Protein AF-C5D952-F1 (afdb_monomer)

Foldseek 3Di:
DDQPPLLVVLVVVLVVLLVVLVCLVVVVDDDFLLVLLLVLVVLLVSLLVSVPDPQDDPLDLLSLLLVLLCLQQCLQSPCVNVVNDDDALNVPDDRSLSSNLSSLSSLLSSLLSSLLSVLVVVVVVVCVVPVDQADFPFALVLLLVLLVVLCVQAVVLLVVVLVVLVVQCVVPNLLSVLQPPPDWDPRCVSVVSNLSNLLSLLSLCLSAEPPPRVVSVVVSVVSLVVQLVSCVVSLNLLLNVQSVSLNVQLCCLRYHNDDPVVVVVVVCCCQQPSNQLSVQVSPDPDPDSVVSSVVSVVPDRSSSVSSSLSNSLSVQLSLLVVCPPPVPDAPQCVLVVLLLQLLDHPNPIDDRPNVVPFPFLVSCCVPPVPCSVSSHTSFHAQSSNLCSHPNSPRSSVVSSNVSNVLSNLSCVCSSSSHSLSSSLNSQLSSFVSCNSRHHSSSRNNSNVPRRVVSSVVSVVSVVVVVVVVVVVVVVVVVD

Radius of gyration: 23.53 Å; Cα contacts (8 Å, |Δi|>4): 624; chains: 1; bounding box: 73×56×74 Å

Sequence (479 aa):
MRLSIKFVIHILIVIPLILLSYAIYESWFITSSSFVSLLFLALCIWLLITSKIERTSYFNPYTLFLVAAILFNGGQVLLYALGLNDFILGGKFQQETINQTIFLVMVGLSFFHLGGLLSEHHYNKTDKIVNQKEKEKFSDFELRVMGWLLLSISIIPTFILLKNSIEAVQQGGYFSLYQQEKVTSFKAASSVLSDFLIPGTLFLLGGSNLKNKKIPLIISFILIIIYTFIQFMLGSRSSAIMPLIAYLWLFDMKIKKIPRLPLLSAGAIILFIIFPFIGFIRNSTELNLLDAFREFFMVQNPAIAILNEMGGSMSTVAYTIELIPNIKNFEFGMSYIYGLSTILPNIFGGIHPAATKKLADWLVSTIDPSFASIGGGYGYSFIAEAYANFGWLGSPLALLIIGYLYRSFILKAQISGETAKLVMVSSFLAYFFFFARGESISQFRPLIWYSIIPYLGLYLIKDICMMYNKKINRLVSTK

Solvent-accessible surface area (backbone atoms only — not comparable to full-atom values): 24867 Å² total; per-residue (Å²): 136,85,75,55,69,69,57,55,54,48,50,66,52,46,55,58,50,53,54,50,44,50,36,43,72,73,64,75,51,89,78,57,65,62,61,55,19,43,51,48,46,54,48,51,52,50,53,57,59,63,54,62,44,99,87,57,62,94,86,33,72,68,46,54,39,52,52,46,31,46,35,21,52,33,19,29,41,47,33,40,46,70,70,73,40,96,53,61,75,78,60,76,62,55,71,66,52,50,43,53,36,53,43,53,46,51,47,28,54,47,26,20,48,50,16,30,51,53,30,48,55,57,50,60,60,51,44,78,74,53,91,60,70,51,75,69,89,65,56,48,61,46,32,32,53,50,7,51,53,32,33,68,62,2,52,63,34,33,51,55,50,53,49,53,50,50,55,32,33,74,75,55,37,66,60,31,69,49,56,54,77,83,62,49,33,77,66,36,46,41,62,62,34,22,58,28,36,59,28,11,33,42,24,18,42,57,29,32,42,89,89,87,35,52,65,48,36,51,50,26,50,50,52,54,49,53,52,26,51,51,27,49,76,58,67,35,62,66,76,17,45,30,46,50,52,23,49,51,49,47,36,38,75,74,74,53,76,68,65,62,66,64,54,51,51,53,51,47,47,45,55,38,44,52,48,45,49,57,55,48,60,73,74,46,90,71,86,49,70,70,58,53,53,53,49,50,68,72,78,46,60,41,64,59,51,39,31,42,62,40,11,48,36,30,49,45,34,35,50,42,55,66,37,41,63,77,78,39,73,66,47,73,49,46,58,54,51,34,6,53,53,51,60,55,76,63,80,86,56,59,76,51,69,43,80,76,58,41,65,39,62,52,49,29,47,70,78,37,48,71,49,30,74,61,41,46,72,74,51,27,27,47,61,28,48,29,32,46,23,42,38,87,79,39,18,34,56,52,30,18,50,51,23,21,51,55,40,39,56,51,48,56,20,64,66,34,63,28,56,66,46,42,37,27,47,29,32,26,40,36,52,52,58,52,39,38,48,18,49,59,52,72,45,42,30,44,42,43,65,42,9,47,47,58,50,56,49,41,56,58,49,47,52,55,52,53,54,52,52,53,52,50,54,50,61,59,73,76,106

Organism: Geobacillus sp. (strain WCH70) (NCBI:txid471223)

pLDDT: mean 88.19, std 10.71, range [47.62, 98.44]

InterPro domains:
  IPR029468 O-antigen polysaccharide polymerase Wzy [PF14296] (8-469)

Structure (mmCIF, N/CA/C/O backbone):
data_AF-C5D952-F1
#
_entry.id   AF-C5D952-F1
#
loop_
_atom_site.group_PDB
_atom_site.id
_atom_site.type_symbol
_atom_site.label_atom_id
_atom_site.label_alt_id
_atom_site.label_comp_id
_atom_site.label_asym_id
_atom_site.label_entity_id
_atom_site.label_seq_id
_atom_site.pdbx_PDB_ins_code
_atom_site.Cartn_x
_atom_site.Cartn_y
_atom_site.Cartn_z
_atom_site.occupancy
_atom_site.B_iso_or_equiv
_atom_site.auth_seq_id
_atom_site.auth_comp_id
_atom_site.auth_asym_id
_atom_site.auth_atom_id
_atom_site.pdbx_PDB_model_num
ATOM 1 N N . MET A 1 1 ? -18.932 28.988 -8.369 1.00 47.62 1 MET A N 1
ATOM 2 C CA . MET A 1 1 ? -18.419 27.684 -7.891 1.00 47.62 1 MET A CA 1
ATOM 3 C C . MET A 1 1 ? -16.893 27.728 -7.962 1.00 47.62 1 MET A C 1
ATOM 5 O O . MET A 1 1 ? -16.375 27.755 -9.066 1.00 47.62 1 MET A O 1
ATOM 9 N N . ARG A 1 2 ? -16.161 27.887 -6.847 1.00 55.84 2 ARG A N 1
ATOM 10 C CA . ARG A 1 2 ? -14.690 28.054 -6.895 1.00 55.84 2 ARG A CA 1
ATOM 11 C C . ARG A 1 2 ? -14.006 26.703 -6.664 1.00 55.84 2 ARG A C 1
ATOM 13 O O . ARG A 1 2 ? -14.058 26.180 -5.554 1.00 55.84 2 ARG A O 1
ATOM 20 N N . LEU A 1 3 ? -13.425 26.130 -7.722 1.00 66.94 3 LEU A N 1
ATOM 21 C CA . LEU A 1 3 ? -12.484 25.008 -7.625 1.00 66.94 3 LEU A CA 1
ATOM 22 C C . LEU A 1 3 ? -11.290 25.431 -6.755 1.00 66.94 3 LEU A C 1
ATOM 24 O O . LEU A 1 3 ? -10.945 26.615 -6.718 1.00 66.94 3 LEU A O 1
ATOM 28 N N . SER A 1 4 ? -10.670 24.492 -6.034 1.00 79.56 4 SER A N 1
ATOM 29 C CA . SER A 1 4 ? -9.459 24.830 -5.279 1.00 79.56 4 SER A CA 1
ATOM 30 C C . SER A 1 4 ? -8.336 25.188 -6.257 1.00 79.56 4 SER A C 1
ATOM 32 O O . SER A 1 4 ? -8.213 24.582 -7.320 1.00 79.56 4 SER A O 1
ATOM 34 N N . ILE A 1 5 ? -7.500 26.168 -5.905 1.00 85.06 5 ILE A N 1
ATOM 35 C CA . ILE A 1 5 ? -6.370 26.599 -6.748 1.00 85.06 5 ILE A CA 1
ATOM 36 C C . ILE A 1 5 ? -5.459 25.405 -7.074 1.00 85.06 5 ILE A C 1
ATOM 38 O O . ILE A 1 5 ? -5.056 25.227 -8.219 1.00 85.06 5 ILE A O 1
ATOM 42 N N . LYS A 1 6 ? -5.222 24.528 -6.088 1.00 86.94 6 LYS A N 1
ATOM 43 C CA . LYS A 1 6 ? -4.456 23.281 -6.250 1.00 86.94 6 LYS A CA 1
ATOM 44 C C . LYS A 1 6 ? -5.043 22.382 -7.341 1.00 86.94 6 LYS A C 1
ATOM 46 O O . LYS A 1 6 ? -4.296 21.865 -8.160 1.00 86.94 6 LYS A O 1
ATOM 51 N N . PHE A 1 7 ? -6.367 22.224 -7.374 1.00 87.31 7 PHE A N 1
ATOM 52 C CA . PHE A 1 7 ? -7.049 21.410 -8.379 1.00 87.31 7 PHE A CA 1
ATOM 53 C C . PHE A 1 7 ? -6.891 21.989 -9.788 1.00 87.31 7 PHE A C 1
ATOM 55 O O . PHE A 1 7 ? -6.560 21.258 -10.716 1.00 87.31 7 PHE A O 1
ATOM 62 N N . VAL A 1 8 ? -7.064 23.306 -9.937 1.00 88.88 8 VAL A N 1
ATOM 63 C CA . VAL A 1 8 ? -6.902 23.986 -11.232 1.00 88.88 8 VAL A CA 1
ATOM 64 C C . VAL A 1 8 ? -5.465 23.858 -11.738 1.00 88.88 8 VAL A C 1
ATOM 66 O O . VAL A 1 8 ? -5.260 23.438 -12.873 1.00 88.88 8 VAL A O 1
ATOM 69 N N . ILE A 1 9 ? -4.468 24.142 -10.891 1.00 91.44 9 ILE A N 1
ATOM 70 C CA . ILE A 1 9 ? -3.052 24.001 -11.265 1.00 91.44 9 ILE A CA 1
ATOM 71 C C . ILE A 1 9 ? -2.731 22.546 -11.621 1.00 91.44 9 ILE A C 1
ATOM 73 O O . ILE A 1 9 ? -2.031 22.293 -12.595 1.00 91.44 9 ILE A O 1
ATOM 77 N N . HIS A 1 10 ? -3.269 21.574 -10.880 1.00 94.12 10 HIS A N 1
ATOM 78 C CA . HIS A 1 10 ? -3.009 20.173 -11.180 1.00 94.12 10 HIS A CA 1
ATOM 79 C C . HIS A 1 10 ? -3.588 19.745 -12.535 1.00 94.12 10 HIS A C 1
ATOM 81 O O . HIS A 1 10 ? -2.907 19.046 -13.276 1.00 94.12 10 HIS A O 1
ATOM 87 N N . ILE A 1 11 ? -4.781 20.219 -12.913 1.00 92.19 11 ILE A N 1
ATOM 88 C CA . ILE A 1 11 ? -5.327 19.996 -14.263 1.00 92.19 11 ILE A CA 1
ATOM 89 C C . ILE A 1 11 ? -4.412 20.597 -15.337 1.00 92.19 11 ILE A C 1
ATOM 91 O O . ILE A 1 11 ? -4.150 19.944 -16.346 1.00 92.19 11 ILE A O 1
ATOM 95 N N . LEU A 1 12 ? -3.884 21.803 -15.106 1.00 92.06 12 LEU A N 1
ATOM 96 C CA . LEU A 1 12 ? -2.946 22.450 -16.029 1.00 92.06 12 LEU A CA 1
ATOM 97 C C . LEU A 1 12 ? -1.620 21.689 -16.171 1.00 92.06 12 LEU A C 1
ATOM 99 O O . LEU A 1 12 ? -0.976 21.818 -17.203 1.00 92.06 12 LEU A O 1
ATOM 103 N N . ILE A 1 13 ? -1.221 20.891 -15.176 1.00 91.88 13 ILE A N 1
ATOM 104 C CA . ILE A 1 13 ? -0.061 19.987 -15.258 1.00 91.88 13 ILE A CA 1
ATOM 105 C C . ILE A 1 13 ? -0.429 18.691 -15.994 1.00 91.88 13 ILE A C 1
ATOM 107 O O . ILE A 1 13 ? 0.338 18.202 -16.818 1.00 91.88 13 ILE A O 1
ATOM 111 N N . VAL A 1 14 ? -1.611 18.135 -15.718 1.00 91.06 14 VAL A N 1
ATOM 112 C CA . VAL A 1 14 ? -2.065 16.858 -16.286 1.00 91.06 14 VAL A CA 1
ATOM 113 C C . VAL A 1 14 ? -2.268 16.942 -17.802 1.00 91.06 14 VAL A C 1
ATOM 115 O O . VAL A 1 14 ? -1.873 16.018 -18.507 1.00 91.06 14 VAL A O 1
ATOM 118 N N . ILE A 1 15 ? -2.835 18.035 -18.323 1.00 89.62 15 ILE A N 1
ATOM 119 C CA . ILE A 1 15 ? -3.121 18.177 -19.763 1.00 89.62 15 ILE A CA 1
ATOM 120 C C . ILE A 1 15 ? -1.840 18.077 -20.623 1.00 89.62 15 ILE A C 1
ATOM 122 O O . ILE A 1 15 ? -1.796 17.212 -21.499 1.00 89.62 15 ILE A O 1
ATOM 126 N N . PRO A 1 16 ? -0.773 18.869 -20.378 1.00 89.62 16 PRO A N 1
ATOM 127 C CA . PRO A 1 16 ? 0.491 18.723 -21.096 1.00 89.62 16 PRO A CA 1
ATOM 128 C C . PRO A 1 16 ? 1.133 17.349 -20.921 1.00 89.62 16 PRO A C 1
ATOM 130 O O . PRO A 1 16 ? 1.702 16.832 -21.875 1.00 89.62 16 PRO A O 1
ATOM 133 N N . LEU A 1 17 ? 1.032 16.737 -19.734 1.00 88.75 17 LEU A N 1
ATOM 134 C CA . LEU A 1 17 ? 1.585 15.401 -19.496 1.00 88.75 17 LEU A CA 1
ATOM 135 C C . LEU A 1 17 ? 0.922 14.338 -20.373 1.00 88.75 17 LEU A C 1
ATOM 137 O O . LEU A 1 17 ? 1.624 13.480 -20.898 1.00 88.75 17 LEU A O 1
ATOM 141 N N . ILE A 1 18 ? -0.397 14.413 -20.574 1.00 86.50 18 ILE A N 1
ATOM 142 C CA . ILE A 1 18 ? -1.110 13.509 -21.486 1.00 86.50 18 ILE A CA 1
ATOM 143 C C . ILE A 1 18 ? -0.616 13.717 -22.917 1.00 86.50 18 ILE A C 1
ATOM 145 O O . ILE A 1 18 ? -0.242 12.750 -23.574 1.00 86.50 18 ILE A O 1
ATOM 149 N N . LEU A 1 19 ? -0.569 14.970 -23.381 1.00 86.69 19 LEU A N 1
ATOM 150 C CA . LEU A 1 19 ? -0.134 15.294 -24.742 1.00 86.69 19 LEU A CA 1
ATOM 151 C C . LEU A 1 19 ? 1.304 14.826 -25.003 1.00 86.69 19 LEU A C 1
ATOM 153 O O . LEU A 1 19 ? 1.565 14.204 -26.028 1.00 86.69 19 LEU A O 1
ATOM 157 N N . LEU A 1 20 ? 2.214 15.060 -24.054 1.00 85.00 20 LEU A N 1
ATOM 158 C CA . LEU A 1 20 ? 3.597 14.586 -24.122 1.00 85.00 20 LEU A CA 1
ATOM 159 C C . LEU A 1 20 ? 3.677 13.058 -24.099 1.00 85.00 20 LEU A C 1
ATOM 161 O O . LEU A 1 20 ? 4.416 12.484 -24.890 1.00 85.00 20 LEU A O 1
ATOM 165 N N . SER A 1 21 ? 2.903 12.392 -23.234 1.00 82.19 21 SER A N 1
ATOM 166 C CA . SER A 1 21 ? 2.886 10.926 -23.176 1.00 82.19 21 SER A CA 1
ATOM 167 C C . SER A 1 21 ? 2.395 10.303 -24.483 1.00 82.19 21 SER A C 1
ATOM 169 O O . SER A 1 21 ? 2.976 9.327 -24.943 1.00 82.19 21 SER A O 1
ATOM 171 N N . TYR A 1 22 ? 1.386 10.908 -25.119 1.00 83.50 22 TYR A N 1
ATOM 172 C CA . TYR A 1 22 ? 0.872 10.457 -26.407 1.00 83.50 22 TYR A CA 1
ATOM 173 C C . TYR A 1 22 ? 1.882 10.702 -27.535 1.00 83.50 22 TYR A C 1
ATOM 175 O O . TYR A 1 22 ? 2.165 9.795 -28.309 1.00 83.50 22 TYR A O 1
ATOM 183 N N . ALA A 1 23 ? 2.503 11.886 -27.579 1.00 85.25 23 ALA A N 1
ATOM 184 C CA . ALA A 1 23 ? 3.533 12.200 -28.570 1.00 85.25 23 ALA A CA 1
ATOM 185 C C . ALA A 1 23 ? 4.758 11.274 -28.473 1.00 85.25 23 ALA A C 1
ATOM 187 O O . ALA A 1 23 ? 5.375 10.962 -29.485 1.00 85.25 23 ALA A O 1
ATOM 188 N N . ILE A 1 24 ? 5.118 10.833 -27.267 1.00 79.81 24 ILE A N 1
ATOM 189 C CA . ILE A 1 24 ? 6.226 9.893 -27.055 1.00 79.81 24 ILE A CA 1
ATOM 190 C C . ILE A 1 24 ? 5.822 8.467 -27.406 1.00 79.81 24 ILE A C 1
ATOM 192 O O . ILE A 1 24 ? 6.637 7.729 -27.947 1.00 79.81 24 ILE A O 1
ATOM 196 N N . TYR A 1 25 ? 4.579 8.080 -27.120 1.00 79.88 25 TYR A N 1
ATOM 197 C CA . TYR A 1 25 ? 4.059 6.776 -27.515 1.00 79.88 25 TYR A CA 1
ATOM 198 C C . TYR A 1 25 ? 4.030 6.599 -29.039 1.00 79.88 25 TYR A C 1
ATOM 200 O O . TYR A 1 25 ? 4.436 5.556 -29.533 1.00 79.88 25 TYR A O 1
ATOM 208 N N . GLU A 1 26 ? 3.618 7.629 -29.779 1.00 83.25 26 GLU A N 1
ATOM 209 C CA . GLU A 1 26 ? 3.625 7.638 -31.251 1.00 83.25 26 GLU A CA 1
ATOM 210 C C . GLU A 1 26 ? 5.023 7.920 -31.848 1.00 83.25 26 GLU A C 1
ATOM 212 O O . GLU A 1 26 ? 5.167 8.144 -33.051 1.00 83.25 26 GLU A O 1
ATOM 217 N N . SER A 1 27 ? 6.060 7.979 -31.003 1.00 80.06 27 SER A N 1
ATOM 218 C CA . SER A 1 27 ? 7.446 8.301 -31.369 1.00 80.06 27 SER A CA 1
ATOM 219 C C . SER A 1 27 ? 7.598 9.628 -32.143 1.00 80.06 27 SER A C 1
ATOM 221 O O . SER A 1 27 ? 8.583 9.843 -32.847 1.00 80.06 27 SER A O 1
ATOM 223 N N . TRP A 1 28 ? 6.655 10.566 -31.987 1.00 78.62 28 TRP A N 1
ATOM 224 C CA . TRP A 1 28 ? 6.696 11.904 -32.596 1.00 78.62 28 TRP A CA 1
ATOM 225 C C . TRP A 1 28 ? 7.729 12.824 -31.939 1.00 78.62 28 TRP A C 1
ATOM 227 O O . TRP A 1 28 ? 8.097 13.853 -32.506 1.00 78.62 28 TRP A O 1
ATOM 237 N N . PHE A 1 29 ? 8.182 12.484 -30.729 1.00 75.44 29 PHE A N 1
ATOM 238 C CA . PHE A 1 29 ? 9.112 13.297 -29.956 1.00 75.44 29 PHE A CA 1
ATOM 239 C C . PHE A 1 29 ? 10.163 12.435 -29.248 1.00 75.44 29 PHE A C 1
ATOM 241 O O . PHE A 1 29 ? 9.842 11.642 -28.365 1.00 75.44 29 PHE A O 1
ATOM 248 N N . ILE A 1 30 ? 11.437 12.633 -29.598 1.00 73.75 30 ILE A N 1
ATOM 249 C CA . ILE A 1 30 ? 12.576 11.992 -28.929 1.00 73.75 30 ILE A CA 1
ATOM 250 C C . ILE A 1 30 ? 13.108 12.948 -27.865 1.00 73.75 30 ILE A C 1
ATOM 252 O O . ILE A 1 30 ? 13.396 14.112 -28.138 1.00 73.75 30 ILE A O 1
ATOM 256 N N . THR A 1 31 ? 13.263 12.456 -26.639 1.00 82.88 31 THR A N 1
ATOM 257 C CA . THR A 1 31 ? 13.753 13.253 -25.512 1.00 82.88 31 THR A CA 1
ATOM 258 C C . THR A 1 31 ? 14.819 12.510 -24.713 1.00 82.88 31 THR A C 1
ATOM 260 O O . THR A 1 31 ? 14.897 11.276 -24.726 1.00 82.88 31 THR A O 1
ATOM 263 N N . SER A 1 32 ? 15.680 13.257 -24.023 1.00 88.38 32 SER A N 1
ATOM 264 C CA . SER A 1 32 ? 16.696 12.666 -23.159 1.00 88.38 32 SER A CA 1
ATOM 265 C C . SER A 1 32 ? 16.074 12.191 -21.851 1.00 88.38 32 SER A C 1
ATOM 267 O O . SER A 1 32 ? 15.242 12.875 -21.250 1.00 88.38 32 SER A O 1
ATOM 269 N N . SER A 1 33 ? 16.523 11.038 -21.356 1.00 88.75 33 SER A N 1
ATOM 270 C CA . SER A 1 33 ? 16.051 10.514 -20.072 1.00 88.75 33 SER A CA 1
ATOM 271 C C . SER A 1 33 ? 16.369 11.463 -18.910 1.00 88.75 33 SER A C 1
ATOM 273 O O . SER A 1 33 ? 15.627 11.494 -17.931 1.00 88.75 33 SER A O 1
ATOM 275 N N . SER A 1 34 ? 17.404 12.305 -19.026 1.00 91.06 34 SER A N 1
ATOM 276 C CA . SER A 1 34 ? 17.731 13.344 -18.038 1.00 91.06 34 SER A CA 1
ATOM 277 C C . SER A 1 34 ? 16.635 14.406 -17.939 1.00 91.06 34 SER A C 1
ATOM 279 O O . SER A 1 34 ? 16.200 14.731 -16.836 1.00 91.06 34 SER A O 1
ATOM 281 N N . PHE A 1 35 ? 16.129 14.903 -19.075 1.00 91.38 35 PHE A N 1
ATOM 282 C CA . PHE A 1 35 ? 15.042 15.885 -19.087 1.00 91.38 35 PHE A CA 1
ATOM 283 C C . PHE A 1 35 ? 13.754 15.308 -18.487 1.00 91.38 35 PHE A C 1
ATOM 285 O O . PHE A 1 35 ? 13.134 15.927 -17.621 1.00 91.38 35 PHE A O 1
ATOM 292 N N . VAL A 1 36 ? 13.389 14.086 -18.885 1.00 92.69 36 VAL A N 1
ATOM 293 C CA . VAL A 1 36 ? 12.198 13.395 -18.365 1.00 92.69 36 VAL A CA 1
ATOM 294 C C . VAL A 1 36 ? 12.315 13.143 -16.860 1.00 92.69 36 VAL A C 1
ATOM 296 O O . VAL A 1 36 ? 11.350 13.328 -16.121 1.00 92.69 36 VAL A O 1
ATOM 299 N N . SER A 1 37 ? 13.509 12.796 -16.377 1.00 95.00 37 SER A N 1
ATOM 300 C CA . SER A 1 37 ? 13.758 12.565 -14.950 1.00 95.00 37 SER A CA 1
ATOM 301 C C . SER A 1 37 ? 13.659 13.851 -14.121 1.00 95.00 37 SER A C 1
ATOM 303 O O . SER A 1 37 ? 13.115 13.830 -13.016 1.00 95.00 37 SER A O 1
ATOM 305 N N . LEU A 1 38 ? 14.104 14.995 -14.655 1.00 95.31 38 LEU A N 1
ATOM 306 C CA . LEU A 1 38 ? 13.903 16.304 -14.018 1.00 95.31 38 LEU A CA 1
ATOM 307 C C . LEU A 1 38 ? 12.419 16.688 -13.956 1.00 95.31 38 LEU A C 1
ATOM 309 O O . LEU A 1 38 ? 11.949 17.187 -12.931 1.00 95.31 38 LEU A O 1
ATOM 313 N N . LEU A 1 39 ? 11.661 16.411 -15.020 1.00 94.81 39 LEU A N 1
ATOM 314 C CA . LEU A 1 39 ? 10.214 16.620 -15.032 1.00 94.81 39 LEU A CA 1
ATOM 315 C C . LEU A 1 39 ? 9.512 15.715 -14.005 1.00 94.81 39 LEU A C 1
ATOM 317 O O . LEU A 1 39 ? 8.626 16.175 -13.282 1.00 94.81 39 LEU A O 1
ATOM 321 N N . PHE A 1 40 ? 9.943 14.455 -13.884 1.00 96.50 40 PHE A N 1
ATOM 322 C CA . PHE A 1 40 ? 9.469 13.528 -12.853 1.00 96.50 40 PHE A CA 1
ATOM 323 C C . PHE A 1 40 ? 9.757 14.049 -11.439 1.00 96.50 40 PHE A C 1
ATOM 325 O O . PHE A 1 40 ? 8.866 14.031 -10.588 1.00 96.50 40 PHE A O 1
ATOM 332 N N . LEU A 1 41 ? 10.962 14.572 -11.187 1.00 96.94 41 LEU A N 1
ATOM 333 C CA . LEU A 1 41 ? 11.329 15.184 -9.908 1.00 96.94 41 LEU A CA 1
ATOM 334 C C . LEU A 1 41 ? 10.425 16.383 -9.579 1.00 96.94 41 LEU A C 1
ATOM 336 O O . LEU A 1 41 ? 9.874 16.454 -8.477 1.00 96.94 41 LEU A O 1
ATOM 340 N N . ALA A 1 42 ? 10.218 17.292 -10.537 1.00 96.19 42 ALA A N 1
ATOM 341 C CA . ALA A 1 42 ? 9.334 18.444 -10.372 1.00 96.19 42 ALA A CA 1
ATOM 342 C C . ALA A 1 42 ? 7.885 18.017 -10.073 1.00 96.19 42 ALA A C 1
ATOM 344 O O . ALA A 1 42 ? 7.249 18.556 -9.161 1.00 96.19 42 ALA A O 1
ATOM 345 N N . LEU A 1 43 ? 7.383 16.998 -10.781 1.00 96.62 43 LEU A N 1
ATOM 346 C CA . LEU A 1 43 ? 6.069 16.416 -10.522 1.00 96.62 43 LEU A CA 1
ATOM 347 C C . LEU A 1 43 ? 5.993 15.817 -9.112 1.00 96.62 43 LEU A C 1
ATOM 349 O O . LEU A 1 43 ? 5.037 16.090 -8.393 1.00 96.62 43 LEU A O 1
ATOM 353 N N . CYS A 1 44 ? 6.992 15.049 -8.676 1.00 96.25 44 CYS A N 1
ATOM 354 C CA . CYS A 1 44 ? 7.019 14.468 -7.332 1.00 96.25 44 CYS A CA 1
ATOM 355 C C . CYS A 1 44 ? 6.949 15.548 -6.246 1.00 96.25 44 CYS A C 1
ATOM 357 O O . CYS A 1 44 ? 6.162 15.425 -5.305 1.00 96.25 44 CYS A O 1
ATOM 359 N N . ILE A 1 45 ? 7.712 16.635 -6.396 1.00 94.81 45 ILE A N 1
ATOM 360 C CA . ILE A 1 45 ? 7.662 17.783 -5.481 1.00 94.81 45 ILE A CA 1
ATOM 361 C C . ILE A 1 45 ? 6.246 18.372 -5.450 1.00 94.81 45 ILE A C 1
ATOM 363 O O . ILE A 1 45 ? 5.681 18.555 -4.367 1.00 94.81 45 ILE A O 1
ATOM 367 N N . TRP A 1 46 ? 5.638 18.605 -6.618 1.00 94.75 46 TRP A N 1
ATOM 368 C CA . TRP A 1 46 ? 4.264 19.099 -6.719 1.00 94.75 46 TRP A CA 1
ATOM 369 C C . TRP A 1 46 ? 3.259 18.178 -6.015 1.00 94.75 46 TRP A C 1
ATOM 371 O O . TRP A 1 46 ? 2.471 18.642 -5.185 1.00 94.75 46 TRP A O 1
ATOM 381 N N . LEU A 1 47 ? 3.305 16.874 -6.300 1.00 94.50 47 LEU A N 1
ATOM 382 C CA . LEU A 1 47 ? 2.422 15.861 -5.719 1.00 94.50 47 LEU A CA 1
ATOM 383 C C . LEU A 1 47 ? 2.554 15.807 -4.193 1.00 94.50 47 LEU A C 1
ATOM 385 O O . LEU A 1 47 ? 1.552 15.747 -3.482 1.00 94.50 47 LEU A O 1
ATOM 389 N N . LEU A 1 48 ? 3.775 15.882 -3.661 1.00 91.62 48 LEU A N 1
ATOM 390 C CA . LEU A 1 48 ? 4.007 15.871 -2.218 1.00 91.62 48 LEU A CA 1
ATOM 391 C C . LEU A 1 48 ? 3.511 17.155 -1.547 1.00 91.62 48 LEU A C 1
ATOM 393 O O . LEU A 1 48 ? 2.862 17.071 -0.502 1.00 91.62 48 LEU A O 1
ATOM 397 N N . ILE A 1 49 ? 3.745 18.327 -2.147 1.00 89.25 49 ILE A N 1
ATOM 398 C CA . ILE A 1 49 ? 3.239 19.613 -1.640 1.00 89.25 49 ILE A CA 1
ATOM 399 C C . ILE A 1 49 ? 1.708 19.619 -1.617 1.00 89.25 49 ILE A C 1
ATOM 401 O O . ILE A 1 49 ? 1.109 20.006 -0.615 1.00 89.25 49 ILE A O 1
ATOM 405 N N . THR A 1 50 ? 1.066 19.160 -2.689 1.00 89.12 50 THR A N 1
ATOM 406 C CA . THR A 1 50 ? -0.399 19.167 -2.816 1.00 89.12 50 THR A CA 1
ATOM 407 C C . THR A 1 50 ? -1.084 18.042 -2.051 1.00 89.12 50 THR A C 1
ATOM 409 O O . THR A 1 50 ? -2.210 18.223 -1.592 1.00 89.12 50 THR A O 1
ATOM 412 N N . SER A 1 51 ? -0.392 16.926 -1.798 1.00 85.56 51 SER A N 1
ATOM 413 C CA . SER A 1 51 ? -0.888 15.861 -0.915 1.00 85.56 51 SER A CA 1
ATOM 414 C C . SER A 1 51 ? -1.013 16.295 0.545 1.00 85.56 51 SER A C 1
ATOM 416 O O . SER A 1 51 ? -1.765 15.667 1.298 1.00 85.56 51 SER A O 1
ATOM 418 N N . LYS A 1 52 ? -0.317 17.373 0.950 1.00 73.31 52 LYS A N 1
ATOM 419 C CA . LYS A 1 52 ? -0.534 18.050 2.235 1.00 73.31 52 LYS A CA 1
ATOM 420 C C . LYS A 1 52 ? -1.878 18.769 2.179 1.00 73.31 52 LYS A C 1
ATOM 422 O O . LYS A 1 52 ? -1.994 19.962 1.896 1.00 73.31 52 LYS A O 1
ATOM 427 N N . ILE A 1 53 ? -2.917 17.988 2.414 1.00 58.12 53 ILE A N 1
ATOM 428 C CA . ILE A 1 53 ? -4.293 18.450 2.406 1.00 58.12 53 ILE A CA 1
ATOM 429 C C . ILE A 1 53 ? -4.598 19.077 3.770 1.00 58.12 53 ILE A C 1
ATOM 431 O O . ILE A 1 53 ? -4.320 18.483 4.812 1.00 58.12 53 ILE A O 1
ATOM 435 N N . GLU A 1 54 ? -5.186 20.276 3.740 1.00 51.41 54 GLU A N 1
ATOM 436 C CA . GLU A 1 54 ? -5.368 21.251 4.838 1.00 51.41 54 GLU A CA 1
ATOM 437 C C . GLU A 1 54 ? -6.066 20.716 6.104 1.00 51.41 54 GLU A C 1
ATOM 439 O O . GLU A 1 54 ? -6.113 21.396 7.124 1.00 51.41 54 GLU A O 1
ATOM 444 N N . ARG A 1 55 ? -6.585 19.485 6.071 1.00 53.56 55 ARG A N 1
ATOM 445 C CA . ARG A 1 55 ? -7.378 18.871 7.144 1.00 53.56 55 ARG A CA 1
ATOM 446 C C . ARG A 1 55 ? -6.645 17.810 7.967 1.00 53.56 55 ARG A C 1
ATOM 448 O O . ARG A 1 55 ? -7.205 17.308 8.937 1.00 53.56 55 ARG A O 1
ATOM 455 N N . THR A 1 56 ? -5.416 17.432 7.613 1.00 51.06 56 THR A N 1
ATOM 456 C CA . THR A 1 56 ? -4.740 16.284 8.245 1.00 51.06 56 THR A CA 1
ATOM 457 C C . THR A 1 56 ? -3.253 16.515 8.453 1.00 51.06 56 THR A C 1
ATOM 459 O O . THR A 1 56 ? -2.567 17.030 7.577 1.00 51.06 56 THR A O 1
ATOM 462 N N . SER A 1 57 ? -2.753 16.075 9.607 1.00 56.16 57 SER A N 1
ATOM 463 C CA . SER A 1 57 ? -1.328 16.048 9.940 1.00 56.16 57 SER A CA 1
ATOM 464 C C . SER A 1 57 ? -0.477 15.337 8.871 1.00 56.16 57 SER A C 1
ATOM 466 O O . SER A 1 57 ? -0.983 14.467 8.168 1.00 56.16 57 SER A O 1
ATOM 468 N N . TYR A 1 58 ? 0.828 15.646 8.816 1.00 59.41 58 TYR A N 1
ATOM 469 C CA . TYR A 1 58 ? 1.852 14.981 7.987 1.00 59.41 58 TYR A CA 1
ATOM 470 C C . TYR A 1 58 ? 1.791 13.444 8.005 1.00 59.41 58 TYR A C 1
ATOM 472 O O . TYR A 1 58 ? 2.201 12.795 7.048 1.00 59.41 58 TYR A O 1
ATOM 480 N N . PHE A 1 59 ? 1.246 12.859 9.071 1.00 79.19 59 PHE A N 1
ATOM 481 C CA . PHE A 1 59 ? 0.970 11.433 9.166 1.00 79.19 59 PHE A CA 1
ATOM 482 C C . PHE A 1 59 ? -0.418 11.087 8.591 1.00 79.19 59 PHE A C 1
ATOM 484 O O . PHE A 1 59 ? -1.343 10.713 9.317 1.00 79.19 59 PHE A O 1
ATOM 491 N N . ASN A 1 60 ? -0.575 11.268 7.274 1.00 85.12 60 ASN A N 1
ATOM 492 C CA . ASN A 1 60 ? -1.783 10.914 6.525 1.00 85.12 60 ASN A CA 1
ATOM 493 C C . ASN A 1 60 ? -1.537 9.645 5.677 1.00 85.12 60 ASN A C 1
ATOM 495 O O . ASN A 1 60 ? -0.611 9.650 4.864 1.00 85.12 60 ASN A O 1
ATOM 499 N N . PRO A 1 61 ? -2.381 8.600 5.779 1.00 91.44 61 PRO A N 1
ATOM 500 C CA . PRO A 1 61 ? -2.258 7.375 4.987 1.00 91.44 61 PRO A CA 1
ATOM 501 C C . PRO A 1 61 ? -2.224 7.590 3.471 1.00 91.44 61 PRO A C 1
ATOM 503 O O . PRO A 1 61 ? -1.537 6.866 2.756 1.00 91.44 61 PRO A O 1
ATOM 506 N N . TYR A 1 62 ? -2.920 8.608 2.966 1.00 93.06 62 TYR A N 1
ATOM 507 C CA . TYR A 1 62 ? -2.872 8.972 1.554 1.00 93.06 62 TYR A CA 1
ATOM 508 C C . TYR A 1 62 ? -1.475 9.441 1.133 1.00 93.06 62 TYR A C 1
ATOM 510 O O . TYR A 1 62 ? -0.925 8.949 0.153 1.00 93.06 62 TYR A O 1
ATOM 518 N N . THR A 1 63 ? -0.879 10.355 1.902 1.00 91.50 63 THR A N 1
ATOM 519 C CA . THR A 1 63 ? 0.474 10.865 1.643 1.00 91.50 63 THR A CA 1
ATOM 520 C C . THR A 1 63 ? 1.519 9.767 1.807 1.00 91.50 63 THR A C 1
ATOM 522 O O . THR A 1 63 ? 2.419 9.671 0.982 1.00 91.50 63 THR A O 1
ATOM 525 N N . LEU A 1 64 ? 1.386 8.905 2.821 1.00 91.81 64 LEU A N 1
ATOM 526 C CA . LEU A 1 64 ? 2.291 7.767 3.023 1.00 91.81 64 LEU A CA 1
ATOM 527 C C . LEU A 1 64 ? 2.259 6.797 1.839 1.00 91.81 64 LEU A C 1
ATOM 529 O O . LEU A 1 64 ? 3.311 6.378 1.364 1.00 91.81 64 LEU A O 1
ATOM 533 N N . PHE A 1 65 ? 1.064 6.487 1.329 1.00 94.81 65 PHE A N 1
ATOM 534 C CA . PHE A 1 65 ? 0.923 5.666 0.131 1.00 94.81 65 PHE A CA 1
ATOM 535 C C . PHE A 1 65 ? 1.542 6.347 -1.092 1.00 94.81 65 PHE A C 1
ATOM 537 O O . PHE A 1 65 ? 2.271 5.705 -1.836 1.00 94.81 65 PHE A O 1
ATOM 544 N N . LEU A 1 66 ? 1.299 7.648 -1.282 1.00 95.00 66 LEU A N 1
ATOM 545 C CA . LEU A 1 66 ? 1.850 8.399 -2.410 1.00 95.00 66 LEU A CA 1
ATOM 546 C C . LEU A 1 66 ? 3.384 8.435 -2.383 1.00 95.00 66 LEU A C 1
ATOM 548 O O . LEU A 1 66 ?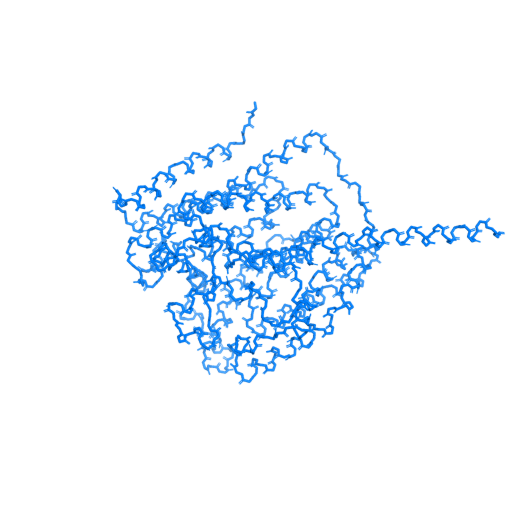 4.013 8.240 -3.418 1.00 95.00 66 LEU A O 1
ATOM 552 N N . VAL A 1 67 ? 3.987 8.617 -1.203 1.00 93.94 67 VAL A N 1
ATOM 553 C CA . VAL A 1 67 ? 5.441 8.507 -1.014 1.00 93.94 67 VAL A CA 1
ATOM 554 C C . VAL A 1 67 ? 5.916 7.107 -1.394 1.00 93.94 67 VAL A C 1
ATOM 556 O O . VAL A 1 67 ? 6.831 6.984 -2.200 1.00 93.94 67 VAL A O 1
ATOM 559 N N . ALA A 1 68 ? 5.277 6.050 -0.884 1.00 94.19 68 ALA A N 1
ATOM 560 C CA . ALA A 1 68 ? 5.642 4.679 -1.236 1.00 94.19 68 ALA A CA 1
ATOM 561 C C . ALA A 1 68 ? 5.531 4.423 -2.751 1.00 94.19 68 ALA A C 1
ATOM 563 O O . ALA A 1 68 ? 6.445 3.856 -3.344 1.00 94.19 68 ALA A O 1
ATOM 564 N N . ALA A 1 69 ? 4.456 4.890 -3.391 1.00 96.81 69 ALA A N 1
ATOM 565 C CA . ALA A 1 69 ? 4.236 4.751 -4.826 1.00 96.81 69 ALA A CA 1
ATOM 566 C C . ALA A 1 69 ? 5.329 5.454 -5.647 1.00 96.81 69 ALA A C 1
ATOM 568 O O . ALA A 1 69 ? 5.848 4.850 -6.584 1.00 96.81 69 ALA A O 1
ATOM 569 N N . ILE A 1 70 ? 5.729 6.673 -5.262 1.00 97.31 70 ILE A N 1
ATOM 570 C CA . ILE A 1 70 ? 6.844 7.405 -5.886 1.00 97.31 70 ILE A CA 1
ATOM 571 C C . ILE A 1 70 ? 8.159 6.633 -5.725 1.00 97.31 70 ILE A C 1
ATOM 573 O O . ILE A 1 70 ? 8.882 6.441 -6.700 1.00 97.31 70 ILE A O 1
ATOM 577 N N . LEU A 1 71 ? 8.467 6.161 -4.513 1.00 95.50 71 LEU A N 1
ATOM 578 C CA . LEU A 1 71 ? 9.728 5.470 -4.237 1.00 95.50 71 LEU A CA 1
ATOM 579 C C . LEU A 1 71 ? 9.846 4.152 -5.013 1.00 95.50 71 LEU A C 1
ATOM 581 O O . LEU A 1 71 ? 10.881 3.901 -5.627 1.00 95.50 71 LEU A O 1
ATOM 585 N N . PHE A 1 72 ? 8.791 3.333 -5.039 1.00 95.81 72 PHE A N 1
ATOM 586 C CA . PHE A 1 72 ? 8.816 2.044 -5.737 1.00 95.81 72 PHE A CA 1
ATOM 587 C C . PHE A 1 72 ? 8.736 2.165 -7.263 1.00 95.81 72 PHE A C 1
ATOM 589 O O . PHE A 1 72 ? 9.319 1.344 -7.964 1.00 95.81 72 PHE A O 1
ATOM 596 N N . ASN A 1 73 ? 8.048 3.181 -7.792 1.00 97.00 73 ASN A N 1
ATOM 597 C CA . ASN A 1 73 ? 7.861 3.337 -9.239 1.00 97.00 73 ASN A CA 1
ATOM 598 C C . ASN A 1 73 ? 8.786 4.387 -9.867 1.00 97.00 73 ASN A C 1
ATOM 600 O O . ASN A 1 73 ? 8.709 4.598 -11.066 1.00 97.00 73 ASN A O 1
ATOM 604 N N . GLY A 1 74 ? 9.651 5.045 -9.092 1.00 95.69 74 GLY A N 1
ATOM 605 C CA . GLY A 1 74 ? 10.536 6.083 -9.623 1.00 95.69 74 GLY A CA 1
ATOM 606 C C . GLY A 1 74 ? 11.735 6.443 -8.749 1.00 95.69 74 GLY A C 1
ATOM 607 O O . GLY A 1 74 ? 12.410 7.423 -9.044 1.00 95.69 74 GLY A O 1
ATOM 608 N N . GLY A 1 75 ? 12.058 5.675 -7.700 1.00 96.06 75 GLY A N 1
ATOM 609 C CA . GLY A 1 75 ? 13.214 5.955 -6.835 1.00 96.06 75 GLY A CA 1
ATOM 610 C C . GLY A 1 75 ? 14.538 6.085 -7.602 1.00 96.06 75 GLY A C 1
ATOM 611 O O . GLY A 1 75 ? 15.292 7.027 -7.373 1.00 96.06 75 GLY A O 1
ATOM 612 N N . GLN A 1 76 ? 14.778 5.215 -8.589 1.00 96.31 76 GLN A N 1
ATOM 613 C CA . GLN A 1 76 ? 15.959 5.292 -9.459 1.00 96.31 76 GLN A CA 1
ATOM 614 C C . GLN A 1 76 ? 15.923 6.496 -10.409 1.00 96.31 76 GLN A C 1
ATOM 616 O O . GLN A 1 76 ? 16.970 7.057 -10.712 1.00 96.31 76 GLN A O 1
ATOM 621 N N . VAL A 1 77 ? 14.731 6.927 -10.832 1.00 97.25 77 VAL A N 1
ATOM 622 C CA . VAL A 1 77 ? 14.538 8.127 -11.665 1.00 97.25 77 VAL A CA 1
ATOM 623 C C . VAL A 1 77 ? 14.892 9.383 -10.870 1.00 97.25 77 VAL A C 1
ATOM 625 O O . VAL A 1 77 ? 15.543 10.277 -11.399 1.00 97.25 77 VAL A O 1
ATOM 628 N N . LEU A 1 78 ? 14.534 9.437 -9.579 1.00 96.88 78 LEU A N 1
ATOM 629 C CA . LEU A 1 78 ? 14.947 10.527 -8.687 1.00 96.88 78 LEU A CA 1
ATOM 630 C C . LEU A 1 78 ? 16.468 10.571 -8.518 1.00 96.88 78 LEU A C 1
ATOM 632 O O . LEU A 1 78 ? 17.051 11.647 -8.594 1.00 96.88 78 LEU A O 1
ATOM 636 N N . LEU A 1 79 ? 17.113 9.416 -8.315 1.00 96.00 79 LEU A N 1
ATOM 637 C CA . LEU A 1 79 ? 18.574 9.348 -8.220 1.00 96.00 79 LEU A CA 1
ATOM 638 C C . LEU A 1 79 ? 19.244 9.823 -9.513 1.00 96.00 79 LEU A C 1
ATOM 640 O O . LEU A 1 79 ? 20.176 10.620 -9.456 1.00 96.00 79 LEU A O 1
ATOM 644 N N . TYR A 1 80 ? 18.734 9.385 -10.663 1.00 96.19 80 TYR A N 1
ATOM 645 C CA . TYR A 1 80 ? 19.240 9.789 -11.971 1.00 96.19 80 TYR A CA 1
ATOM 646 C C . TYR A 1 80 ? 19.058 11.297 -12.220 1.00 96.19 80 TYR A C 1
ATOM 648 O O . TYR A 1 80 ? 19.993 11.970 -12.643 1.00 96.19 80 TYR A O 1
ATOM 656 N N . ALA A 1 81 ? 17.896 11.867 -11.871 1.00 95.69 81 ALA A N 1
ATOM 657 C CA . ALA A 1 81 ? 17.636 13.309 -11.974 1.00 95.69 81 ALA A CA 1
ATOM 658 C C . ALA A 1 81 ? 18.607 14.163 -11.140 1.00 95.69 81 ALA A C 1
ATOM 660 O O . ALA A 1 81 ? 18.896 15.301 -11.501 1.00 95.69 81 ALA A O 1
ATOM 661 N N . LEU A 1 82 ? 19.086 13.621 -10.017 1.00 94.81 82 LEU A N 1
ATOM 662 C CA . LEU A 1 82 ? 20.021 14.280 -9.104 1.00 94.81 82 LEU A CA 1
ATOM 663 C C . LEU A 1 82 ? 21.497 14.013 -9.447 1.00 94.81 82 LEU A C 1
ATOM 665 O O . LEU A 1 82 ? 22.368 14.503 -8.733 1.00 94.81 82 LEU A O 1
ATOM 669 N N . GLY A 1 83 ? 21.789 13.233 -10.494 1.00 93.94 83 GLY A N 1
ATOM 670 C CA . GLY A 1 83 ? 23.156 12.832 -10.842 1.00 93.94 83 GLY A CA 1
ATOM 671 C C . GLY A 1 83 ? 23.797 11.878 -9.827 1.00 93.94 83 GLY A C 1
ATOM 672 O O . GLY A 1 83 ? 25.015 11.828 -9.716 1.00 93.94 83 GLY A O 1
ATOM 673 N N . LEU A 1 84 ? 22.983 11.149 -9.055 1.00 92.44 84 LEU A N 1
ATOM 674 C CA . LEU A 1 84 ? 23.428 10.193 -8.030 1.00 92.44 84 LEU A CA 1
ATOM 675 C C . LEU A 1 84 ? 23.431 8.740 -8.528 1.00 92.44 84 LEU A C 1
ATOM 677 O O . LEU A 1 84 ? 23.706 7.826 -7.752 1.00 92.44 84 LEU A O 1
ATOM 681 N N . ASN A 1 85 ? 23.061 8.518 -9.789 1.00 90.12 85 ASN A N 1
ATOM 682 C CA . ASN A 1 85 ? 23.086 7.214 -10.432 1.00 90.12 85 ASN A CA 1
ATOM 683 C C . ASN A 1 85 ? 23.307 7.380 -11.939 1.00 90.12 85 ASN A C 1
ATOM 685 O O . ASN A 1 85 ? 22.675 8.240 -12.553 1.00 90.12 85 ASN A O 1
ATOM 689 N N . ASP A 1 86 ? 24.149 6.530 -12.522 1.00 87.19 86 ASP A N 1
ATOM 690 C CA . ASP A 1 86 ? 24.549 6.628 -13.931 1.00 87.19 86 ASP A CA 1
ATOM 691 C C . ASP A 1 86 ? 23.516 6.014 -14.881 1.00 87.19 86 ASP A C 1
ATOM 693 O O . ASP A 1 86 ? 23.406 6.420 -16.037 1.00 87.19 86 ASP A O 1
ATOM 697 N N . PHE A 1 87 ? 22.727 5.045 -14.400 1.00 89.25 87 PHE A N 1
ATOM 698 C CA . PHE A 1 87 ? 21.769 4.310 -15.225 1.00 89.25 87 PHE A CA 1
ATOM 699 C C . PHE A 1 87 ? 20.442 4.073 -14.508 1.00 89.25 87 PHE A C 1
ATOM 701 O O . PHE A 1 87 ? 20.389 3.682 -13.342 1.00 89.25 87 PHE A O 1
ATOM 708 N N . ILE A 1 88 ? 19.347 4.215 -15.251 1.00 93.69 88 ILE A N 1
ATOM 709 C CA . ILE A 1 88 ? 18.014 3.803 -14.809 1.00 93.69 88 ILE A CA 1
ATOM 710 C C . ILE A 1 88 ? 17.837 2.312 -15.119 1.00 93.69 88 ILE A C 1
ATOM 712 O O . ILE A 1 88 ? 18.188 1.850 -16.204 1.00 93.69 88 ILE A O 1
ATOM 716 N N . LEU A 1 89 ? 17.315 1.545 -14.156 1.00 93.88 89 LEU A N 1
ATOM 717 C CA . LEU A 1 89 ? 17.086 0.097 -14.255 1.00 93.88 89 LEU A CA 1
ATOM 718 C C . LEU A 1 89 ? 18.334 -0.701 -14.673 1.00 93.88 89 LEU A C 1
ATOM 720 O O . LEU A 1 89 ? 18.235 -1.739 -15.325 1.00 93.88 89 LEU A O 1
ATOM 724 N N . GLY A 1 90 ? 19.518 -0.209 -14.293 1.00 89.81 90 GLY A N 1
ATOM 725 C CA . GLY A 1 90 ? 20.804 -0.832 -14.614 1.00 89.81 90 GLY A CA 1
ATOM 726 C C . GLY A 1 90 ? 21.137 -0.857 -16.108 1.00 89.81 90 GLY A C 1
ATOM 727 O O . GLY A 1 90 ? 21.903 -1.717 -16.524 1.00 89.81 90 GLY A O 1
ATOM 728 N N . GLY A 1 91 ? 20.528 0.017 -16.921 1.00 90.38 91 GLY A N 1
ATOM 729 C CA . GLY A 1 91 ? 20.783 0.079 -18.366 1.00 90.38 91 GLY A CA 1
ATOM 730 C C . GLY A 1 91 ? 20.220 -1.108 -19.155 1.00 90.38 91 GLY A C 1
ATOM 731 O O . GLY A 1 91 ? 20.608 -1.321 -20.298 1.00 90.38 91 GLY A O 1
ATOM 732 N N . LYS A 1 92 ? 19.311 -1.890 -18.556 1.00 93.06 92 LYS A N 1
ATOM 733 C CA . LYS A 1 92 ? 18.738 -3.104 -19.164 1.00 93.06 92 LYS A CA 1
ATOM 734 C C . LYS A 1 92 ? 17.799 -2.837 -20.340 1.00 93.06 92 LYS A C 1
ATOM 736 O O . LYS A 1 92 ? 17.552 -3.743 -21.126 1.00 93.06 92 LYS A O 1
ATOM 741 N N . PHE A 1 93 ? 17.252 -1.631 -20.421 1.00 94.88 93 PHE A N 1
ATOM 742 C CA . PHE A 1 93 ? 16.224 -1.261 -21.386 1.00 94.88 93 PHE A CA 1
ATOM 743 C C . PHE A 1 93 ? 16.732 -0.170 -22.318 1.00 94.88 93 PHE A C 1
ATOM 745 O O . PHE A 1 93 ? 17.549 0.667 -21.925 1.00 94.88 93 PHE A O 1
ATOM 752 N N . GLN A 1 94 ? 16.197 -0.148 -23.537 1.00 93.00 94 GLN A N 1
ATOM 753 C CA . GLN A 1 94 ? 16.453 0.940 -24.471 1.00 93.00 94 GLN A CA 1
ATOM 754 C C . GLN A 1 94 ? 15.913 2.267 -23.922 1.00 93.00 94 GLN A C 1
ATOM 756 O O . GLN A 1 94 ? 14.953 2.306 -23.147 1.00 93.00 94 GLN A O 1
ATOM 761 N N . GLN A 1 95 ? 16.519 3.375 -24.353 1.00 90.94 95 GLN A N 1
ATOM 762 C CA . GLN A 1 95 ? 16.143 4.718 -23.907 1.00 90.94 95 GLN A CA 1
ATOM 763 C C . GLN A 1 95 ? 14.659 5.029 -24.163 1.00 90.94 95 GLN A C 1
ATOM 765 O O . GLN A 1 95 ? 14.021 5.689 -23.343 1.00 90.94 95 GLN A O 1
ATOM 770 N N . GLU A 1 96 ? 14.100 4.533 -25.269 1.00 90.88 96 GLU A N 1
ATOM 771 C CA . GLU A 1 96 ? 12.681 4.681 -25.593 1.00 90.88 96 GLU A CA 1
ATOM 772 C C . GLU A 1 96 ? 11.784 4.018 -24.537 1.00 90.88 96 GLU A C 1
ATOM 774 O O . GLU A 1 96 ? 10.950 4.705 -23.944 1.00 90.88 96 GLU A O 1
ATOM 779 N N . THR A 1 97 ? 12.026 2.744 -24.201 1.00 93.88 97 THR A N 1
ATOM 780 C CA . THR A 1 97 ? 11.295 2.030 -23.141 1.00 93.88 97 THR A CA 1
ATOM 781 C C . THR A 1 97 ? 11.422 2.742 -21.795 1.00 93.88 97 THR A C 1
ATOM 783 O O . THR A 1 97 ? 10.434 2.886 -21.072 1.00 93.88 97 THR A O 1
ATOM 786 N N . ILE A 1 98 ? 12.621 3.220 -21.437 1.00 95.12 98 ILE A N 1
ATOM 787 C CA . ILE A 1 98 ? 12.833 3.967 -20.188 1.00 95.12 98 ILE A CA 1
ATOM 788 C C . ILE A 1 98 ? 11.976 5.232 -20.165 1.00 95.12 98 ILE A C 1
ATOM 790 O O . ILE A 1 98 ? 11.264 5.472 -19.190 1.00 95.12 98 ILE A O 1
ATOM 794 N N . ASN A 1 99 ? 12.003 6.025 -21.235 1.00 93.38 99 ASN A N 1
ATOM 795 C CA . ASN A 1 99 ? 11.213 7.247 -21.313 1.00 93.38 99 ASN A CA 1
ATOM 796 C C . ASN A 1 99 ? 9.714 6.942 -21.231 1.00 93.38 99 ASN A C 1
ATOM 798 O O . ASN A 1 99 ? 9.025 7.537 -20.403 1.00 93.38 99 ASN A O 1
ATOM 802 N N . GLN A 1 100 ? 9.220 5.980 -22.016 1.00 93.94 100 GLN A N 1
ATOM 803 C CA . GLN A 1 100 ? 7.826 5.532 -21.967 1.00 93.94 100 GLN A CA 1
ATOM 804 C C . GLN A 1 100 ? 7.432 5.096 -20.548 1.00 93.94 100 GLN A C 1
ATOM 806 O O . GLN A 1 100 ? 6.406 5.523 -20.019 1.00 93.94 100 GLN A O 1
ATOM 811 N N . THR A 1 101 ? 8.292 4.333 -19.877 1.00 96.31 101 THR A N 1
ATOM 812 C CA . THR A 1 101 ? 8.081 3.900 -18.492 1.00 96.31 101 THR A CA 1
ATOM 813 C C . THR A 1 101 ? 7.922 5.087 -17.546 1.00 96.31 101 THR A C 1
ATOM 815 O O . THR A 1 101 ? 6.947 5.146 -16.794 1.00 96.31 101 THR A O 1
ATOM 818 N N . ILE A 1 102 ? 8.839 6.060 -17.595 1.00 96.19 102 ILE A N 1
ATOM 819 C CA . ILE A 1 102 ? 8.778 7.236 -16.719 1.00 96.19 102 ILE A CA 1
ATOM 820 C C . ILE A 1 102 ? 7.505 8.044 -17.000 1.00 96.19 102 ILE A C 1
ATOM 822 O O . ILE A 1 102 ? 6.819 8.438 -16.057 1.00 96.19 102 ILE A O 1
ATOM 826 N N . PHE A 1 103 ? 7.132 8.240 -18.269 1.00 94.56 103 PHE A N 1
ATOM 827 C CA . PHE A 1 103 ? 5.902 8.953 -18.625 1.00 94.56 103 PHE A CA 1
ATOM 828 C C . PHE A 1 103 ? 4.641 8.235 -18.149 1.00 94.56 103 PHE A C 1
ATOM 830 O O . PHE A 1 103 ? 3.761 8.881 -17.578 1.00 94.56 103 PHE A O 1
ATOM 837 N N . LEU A 1 104 ? 4.553 6.914 -18.310 1.00 96.19 104 LEU A N 1
ATOM 838 C CA . LEU A 1 104 ? 3.416 6.144 -17.810 1.00 96.19 104 LEU A CA 1
ATOM 839 C C . LEU A 1 104 ? 3.300 6.260 -16.284 1.00 96.19 104 LEU A C 1
ATOM 841 O O . LEU A 1 104 ? 2.204 6.471 -15.761 1.00 96.19 104 LEU A O 1
ATOM 845 N N . VAL A 1 105 ? 4.425 6.198 -15.564 1.00 97.62 105 VAL A N 1
ATOM 846 C CA . VAL A 1 105 ? 4.455 6.414 -14.111 1.00 97.62 105 VAL A CA 1
ATOM 847 C C . VAL A 1 105 ? 4.012 7.835 -13.753 1.00 97.62 105 VAL A C 1
ATOM 849 O O . VAL A 1 105 ? 3.183 8.008 -12.859 1.00 97.62 105 VAL A O 1
ATOM 852 N N . MET A 1 106 ? 4.508 8.859 -14.453 1.00 97.25 106 MET A N 1
ATOM 853 C CA . MET A 1 106 ? 4.117 10.257 -14.244 1.00 97.25 106 MET A CA 1
ATOM 854 C C . MET A 1 106 ? 2.619 10.473 -14.429 1.00 97.25 106 MET A C 1
ATOM 856 O O . MET A 1 106 ? 1.963 11.059 -13.562 1.00 97.25 106 MET A O 1
ATOM 860 N N . VAL A 1 107 ? 2.072 10.000 -15.549 1.00 96.12 107 VAL A N 1
ATOM 861 C CA . VAL A 1 107 ? 0.645 10.104 -15.860 1.00 96.12 107 VAL A CA 1
ATOM 862 C C . VAL A 1 107 ? -0.162 9.325 -14.827 1.00 96.12 107 VAL A C 1
ATOM 864 O O . VAL A 1 107 ? -1.123 9.859 -14.274 1.00 96.12 107 VAL A O 1
ATOM 867 N N . GLY A 1 108 ? 0.263 8.108 -14.490 1.00 97.50 108 GLY A N 1
ATOM 868 C CA . GLY A 1 108 ? -0.421 7.267 -13.519 1.00 97.50 108 GLY A CA 1
ATOM 869 C C . GLY A 1 108 ? -0.491 7.879 -12.120 1.00 97.50 108 GLY A C 1
ATOM 870 O O . GLY A 1 108 ? -1.574 7.968 -11.536 1.00 97.50 108 GLY A O 1
ATOM 871 N N . LEU A 1 109 ? 0.635 8.376 -11.599 1.00 98.00 109 LEU A N 1
ATOM 872 C CA . LEU A 1 109 ? 0.685 9.074 -10.311 1.00 98.00 109 LEU A CA 1
ATOM 873 C C . LEU A 1 109 ? -0.122 10.377 -10.333 1.00 98.00 109 LEU A C 1
ATOM 875 O O . LEU A 1 109 ? -0.795 10.694 -9.351 1.00 98.00 109 LEU A O 1
ATOM 879 N N . SER A 1 110 ? -0.092 11.113 -11.447 1.00 97.31 110 SER A N 1
ATOM 880 C CA . SER A 1 110 ? -0.863 12.350 -11.600 1.00 97.31 110 SER A CA 1
ATOM 881 C C . SER A 1 110 ? -2.363 12.080 -11.585 1.00 97.31 110 SER A C 1
ATOM 883 O O . SER A 1 110 ? -3.092 12.725 -10.843 1.00 97.31 110 SER A O 1
ATOM 885 N N . PHE A 1 111 ? -2.844 11.087 -12.331 1.00 97.88 111 PHE A N 1
ATOM 886 C CA . PHE A 1 111 ? -4.268 10.754 -12.347 1.00 97.88 111 PHE A CA 1
ATOM 887 C C . PHE A 1 111 ? -4.748 10.151 -11.029 1.00 97.88 111 PHE A C 1
ATOM 889 O O . PHE A 1 111 ? -5.818 10.527 -10.548 1.00 97.88 111 PHE A O 1
ATOM 896 N N . PHE A 1 112 ? -3.942 9.298 -10.389 1.00 97.88 112 PHE A N 1
ATOM 897 C CA . PHE A 1 112 ? -4.207 8.856 -9.019 1.00 97.88 112 PHE A CA 1
ATOM 898 C C . PHE A 1 112 ? -4.367 10.056 -8.077 1.00 97.88 112 PHE A C 1
ATOM 900 O O . PHE A 1 112 ? -5.321 10.127 -7.296 1.00 97.88 112 PHE A O 1
ATOM 907 N N . HIS A 1 113 ? -3.476 11.044 -8.189 1.00 96.44 113 HIS A N 1
ATOM 908 C CA . HIS A 1 113 ? -3.542 12.237 -7.362 1.00 96.44 113 HIS A CA 1
ATOM 909 C C . HIS A 1 113 ? -4.754 13.124 -7.666 1.00 96.44 113 HIS A C 1
ATOM 911 O O . HIS A 1 113 ? -5.427 13.586 -6.740 1.00 96.44 113 HIS A O 1
ATOM 917 N N . LEU A 1 114 ? -5.084 13.305 -8.946 1.00 96.19 114 LEU A N 1
ATOM 918 C CA . LEU A 1 114 ? -6.282 14.002 -9.399 1.00 96.19 114 LEU A CA 1
ATOM 919 C C . LEU A 1 114 ? -7.549 13.362 -8.821 1.00 96.19 114 LEU A C 1
ATOM 921 O O . LEU A 1 114 ? -8.409 14.078 -8.307 1.00 96.19 114 LEU A O 1
ATOM 925 N N . GLY A 1 115 ? -7.636 12.028 -8.817 1.00 96.31 115 GLY A N 1
ATOM 926 C CA . GLY A 1 115 ? -8.706 11.286 -8.149 1.00 96.31 115 GLY A CA 1
ATOM 927 C C . GLY A 1 115 ? -8.813 11.628 -6.660 1.00 96.31 115 GLY A C 1
ATOM 928 O O . GLY A 1 115 ? -9.903 11.904 -6.150 1.00 96.31 115 GLY A O 1
ATOM 929 N N . GLY A 1 116 ? -7.677 11.704 -5.964 1.00 94.38 116 GLY A N 1
ATOM 930 C CA . GLY A 1 116 ? -7.626 12.142 -4.570 1.00 94.38 116 GLY A CA 1
ATOM 931 C C . GLY A 1 116 ? -8.129 13.576 -4.357 1.00 94.38 116 GLY A C 1
ATOM 932 O O . GLY A 1 116 ? -8.919 13.822 -3.442 1.00 94.38 116 GLY A O 1
ATOM 933 N N . LEU A 1 117 ? -7.741 14.521 -5.218 1.00 92.69 117 LEU A N 1
ATOM 934 C CA . LEU A 1 117 ? -8.215 15.909 -5.147 1.00 92.69 117 LEU A CA 1
ATOM 935 C C . LEU A 1 117 ? -9.718 16.027 -5.457 1.00 92.69 117 LEU A C 1
ATOM 937 O O . LEU A 1 117 ? -10.419 16.803 -4.805 1.00 92.69 117 LEU A O 1
ATOM 941 N N . LEU A 1 118 ? -10.235 15.238 -6.408 1.00 93.00 118 LEU A N 1
ATOM 942 C CA . LEU A 1 118 ? -11.671 15.148 -6.706 1.00 93.00 118 LEU A CA 1
ATOM 943 C C . LEU A 1 118 ? -12.466 14.659 -5.493 1.00 93.00 118 LEU A C 1
ATOM 945 O O . LEU A 1 118 ? -13.505 15.234 -5.157 1.00 93.00 118 LEU A O 1
ATOM 949 N N . SER A 1 119 ? -11.964 13.624 -4.815 1.00 91.94 119 SER A N 1
ATOM 950 C CA . SER A 1 119 ? -12.557 13.125 -3.573 1.00 91.94 119 SER A CA 1
ATOM 951 C C . SER A 1 119 ? -12.605 14.225 -2.517 1.00 91.94 119 SER A C 1
ATOM 953 O O . SER A 1 119 ? -13.655 14.501 -1.939 1.00 91.94 119 SER A O 1
ATOM 955 N N . GLU A 1 120 ? -11.498 14.935 -2.316 1.00 87.19 120 GLU A N 1
ATOM 956 C CA . GLU A 1 120 ? -11.451 16.025 -1.350 1.00 87.19 120 GLU A CA 1
ATOM 957 C C . GLU A 1 120 ? -12.449 17.141 -1.681 1.00 87.19 120 GLU A C 1
ATOM 959 O O . GLU A 1 120 ? -13.175 17.597 -0.800 1.00 87.19 120 GLU A O 1
ATOM 964 N N . HIS A 1 121 ? -12.542 17.551 -2.948 1.00 86.00 121 HIS A N 1
ATOM 965 C CA . HIS A 1 121 ? -13.509 18.557 -3.382 1.00 86.00 121 HIS A CA 1
ATOM 966 C C . HIS A 1 121 ? -14.955 18.133 -3.083 1.00 86.00 121 HIS A C 1
ATOM 968 O O . HIS A 1 121 ? -15.745 18.932 -2.570 1.00 86.00 121 HIS A O 1
ATOM 974 N N . HIS A 1 122 ? -15.284 16.865 -3.348 1.00 86.75 122 HIS A N 1
ATOM 975 C CA . HIS A 1 122 ? -16.598 16.288 -3.073 1.00 86.75 122 HIS A CA 1
ATOM 976 C C . HIS A 1 122 ? -16.947 16.335 -1.573 1.00 86.75 122 HIS A C 1
ATOM 978 O O . HIS A 1 122 ? -18.027 16.795 -1.189 1.00 86.75 122 HIS A O 1
ATOM 984 N N . TYR A 1 123 ? -16.020 15.929 -0.704 1.00 81.38 123 TYR A N 1
ATOM 985 C CA . TYR A 1 123 ? -16.254 15.909 0.743 1.00 81.38 123 TYR A CA 1
ATOM 986 C C . TYR A 1 123 ? -16.164 17.301 1.394 1.00 81.38 123 TYR A C 1
ATOM 988 O O . TYR A 1 123 ? -16.942 17.598 2.298 1.00 81.38 123 TYR A O 1
ATOM 996 N N . ASN A 1 124 ? -15.327 18.213 0.885 1.00 75.12 124 ASN A N 1
ATOM 997 C CA . ASN A 1 124 ? -15.268 19.611 1.335 1.00 75.12 124 ASN A CA 1
ATOM 998 C C . ASN A 1 124 ? -16.602 20.350 1.116 1.00 75.12 124 ASN A C 1
ATOM 1000 O O . ASN A 1 124 ? -16.963 21.224 1.907 1.00 75.12 124 ASN A O 1
ATOM 1004 N N . LYS A 1 125 ? -17.342 20.007 0.051 1.00 64.94 125 LYS A N 1
ATOM 1005 C CA . LYS A 1 125 ? -18.682 20.548 -0.228 1.00 64.94 125 LYS A CA 1
ATOM 1006 C C . LYS A 1 125 ? -19.735 20.003 0.742 1.00 64.94 125 LYS A C 1
ATOM 1008 O O . LYS A 1 125 ? -20.600 20.757 1.177 1.00 64.94 125 LYS A O 1
ATOM 1013 N N . THR A 1 126 ? -19.631 18.724 1.088 1.00 59.72 126 THR A N 1
ATOM 1014 C CA . THR A 1 126 ? -20.582 18.013 1.957 1.00 59.72 126 THR A CA 1
ATOM 1015 C C . THR A 1 126 ? -20.426 18.425 3.428 1.00 59.72 126 THR A C 1
ATOM 1017 O O . THR A 1 126 ? -21.418 18.654 4.113 1.00 59.72 126 THR A O 1
ATOM 1020 N N . ASP A 1 127 ? -19.195 18.656 3.892 1.00 54.16 127 ASP A N 1
ATOM 1021 C CA . ASP A 1 127 ? -18.912 19.086 5.273 1.00 54.16 127 ASP A CA 1
ATOM 1022 C C . ASP A 1 127 ? -19.370 20.501 5.609 1.00 54.16 127 ASP A C 1
ATOM 1024 O O . ASP A 1 127 ? -19.736 20.776 6.749 1.00 54.16 127 ASP A O 1
ATOM 1028 N N . LYS A 1 128 ? -19.402 21.413 4.630 1.00 52.72 128 LYS A 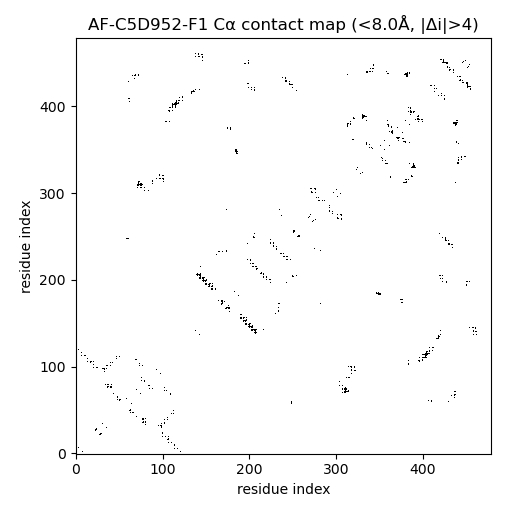N 1
ATOM 1029 C CA . LYS A 1 128 ? -19.987 22.745 4.856 1.00 52.72 128 LYS A CA 1
ATOM 1030 C C . LYS A 1 128 ? -21.481 22.677 5.197 1.00 52.72 128 LYS A C 1
ATOM 1032 O O . LYS A 1 128 ? -22.013 23.655 5.709 1.00 52.72 128 LYS A O 1
ATOM 1037 N N . ILE A 1 129 ? -22.135 21.547 4.920 1.00 51.00 129 ILE A N 1
ATOM 1038 C CA . ILE A 1 129 ? -23.561 21.317 5.165 1.00 51.00 129 ILE A CA 1
ATOM 1039 C C . ILE A 1 129 ? -23.781 20.550 6.486 1.00 51.00 129 ILE A C 1
ATOM 1041 O O . ILE A 1 129 ? -24.809 20.742 7.128 1.00 51.00 129 ILE A O 1
ATOM 1045 N N . VAL A 1 130 ? -22.817 19.738 6.946 1.00 51.28 130 VAL A N 1
ATOM 1046 C CA . VAL A 1 130 ? -22.964 18.856 8.121 1.00 51.28 130 VAL A CA 1
ATOM 1047 C C . VAL A 1 130 ? -21.824 19.091 9.117 1.00 51.28 130 VAL A C 1
ATOM 1049 O O . VAL A 1 130 ? -20.881 18.318 9.227 1.00 51.28 130 VAL A O 1
ATOM 1052 N N . ASN A 1 131 ? -21.910 20.179 9.880 1.00 50.72 131 ASN A N 1
ATOM 1053 C CA . ASN A 1 131 ? -20.904 20.556 10.881 1.00 50.72 131 ASN A CA 1
ATOM 1054 C C . ASN A 1 131 ? -21.111 19.845 12.239 1.00 50.72 131 ASN A C 1
ATOM 1056 O O . ASN A 1 131 ? -20.967 20.444 13.305 1.00 50.72 131 ASN A O 1
ATOM 1060 N N . GLN A 1 132 ? -21.483 18.564 12.220 1.00 56.88 132 GLN A N 1
ATOM 1061 C CA . GLN A 1 132 ? -21.661 17.750 13.423 1.00 56.88 132 GLN A CA 1
ATOM 1062 C C . GLN A 1 132 ? -20.877 16.447 13.267 1.00 56.88 132 GLN A C 1
ATOM 1064 O O . GLN A 1 132 ? -21.181 15.643 12.389 1.00 56.88 132 GLN A O 1
ATOM 1069 N N . LYS A 1 133 ? -19.869 16.231 14.128 1.00 63.88 133 LYS A N 1
ATOM 1070 C CA . LYS A 1 133 ? -19.232 14.911 14.269 1.00 63.88 133 LYS A CA 1
ATOM 1071 C C . LYS A 1 133 ? -20.331 13.883 14.519 1.00 63.88 133 LYS A C 1
ATOM 1073 O O . LYS A 1 133 ? -21.171 14.101 15.396 1.00 63.88 133 LYS A O 1
ATOM 1078 N N . GLU A 1 134 ? -20.327 12.789 13.760 1.00 70.56 134 GLU A N 1
ATOM 1079 C CA . GLU A 1 134 ? -21.295 11.717 13.980 1.00 70.56 134 GLU A CA 1
ATOM 1080 C C . GLU A 1 134 ? -21.154 11.229 15.430 1.00 70.56 134 GLU A C 1
ATOM 1082 O O . GLU A 1 134 ? -20.046 11.003 15.924 1.00 70.56 134 GLU A O 1
ATOM 1087 N N . LYS A 1 135 ? -22.279 11.082 16.137 1.00 79.25 135 LYS A N 1
ATOM 1088 C CA . LYS A 1 135 ? -22.277 10.435 17.451 1.00 79.25 135 LYS A CA 1
ATOM 1089 C C . LYS A 1 135 ? -21.735 9.014 17.280 1.00 79.25 135 LYS A C 1
ATOM 1091 O O . LYS A 1 135 ? -22.149 8.315 16.356 1.00 79.25 135 LYS A O 1
ATOM 1096 N N . GLU A 1 136 ? -20.847 8.591 18.181 1.00 86.12 136 GLU A N 1
ATOM 1097 C CA . GLU A 1 136 ? -20.310 7.226 18.185 1.00 86.12 136 GLU A CA 1
ATOM 1098 C C . GLU A 1 136 ? -21.461 6.213 18.151 1.00 86.12 136 GLU A C 1
ATOM 1100 O O . GLU A 1 136 ? -22.319 6.183 19.041 1.00 86.12 136 GLU A O 1
ATOM 1105 N N . LYS A 1 137 ? -21.504 5.410 17.084 1.00 90.44 137 LYS A N 1
ATOM 1106 C CA . LYS A 1 137 ? -22.560 4.409 16.875 1.00 90.44 137 LYS A CA 1
ATOM 1107 C C . LYS A 1 137 ? -22.347 3.170 17.727 1.00 90.44 137 LYS A C 1
ATOM 1109 O O . LYS A 1 137 ? -23.324 2.505 18.079 1.00 90.44 137 LYS A O 1
ATOM 1114 N N . PHE A 1 138 ? -21.093 2.883 18.047 1.00 92.75 138 PHE A N 1
ATOM 1115 C CA . PHE A 1 138 ? -20.647 1.731 18.815 1.00 92.75 138 PHE A CA 1
ATOM 1116 C C . PHE A 1 138 ? -19.887 2.223 20.037 1.00 92.75 138 PHE A C 1
ATOM 1118 O O . PHE A 1 138 ? -19.168 3.219 19.959 1.00 92.75 138 PHE A O 1
ATOM 1125 N N . SER A 1 139 ? -20.051 1.548 21.170 1.00 92.19 139 SER A N 1
ATOM 1126 C CA . SER A 1 139 ? -19.257 1.860 22.349 1.00 92.19 139 SER A CA 1
ATOM 1127 C C . SER A 1 139 ? -17.892 1.172 22.267 1.00 92.19 139 SER A C 1
ATOM 1129 O O . SER A 1 139 ? -17.650 0.262 21.468 1.00 92.19 139 SER A O 1
ATOM 1131 N N . ASP A 1 140 ? -16.988 1.568 23.161 1.00 92.94 140 ASP A N 1
ATOM 1132 C CA . ASP A 1 140 ? -15.695 0.904 23.305 1.00 92.94 140 ASP A CA 1
ATOM 1133 C C . ASP A 1 140 ? -15.846 -0.596 23.646 1.00 92.94 140 ASP A C 1
ATOM 1135 O O . ASP A 1 140 ? -14.909 -1.370 23.458 1.00 92.94 140 ASP A O 1
ATOM 1139 N N . PHE A 1 141 ? -16.995 -1.025 24.190 1.00 93.12 141 PHE A N 1
ATOM 1140 C CA . PHE A 1 141 ? -17.255 -2.431 24.497 1.00 93.12 141 PHE A CA 1
ATOM 1141 C C . PHE A 1 141 ? -17.402 -3.283 23.237 1.00 93.12 141 PHE A C 1
ATOM 1143 O O . PHE A 1 141 ? -16.689 -4.277 23.126 1.00 93.12 141 PHE A O 1
ATOM 1150 N N . GLU A 1 142 ? -18.245 -2.892 22.278 1.00 95.75 142 GLU A N 1
ATOM 1151 C CA . GLU A 1 142 ? -18.455 -3.659 21.044 1.00 95.75 142 GLU A CA 1
ATOM 1152 C C . GLU A 1 142 ? -17.155 -3.777 20.240 1.00 95.75 142 GLU A C 1
ATOM 1154 O O . GLU A 1 142 ? -16.838 -4.853 19.734 1.00 95.75 142 GLU A O 1
ATOM 1159 N N . LEU A 1 143 ? -16.349 -2.708 20.209 1.00 96.62 143 LEU A N 1
ATOM 1160 C CA . LEU A 1 143 ? -15.022 -2.722 19.587 1.00 96.62 143 LEU A CA 1
ATOM 1161 C C . LEU A 1 143 ? -14.090 -3.753 20.237 1.00 96.62 143 LEU A C 1
ATOM 1163 O O . LEU A 1 143 ? -13.428 -4.513 19.532 1.00 96.62 143 LEU A O 1
ATOM 1167 N N . ARG A 1 144 ? -14.060 -3.823 21.575 1.00 96.31 144 ARG A N 1
ATOM 1168 C CA . ARG A 1 144 ? -13.245 -4.818 22.292 1.00 96.31 144 ARG A CA 1
ATOM 1169 C C . ARG A 1 144 ? -13.744 -6.238 22.077 1.00 96.31 144 ARG A C 1
ATOM 1171 O O . ARG A 1 144 ? -12.918 -7.128 21.917 1.00 96.31 144 ARG A O 1
ATOM 1178 N N . VAL A 1 145 ? -15.059 -6.458 22.088 1.00 96.81 145 VAL A N 1
ATOM 1179 C CA . VAL A 1 145 ? -15.636 -7.784 21.824 1.00 96.81 145 VAL A CA 1
ATOM 1180 C C . VAL A 1 145 ? -15.239 -8.246 20.428 1.00 96.81 145 VAL A C 1
ATOM 1182 O O . VAL A 1 145 ? -14.725 -9.351 20.294 1.00 96.81 145 VAL A O 1
ATOM 1185 N N . MET A 1 146 ? -15.370 -7.384 19.415 1.00 97.94 146 MET A N 1
ATOM 1186 C CA . MET A 1 146 ? -14.912 -7.705 18.064 1.00 97.94 146 MET A CA 1
ATOM 1187 C C . MET A 1 146 ? -13.410 -8.009 18.036 1.00 97.94 146 MET A C 1
ATOM 1189 O O . MET A 1 146 ? -13.006 -9.032 17.496 1.00 97.94 146 MET A O 1
ATOM 1193 N N . GLY A 1 147 ? -12.583 -7.185 18.687 1.00 97.75 147 GLY A N 1
ATOM 1194 C CA . GLY A 1 147 ? -11.142 -7.428 18.786 1.00 97.75 147 GLY A CA 1
ATOM 1195 C C . GLY A 1 147 ? -10.808 -8.795 19.388 1.00 97.75 147 GLY A C 1
ATOM 1196 O O . GLY A 1 147 ? -10.032 -9.548 18.807 1.00 97.75 147 GLY A O 1
ATOM 1197 N N . TRP A 1 148 ? -11.443 -9.164 20.502 1.00 97.81 148 TRP A N 1
ATOM 1198 C CA . TRP A 1 148 ? -11.242 -10.470 21.133 1.00 97.81 148 TRP A CA 1
ATOM 1199 C C . TRP A 1 148 ? -11.735 -11.639 20.284 1.00 97.81 148 TRP A C 1
ATOM 1201 O O . TRP A 1 148 ? -11.046 -12.655 20.216 1.00 97.81 148 TRP A O 1
ATOM 1211 N N . LEU A 1 149 ? -12.878 -11.498 19.609 1.00 97.75 149 LEU A N 1
ATOM 1212 C CA . LEU A 1 149 ? -13.382 -12.516 18.685 1.00 97.75 149 LEU A CA 1
ATOM 1213 C C . LEU A 1 149 ? -12.375 -12.765 17.558 1.00 97.75 149 LEU A C 1
ATOM 1215 O O . LEU A 1 149 ? -11.971 -13.905 17.339 1.00 97.75 149 LEU A O 1
ATOM 1219 N N . LEU A 1 150 ? -11.893 -11.703 16.910 1.00 98.00 150 LEU A N 1
ATOM 1220 C CA . LEU A 1 150 ? -10.908 -11.799 15.831 1.00 98.00 150 LEU A CA 1
ATOM 1221 C C . LEU A 1 150 ? -9.561 -12.366 16.301 1.00 98.00 150 LEU A C 1
ATOM 1223 O O . LEU A 1 150 ? -8.923 -13.132 15.582 1.00 98.00 150 LEU A O 1
ATOM 1227 N N . LEU A 1 151 ? -9.123 -12.040 17.517 1.00 98.00 151 LEU A N 1
ATOM 1228 C CA . LEU A 1 151 ? -7.911 -12.630 18.090 1.00 98.00 151 LEU A CA 1
ATOM 1229 C C . LEU A 1 151 ? -8.096 -14.112 18.424 1.00 98.00 151 LEU A C 1
ATOM 1231 O O . LEU A 1 151 ? -7.200 -14.909 18.158 1.00 98.00 151 LEU A O 1
ATOM 1235 N N . SER A 1 152 ? -9.260 -14.502 18.946 1.00 97.06 152 SER A N 1
ATOM 1236 C CA . SER A 1 152 ? -9.537 -15.901 19.291 1.00 97.06 152 SER A CA 1
ATOM 1237 C C . SER A 1 152 ? -9.482 -16.830 18.074 1.00 97.06 152 SER A C 1
ATOM 1239 O O . SER A 1 152 ? -8.982 -17.946 18.186 1.00 97.06 152 SER A O 1
ATOM 1241 N N . ILE A 1 153 ? -9.906 -16.347 16.899 1.00 95.69 153 ILE A N 1
ATOM 1242 C CA . ILE A 1 153 ? -9.848 -17.115 15.647 1.00 95.69 153 ILE A CA 1
ATOM 1243 C C . ILE A 1 153 ? -8.459 -17.111 14.994 1.00 95.69 153 ILE A C 1
ATOM 1245 O O . ILE A 1 153 ? -8.154 -18.018 14.225 1.00 95.69 153 ILE A O 1
ATOM 1249 N N . SER A 1 154 ? -7.618 -16.110 15.273 1.00 96.88 154 SER A N 1
ATOM 1250 C CA . SER A 1 154 ? -6.370 -15.877 14.530 1.00 96.88 154 SER A CA 1
ATOM 1251 C C . SER A 1 154 ? -5.103 -16.257 15.280 1.00 96.88 154 SER A C 1
ATOM 1253 O O . SER A 1 154 ? -4.102 -16.568 14.637 1.00 96.88 154 SER A O 1
ATOM 1255 N N . ILE A 1 155 ? -5.109 -16.269 16.616 1.00 95.75 155 ILE A N 1
ATOM 1256 C CA . ILE A 1 155 ? -3.871 -16.412 17.391 1.00 95.75 155 ILE A CA 1
ATOM 1257 C C . ILE A 1 155 ? -3.196 -17.772 17.179 1.00 95.75 155 ILE A C 1
ATOM 1259 O O . ILE A 1 155 ? -1.986 -17.825 16.966 1.00 95.75 155 ILE A O 1
ATOM 1263 N N . ILE A 1 156 ? -3.977 -18.859 17.147 1.00 95.25 156 ILE A N 1
ATOM 1264 C CA . ILE A 1 156 ? -3.461 -20.215 16.914 1.00 95.25 156 ILE A CA 1
ATOM 1265 C C . ILE A 1 156 ? -2.965 -20.365 15.464 1.00 95.25 156 ILE A C 1
ATOM 1267 O O . ILE A 1 156 ? -1.803 -20.737 15.289 1.00 95.25 156 ILE A O 1
ATOM 1271 N N . PRO A 1 157 ? -3.757 -20.034 14.418 1.00 94.12 157 PRO A N 1
ATOM 1272 C CA . PRO A 1 157 ? -3.262 -20.066 13.041 1.00 94.12 157 PRO A CA 1
ATOM 1273 C C . PRO A 1 157 ? -2.012 -19.212 12.819 1.00 94.12 157 PRO A C 1
ATOM 1275 O O . PRO A 1 157 ? -1.086 -19.653 12.144 1.00 94.12 157 PRO A O 1
ATOM 1278 N N . THR A 1 158 ? -1.949 -18.023 13.426 1.00 94.56 158 THR A N 1
ATOM 1279 C CA . THR A 1 158 ? -0.783 -17.142 13.291 1.00 94.56 158 THR A CA 1
ATOM 1280 C C . THR A 1 158 ? 0.447 -17.735 13.956 1.00 94.56 158 THR A C 1
ATOM 1282 O O . THR A 1 158 ? 1.524 -17.694 13.373 1.00 94.56 158 THR A O 1
ATOM 1285 N N . PHE A 1 159 ? 0.305 -18.325 15.144 1.00 93.94 159 PHE A N 1
ATOM 1286 C CA . PHE A 1 159 ? 1.416 -19.001 15.808 1.00 93.94 159 PHE A CA 1
ATOM 1287 C C . PHE A 1 159 ? 1.980 -20.141 14.950 1.00 93.94 159 PHE A C 1
ATOM 1289 O O . PHE A 1 159 ? 3.192 -20.221 14.767 1.00 93.94 159 PHE A O 1
ATOM 1296 N N . ILE A 1 160 ? 1.109 -20.978 14.373 1.00 92.50 160 ILE A N 1
ATOM 1297 C CA . ILE A 1 160 ? 1.519 -22.072 13.479 1.00 92.50 160 ILE A CA 1
ATOM 1298 C C . ILE A 1 160 ? 2.235 -21.517 12.241 1.00 92.50 160 ILE A C 1
ATOM 1300 O O . ILE A 1 160 ? 3.306 -22.004 11.889 1.00 92.50 160 ILE A O 1
ATOM 1304 N N . LEU A 1 161 ? 1.679 -20.483 11.602 1.00 90.38 161 LEU A N 1
ATOM 1305 C CA . LEU A 1 161 ? 2.274 -19.877 10.410 1.00 90.38 161 LEU A CA 1
ATOM 1306 C C . LEU A 1 161 ? 3.655 -19.292 10.715 1.00 90.38 161 LEU A C 1
ATOM 1308 O O . LEU A 1 161 ? 4.612 -19.609 10.016 1.00 90.38 161 LEU A O 1
ATOM 1312 N N . LEU A 1 162 ? 3.779 -18.492 11.778 1.00 91.56 162 LEU A N 1
ATOM 1313 C CA . LEU A 1 162 ? 5.053 -17.887 12.165 1.00 91.56 162 LEU A CA 1
ATOM 1314 C C . LEU A 1 162 ? 6.091 -18.945 12.543 1.00 91.56 162 LEU A C 1
ATOM 1316 O O . LEU A 1 162 ? 7.244 -18.817 12.143 1.00 91.56 162 LEU A O 1
ATOM 1320 N N . LYS A 1 163 ? 5.691 -20.008 13.253 1.00 91.88 163 LYS A N 1
ATOM 1321 C CA . LYS A 1 163 ? 6.576 -21.136 13.562 1.00 91.88 163 LYS A CA 1
ATOM 1322 C C . LYS A 1 163 ? 7.117 -21.776 12.278 1.00 91.88 163 LYS A C 1
ATOM 1324 O O . LYS A 1 163 ? 8.329 -21.886 12.129 1.00 91.88 163 LYS A O 1
ATOM 1329 N N . ASN A 1 164 ? 6.238 -22.113 11.334 1.00 89.81 164 ASN A N 1
ATOM 1330 C CA . ASN A 1 164 ? 6.635 -22.718 10.061 1.00 89.81 164 ASN A CA 1
ATOM 1331 C C . ASN A 1 164 ? 7.534 -21.781 9.234 1.00 89.81 164 ASN A C 1
ATOM 1333 O O . ASN A 1 164 ? 8.465 -22.235 8.575 1.00 89.81 164 ASN A O 1
ATOM 1337 N N . SER A 1 165 ? 7.280 -20.467 9.264 1.00 89.38 165 SER A N 1
ATOM 1338 C CA . SER A 1 165 ? 8.138 -19.479 8.601 1.00 89.38 165 SER A CA 1
ATOM 1339 C C . SER A 1 165 ? 9.530 -19.401 9.231 1.00 89.38 165 SER A C 1
ATOM 1341 O O . SER A 1 165 ? 10.515 -19.311 8.503 1.00 89.38 165 SER A O 1
ATOM 1343 N N . ILE A 1 166 ? 9.630 -19.461 10.564 1.00 89.94 166 ILE A N 1
ATOM 1344 C CA . ILE A 1 166 ? 10.918 -19.480 11.273 1.00 89.94 166 ILE A CA 1
ATOM 1345 C C . ILE A 1 166 ? 11.701 -20.744 10.913 1.00 89.94 166 ILE A C 1
ATOM 1347 O O . ILE A 1 166 ? 12.866 -20.643 10.540 1.00 89.94 166 ILE A O 1
ATOM 1351 N N . GLU A 1 167 ? 11.061 -21.914 10.974 1.00 89.50 167 GLU A N 1
ATOM 1352 C CA . GLU A 1 167 ? 11.692 -23.194 10.626 1.00 89.50 167 GLU A CA 1
ATOM 1353 C C . GLU A 1 167 ? 12.197 -23.193 9.178 1.00 89.50 167 GLU A C 1
ATOM 1355 O O . GLU A 1 167 ? 13.334 -23.580 8.916 1.00 89.50 167 GLU A O 1
ATOM 1360 N N . ALA A 1 168 ? 11.400 -22.677 8.240 1.00 86.25 168 ALA A N 1
ATOM 1361 C CA . ALA A 1 168 ? 11.812 -22.568 6.847 1.00 86.25 168 ALA A CA 1
ATOM 1362 C C . ALA A 1 168 ? 13.017 -21.634 6.666 1.00 86.25 168 ALA A C 1
ATOM 1364 O O . ALA A 1 168 ? 13.963 -21.985 5.956 1.00 86.25 168 ALA A O 1
ATOM 1365 N N . VAL A 1 169 ? 13.025 -20.464 7.313 1.00 86.12 169 VAL A N 1
ATOM 1366 C CA . VAL A 1 169 ? 14.148 -19.515 7.216 1.00 86.12 169 VAL A CA 1
ATOM 1367 C C . VAL A 1 169 ? 15.415 -20.083 7.852 1.00 86.12 169 VAL A C 1
ATOM 1369 O O . VAL A 1 169 ? 16.503 -19.870 7.326 1.00 86.12 169 VAL A O 1
ATOM 1372 N N . GLN A 1 170 ? 15.293 -20.854 8.933 1.00 85.19 170 GLN A N 1
ATOM 1373 C CA . GLN A 1 170 ? 16.429 -21.547 9.546 1.00 85.19 170 GLN A CA 1
ATOM 1374 C C . GLN A 1 170 ? 17.014 -22.639 8.641 1.00 85.19 170 GLN A C 1
ATOM 1376 O O . GLN A 1 170 ? 18.224 -22.841 8.649 1.00 85.19 170 GLN A O 1
ATOM 1381 N N . GLN A 1 171 ? 16.180 -23.333 7.861 1.00 84.38 171 GLN A N 1
ATOM 1382 C CA . GLN A 1 171 ? 16.616 -24.433 6.992 1.00 84.38 171 GLN A CA 1
ATOM 1383 C C . GLN A 1 171 ? 17.166 -23.967 5.638 1.00 84.38 171 GLN A C 1
ATOM 1385 O O . GLN A 1 171 ? 18.111 -24.561 5.127 1.00 84.38 171 GLN A O 1
ATOM 1390 N N . GLY A 1 172 ? 16.569 -22.933 5.040 1.00 79.88 172 GLY A N 1
ATOM 1391 C CA . GLY A 1 172 ? 16.857 -22.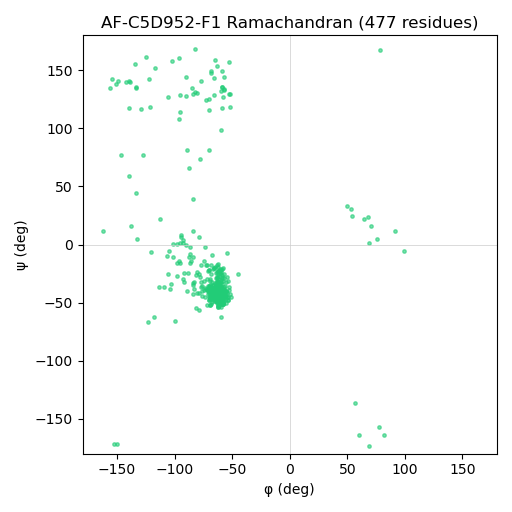527 3.658 1.00 79.88 172 GLY A CA 1
ATOM 1392 C C . GLY A 1 172 ? 16.966 -21.018 3.442 1.00 79.88 172 GLY A C 1
ATOM 1393 O O . GLY A 1 172 ? 16.879 -20.554 2.306 1.00 79.88 172 GLY A O 1
ATOM 1394 N N . GLY A 1 173 ? 17.122 -20.237 4.514 1.00 83.56 173 GLY A N 1
ATOM 1395 C CA . GLY A 1 173 ? 17.200 -18.777 4.456 1.00 83.56 173 GLY A CA 1
ATOM 1396 C C . GLY A 1 173 ? 15.880 -18.113 4.054 1.00 83.56 173 GLY A C 1
ATOM 1397 O O . GLY A 1 173 ? 14.848 -18.755 3.910 1.00 83.56 173 GLY A O 1
ATOM 1398 N N . TYR A 1 174 ? 15.899 -16.795 3.841 1.00 79.75 174 TYR A N 1
ATOM 1399 C CA . TYR A 1 174 ? 14.699 -16.015 3.490 1.00 79.75 174 TYR A CA 1
ATOM 1400 C C . TYR A 1 174 ? 13.928 -16.569 2.284 1.00 79.75 174 TYR A C 1
ATOM 1402 O O . TYR A 1 174 ? 12.701 -16.517 2.231 1.00 79.75 174 TYR A O 1
ATOM 1410 N N . PHE A 1 175 ? 14.658 -17.086 1.299 1.00 80.69 175 PHE A N 1
ATOM 1411 C CA . PHE A 1 175 ? 14.089 -17.495 0.027 1.00 80.69 175 PHE A CA 1
ATOM 1412 C C . PHE A 1 175 ? 13.231 -18.765 0.134 1.00 80.69 175 PHE A C 1
ATOM 1414 O O . PHE A 1 175 ? 12.292 -18.939 -0.642 1.00 80.69 175 PHE A O 1
ATOM 1421 N N . SER A 1 176 ? 13.461 -19.592 1.157 1.00 82.25 176 SER A N 1
ATOM 1422 C CA . SER A 1 176 ? 12.650 -20.782 1.418 1.00 82.25 176 SER A CA 1
ATOM 1423 C C . SER A 1 176 ? 11.185 -20.451 1.721 1.00 82.25 176 SER A C 1
ATOM 1425 O O . SER A 1 176 ? 10.314 -21.267 1.434 1.00 82.25 176 SER A O 1
ATOM 1427 N N . LEU A 1 177 ? 10.881 -19.240 2.219 1.00 80.56 177 LEU A N 1
ATOM 1428 C CA . LEU A 1 177 ? 9.506 -18.771 2.440 1.00 80.56 177 LEU A CA 1
ATOM 1429 C C . LEU A 1 177 ? 8.676 -18.757 1.151 1.00 80.56 177 LEU A C 1
ATOM 1431 O O . LEU A 1 177 ? 7.457 -18.900 1.206 1.00 80.56 177 LEU A O 1
ATOM 1435 N N . TYR A 1 178 ? 9.332 -18.592 0.002 1.00 76.69 178 TYR A N 1
ATOM 1436 C CA . TYR A 1 178 ? 8.691 -18.552 -1.311 1.00 76.69 178 TYR A CA 1
ATOM 1437 C C . TYR A 1 178 ? 8.689 -19.907 -2.025 1.00 76.69 178 TYR A C 1
ATOM 1439 O O . TYR A 1 178 ? 7.924 -20.095 -2.968 1.00 76.69 178 TYR A O 1
ATOM 1447 N N . GLN A 1 179 ? 9.516 -20.847 -1.563 1.00 74.19 179 GLN A N 1
ATOM 1448 C CA . GLN A 1 179 ? 9.623 -22.209 -2.097 1.00 74.19 179 GLN A CA 1
ATOM 1449 C C . GLN A 1 179 ? 8.641 -23.186 -1.452 1.00 74.19 179 GLN A C 1
ATOM 1451 O O . GLN A 1 179 ? 8.488 -24.309 -1.928 1.00 74.19 179 GLN A O 1
ATOM 1456 N N . GLN A 1 180 ? 7.973 -22.778 -0.370 1.00 66.00 180 GLN A N 1
ATOM 1457 C CA . GLN A 1 180 ? 6.947 -23.600 0.258 1.00 66.00 180 GLN A CA 1
ATOM 1458 C C . GLN A 1 180 ? 5.834 -23.906 -0.745 1.00 66.00 180 GLN A C 1
ATOM 1460 O O . GLN A 1 180 ? 5.357 -23.017 -1.457 1.00 66.00 180 GLN A O 1
ATOM 1465 N N . GLU A 1 181 ? 5.396 -25.166 -0.779 1.00 57.78 181 GLU A N 1
ATOM 1466 C CA . GLU A 1 181 ? 4.276 -25.568 -1.622 1.00 57.78 181 GLU A CA 1
ATOM 1467 C C . GLU A 1 181 ? 3.075 -24.654 -1.362 1.00 57.78 181 GLU A C 1
ATOM 1469 O O . GLU A 1 181 ? 2.672 -24.445 -0.213 1.00 57.78 181 GLU A O 1
ATOM 1474 N N . LYS A 1 182 ? 2.489 -24.109 -2.440 1.00 59.75 182 LYS A N 1
ATOM 1475 C CA . LYS A 1 182 ? 1.267 -23.300 -2.361 1.00 59.75 182 LYS A CA 1
ATOM 1476 C C . LYS A 1 182 ? 0.171 -24.167 -1.745 1.00 59.75 182 LYS A C 1
ATOM 1478 O O . LYS A 1 182 ? -0.455 -24.984 -2.415 1.00 59.75 182 LYS A O 1
ATOM 1483 N N . VAL A 1 183 ? -0.040 -23.979 -0.449 1.00 57.12 183 VAL A N 1
ATOM 1484 C CA . VAL A 1 183 ? -0.976 -24.751 0.355 1.00 57.12 183 VAL A CA 1
ATOM 1485 C C . VAL A 1 183 ? -2.382 -24.615 -0.242 1.00 57.12 183 VAL A C 1
ATOM 1487 O O . VAL A 1 183 ? -2.925 -23.514 -0.320 1.00 57.12 183 VAL A O 1
ATOM 1490 N N . THR A 1 184 ? -2.975 -25.722 -0.697 1.00 55.53 184 THR A N 1
ATOM 1491 C CA . THR A 1 184 ? -4.280 -25.715 -1.377 1.00 55.53 184 THR A CA 1
ATOM 1492 C C . THR A 1 184 ? -5.442 -26.029 -0.430 1.00 55.53 184 THR A C 1
ATOM 1494 O O . THR A 1 184 ? -5.278 -26.623 0.642 1.00 55.53 184 THR A O 1
ATOM 1497 N N . SER A 1 185 ? -6.653 -25.649 -0.851 1.00 56.97 185 SER A N 1
ATOM 1498 C CA . SER A 1 185 ? -7.921 -26.026 -0.202 1.00 56.97 185 SER A CA 1
ATOM 1499 C C . SER A 1 185 ? -7.994 -25.631 1.291 1.00 56.97 185 SER A C 1
ATOM 1501 O O . SER A 1 185 ? -7.599 -24.527 1.660 1.00 56.97 185 SER A O 1
ATOM 1503 N N . PHE A 1 186 ? -8.494 -26.508 2.172 1.00 54.19 186 PHE A N 1
ATOM 1504 C CA . PHE A 1 186 ? -8.668 -26.235 3.607 1.00 54.19 186 PHE A CA 1
ATOM 1505 C C . PHE A 1 186 ? -7.378 -25.877 4.349 1.00 54.19 186 PHE A C 1
ATOM 1507 O O . PHE A 1 186 ? -7.429 -25.145 5.334 1.00 54.19 186 PHE A O 1
ATOM 1514 N N . LYS A 1 187 ? -6.212 -26.328 3.876 1.00 60.94 187 LYS A N 1
ATOM 1515 C CA . LYS A 1 187 ? -4.944 -25.955 4.505 1.00 60.94 187 LYS A CA 1
ATOM 1516 C C . LYS A 1 187 ? -4.602 -24.471 4.269 1.00 60.94 187 LYS A C 1
ATOM 1518 O O . LYS A 1 187 ? -3.894 -23.892 5.082 1.00 60.94 187 LYS A O 1
ATOM 1523 N N . ALA A 1 188 ? -5.154 -23.828 3.231 1.00 67.12 188 ALA A N 1
ATOM 1524 C CA . ALA A 1 188 ? -5.024 -22.383 3.012 1.00 67.12 188 ALA A CA 1
ATOM 1525 C C . ALA A 1 188 ? -5.852 -21.555 4.013 1.00 67.12 188 ALA A C 1
ATOM 1527 O O . ALA A 1 188 ? -5.607 -20.359 4.182 1.00 67.12 188 ALA A O 1
ATOM 1528 N N . ALA A 1 189 ? -6.828 -22.177 4.688 1.00 74.00 189 ALA A N 1
ATOM 1529 C CA . ALA A 1 189 ? -7.664 -21.496 5.670 1.00 74.00 189 ALA A CA 1
ATOM 1530 C C . ALA A 1 189 ? -6.842 -20.982 6.858 1.00 74.00 189 ALA A C 1
ATOM 1532 O O . ALA A 1 189 ? -7.162 -19.924 7.383 1.00 74.00 189 ALA A O 1
ATOM 1533 N N . SER A 1 190 ? -5.756 -21.662 7.245 1.00 78.94 190 SER A N 1
ATOM 1534 C CA . SER A 1 190 ? -4.877 -21.193 8.325 1.00 78.94 190 SER A CA 1
ATOM 1535 C C . SER A 1 190 ? -4.255 -19.829 8.010 1.00 78.94 190 SER A C 1
ATOM 1537 O O . SER A 1 190 ? -4.258 -18.959 8.874 1.00 78.94 190 SER A O 1
ATOM 1539 N N . SER A 1 191 ? -3.816 -19.609 6.766 1.00 81.94 191 SER A N 1
ATOM 1540 C CA . SER A 1 191 ? -3.274 -18.323 6.309 1.00 81.94 191 SER A CA 1
ATOM 1541 C C . SER A 1 191 ? -4.341 -17.223 6.280 1.00 81.94 191 SER A C 1
ATOM 1543 O O . SER A 1 191 ? -4.083 -16.102 6.704 1.00 81.94 191 SER A O 1
ATOM 1545 N N . VAL A 1 192 ? -5.564 -17.540 5.844 1.00 87.06 192 VAL A N 1
ATOM 1546 C CA . VAL A 1 192 ? -6.675 -16.568 5.866 1.00 87.06 192 VAL A CA 1
ATOM 1547 C C . VAL A 1 192 ? -7.074 -16.218 7.300 1.00 87.06 192 VAL A C 1
ATOM 1549 O O . VAL A 1 192 ? -7.343 -15.063 7.615 1.00 87.06 192 VAL A O 1
ATOM 1552 N N . LEU A 1 193 ? -7.106 -17.208 8.192 1.00 92.12 193 LEU A N 1
ATOM 1553 C CA . LEU A 1 193 ? -7.457 -16.999 9.592 1.00 92.12 193 LEU A CA 1
ATOM 1554 C C . LEU A 1 193 ? -6.368 -16.232 10.349 1.00 92.12 193 LEU A C 1
ATOM 1556 O O . LEU A 1 193 ? -6.700 -15.400 11.190 1.00 92.12 193 LEU A O 1
ATOM 1560 N N . SER A 1 194 ? -5.086 -16.458 10.045 1.00 92.31 194 SER A N 1
ATOM 1561 C CA . SER A 1 194 ? -3.987 -15.726 10.683 1.00 92.31 194 SER A CA 1
ATOM 1562 C C . SER A 1 194 ? -4.019 -14.231 10.378 1.00 92.31 194 SER A C 1
ATOM 1564 O O . SER A 1 194 ? -3.700 -13.417 11.243 1.00 92.31 194 SER A O 1
ATOM 1566 N N . ASP A 1 195 ? -4.471 -13.844 9.184 1.00 92.81 195 ASP A N 1
ATOM 1567 C CA . ASP A 1 195 ? -4.547 -12.434 8.800 1.00 92.81 195 ASP A CA 1
ATOM 1568 C C . ASP A 1 195 ? -5.496 -11.623 9.700 1.00 92.81 195 ASP A C 1
ATOM 1570 O O . ASP A 1 195 ? -5.303 -10.420 9.861 1.00 92.81 195 ASP A O 1
ATOM 1574 N N . PHE A 1 196 ? -6.467 -12.257 10.371 1.00 96.69 196 PHE A N 1
ATOM 1575 C CA . PHE A 1 196 ? -7.335 -11.577 11.339 1.00 96.69 196 PHE A CA 1
ATOM 1576 C C . PHE A 1 196 ? -6.609 -11.104 12.612 1.00 96.69 196 PHE A C 1
ATOM 1578 O O . PHE A 1 196 ? -7.194 -10.327 13.374 1.00 96.69 196 PHE A O 1
ATOM 1585 N N . LEU A 1 197 ? -5.342 -11.486 12.833 1.00 97.44 197 LEU A N 1
ATOM 1586 C CA . LEU A 1 197 ? -4.548 -11.009 13.970 1.00 97.44 197 LEU A CA 1
ATOM 1587 C C . LEU A 1 197 ? -4.425 -9.480 13.960 1.00 97.44 197 LEU A C 1
ATOM 1589 O O . LEU A 1 197 ? -4.595 -8.830 14.997 1.00 97.44 197 LEU A O 1
ATOM 1593 N N . ILE A 1 198 ? -4.148 -8.894 12.790 1.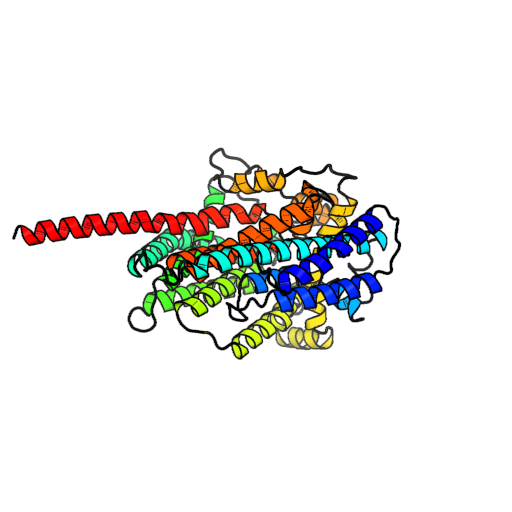00 96.88 198 ILE A N 1
ATOM 1594 C CA . ILE A 1 198 ? -3.924 -7.451 12.660 1.00 96.88 198 ILE A CA 1
ATOM 1595 C C . ILE A 1 198 ? -5.223 -6.662 12.887 1.00 96.88 198 ILE A C 1
ATOM 1597 O O . ILE A 1 198 ? -5.227 -5.801 13.773 1.00 96.88 198 ILE A O 1
ATOM 1601 N N . PRO A 1 199 ? -6.349 -6.963 12.209 1.00 97.69 199 PRO A N 1
ATOM 1602 C CA . PRO A 1 199 ? -7.644 -6.382 12.549 1.00 97.69 199 PRO A CA 1
ATOM 1603 C C . PRO A 1 199 ? -8.009 -6.572 14.022 1.00 97.69 199 PRO A C 1
ATOM 1605 O O . PRO A 1 199 ? -8.346 -5.596 14.682 1.00 97.69 199 PRO A O 1
ATOM 1608 N N . GLY A 1 200 ? -7.881 -7.779 14.584 1.00 97.94 200 GLY A N 1
ATOM 1609 C CA . GLY A 1 200 ? -8.206 -8.032 15.993 1.00 97.94 200 GLY A CA 1
ATOM 1610 C C . GLY A 1 200 ? -7.432 -7.123 16.952 1.00 97.94 200 GLY A C 1
ATOM 1611 O O . GLY A 1 200 ? -8.011 -6.515 17.856 1.00 97.94 200 GLY A O 1
ATOM 1612 N N . THR A 1 201 ? -6.142 -6.933 16.677 1.00 98.12 201 THR A N 1
ATOM 1613 C CA . THR A 1 201 ? -5.264 -6.008 17.404 1.00 98.12 201 THR A CA 1
ATOM 1614 C C . THR A 1 201 ? -5.726 -4.549 17.277 1.00 98.12 201 THR A C 1
ATOM 1616 O O . THR A 1 201 ? -5.769 -3.821 18.271 1.00 98.12 201 THR A O 1
ATOM 1619 N N . LEU A 1 202 ? -6.117 -4.110 16.077 1.00 98.19 202 LEU A N 1
ATOM 1620 C CA . LEU A 1 202 ? -6.592 -2.745 15.821 1.00 98.19 202 LEU A CA 1
ATOM 1621 C C . LEU A 1 202 ? -7.976 -2.473 16.430 1.00 98.19 202 LEU A C 1
ATOM 1623 O O . LEU A 1 202 ? -8.212 -1.381 16.945 1.00 98.19 202 LEU A O 1
ATOM 1627 N N . PHE A 1 203 ? -8.877 -3.456 16.437 1.00 98.00 203 PHE A N 1
ATOM 1628 C CA . PHE A 1 203 ? -10.173 -3.363 17.114 1.00 98.00 203 PHE A CA 1
ATOM 1629 C C . PHE A 1 203 ? -10.012 -3.275 18.637 1.00 98.00 203 PHE A C 1
ATOM 1631 O O . PHE A 1 203 ? -10.655 -2.430 19.270 1.00 98.00 203 PHE A O 1
ATOM 1638 N N . LEU A 1 204 ? -9.094 -4.054 19.228 1.00 96.94 204 LEU A N 1
ATOM 1639 C CA . LEU A 1 204 ? -8.730 -3.894 20.640 1.00 96.94 204 LEU A CA 1
ATOM 1640 C C . LEU A 1 204 ? -8.179 -2.496 20.939 1.00 96.94 204 LEU A C 1
ATOM 1642 O O . LEU A 1 204 ? -8.593 -1.882 21.927 1.00 96.94 204 LEU A O 1
ATOM 1646 N N . LEU A 1 205 ? -7.294 -1.969 20.086 1.00 97.19 205 LEU A N 1
ATOM 1647 C CA . LEU A 1 205 ? -6.777 -0.605 20.216 1.00 97.19 205 LEU A CA 1
ATOM 1648 C C . LEU A 1 205 ? -7.909 0.433 20.133 1.00 97.19 205 LEU A C 1
ATOM 1650 O O . LEU A 1 205 ? -7.975 1.338 20.963 1.00 97.19 205 LEU A O 1
ATOM 1654 N N . GLY A 1 206 ? -8.825 0.289 19.171 1.00 95.31 206 GLY A N 1
ATOM 1655 C CA . GLY A 1 206 ? -9.964 1.190 18.989 1.00 95.31 206 GLY A CA 1
ATOM 1656 C C . GLY A 1 206 ? -10.880 1.263 20.211 1.00 95.31 206 GLY A C 1
ATOM 1657 O O . GLY A 1 206 ? -11.311 2.348 20.591 1.00 95.31 206 GLY A O 1
ATOM 1658 N N . GLY A 1 207 ? -11.121 0.127 20.872 1.00 94.12 207 GLY A N 1
ATOM 1659 C CA . GLY A 1 207 ? -11.903 0.045 22.110 1.00 94.12 207 GLY A CA 1
ATOM 1660 C C . GLY A 1 207 ? -11.115 0.333 23.398 1.00 94.12 207 GLY A C 1
ATOM 1661 O O . GLY A 1 207 ? -11.601 0.034 24.496 1.00 94.12 207 GLY A O 1
ATOM 1662 N N . SER A 1 208 ? -9.891 0.860 23.301 1.00 92.88 208 SER A N 1
ATOM 1663 C CA . SER A 1 208 ? -9.011 1.133 24.444 1.00 92.88 208 SER A CA 1
ATOM 1664 C C . SER A 1 208 ? -8.959 2.609 24.842 1.00 92.88 208 SER A C 1
ATOM 1666 O O . SER A 1 208 ? -9.220 3.509 24.048 1.00 92.88 208 SER A O 1
ATOM 1668 N N . ASN A 1 209 ? -8.576 2.874 26.098 1.00 84.50 209 ASN A N 1
ATOM 1669 C CA . ASN A 1 209 ? -8.393 4.232 26.619 1.00 84.50 209 ASN A CA 1
ATOM 1670 C C . ASN A 1 209 ? -7.305 4.269 27.709 1.00 84.50 209 ASN A C 1
ATOM 1672 O O . ASN A 1 209 ? -7.255 3.388 28.572 1.00 84.50 209 ASN A O 1
ATOM 1676 N N . LEU A 1 210 ? -6.482 5.326 27.710 1.00 80.44 210 LEU A N 1
ATOM 1677 C CA . LEU A 1 210 ? -5.397 5.560 28.672 1.00 80.44 210 LEU A CA 1
ATOM 1678 C C . LEU A 1 210 ? -5.856 5.635 30.137 1.00 80.44 210 LEU A C 1
ATOM 1680 O O . LEU A 1 210 ? -5.070 5.304 31.025 1.00 80.44 210 LEU A O 1
ATOM 1684 N N . LYS A 1 211 ? -7.096 6.071 30.405 1.00 72.31 211 LYS A N 1
ATOM 1685 C CA . LYS A 1 211 ? -7.585 6.290 31.778 1.00 72.31 211 LYS A CA 1
ATOM 1686 C C . LYS A 1 211 ? -8.052 5.001 32.462 1.00 72.31 211 LYS A C 1
ATOM 1688 O O . LYS A 1 211 ? -7.526 4.656 33.510 1.00 72.31 211 LYS A O 1
ATOM 1693 N N . ASN A 1 212 ? -8.980 4.258 31.849 1.00 64.94 212 ASN A N 1
ATOM 1694 C CA . ASN A 1 212 ? -9.702 3.171 32.537 1.00 64.94 212 ASN A CA 1
ATOM 1695 C C . ASN A 1 212 ? -9.532 1.776 31.909 1.00 64.94 212 ASN A C 1
ATOM 1697 O O . ASN A 1 212 ? -10.034 0.800 32.465 1.00 64.94 212 ASN A O 1
ATOM 1701 N N . LYS A 1 213 ? -8.876 1.646 30.745 1.00 77.06 213 LYS A N 1
ATOM 1702 C CA . LYS A 1 213 ? -8.804 0.382 29.982 1.00 77.06 213 LYS A CA 1
ATOM 1703 C C . LYS A 1 213 ? -7.408 0.167 29.389 1.00 77.06 213 LYS A C 1
ATOM 1705 O O . LYS A 1 213 ? -7.248 0.033 28.180 1.00 77.06 213 LYS A O 1
ATOM 1710 N N . LYS A 1 214 ? -6.400 0.127 30.269 1.00 85.94 214 LYS A N 1
ATOM 1711 C CA . LYS A 1 214 ? -4.988 -0.059 29.892 1.00 85.94 214 LYS A CA 1
ATOM 1712 C C . LYS A 1 214 ? -4.662 -1.480 29.426 1.00 85.94 214 LYS A C 1
ATOM 1714 O O . LYS A 1 214 ? -3.788 -1.631 28.589 1.00 85.94 214 LYS A O 1
ATOM 1719 N N . ILE A 1 215 ? -5.357 -2.507 29.923 1.00 91.38 215 ILE A N 1
ATOM 1720 C CA . ILE A 1 215 ? -5.034 -3.904 29.582 1.00 91.38 215 ILE A CA 1
ATOM 1721 C C . ILE A 1 215 ? -5.199 -4.179 28.076 1.00 91.38 215 ILE A C 1
ATOM 1723 O O . ILE A 1 215 ? -4.218 -4.598 27.469 1.00 91.38 215 ILE A O 1
ATOM 1727 N N . PRO A 1 216 ? -6.350 -3.891 27.425 1.00 92.75 216 PRO A N 1
ATOM 1728 C CA . PRO A 1 216 ? -6.479 -4.131 25.986 1.00 92.75 216 PRO A CA 1
ATOM 1729 C C . PRO A 1 216 ? -5.489 -3.307 25.150 1.00 92.75 216 PRO A C 1
ATOM 1731 O O . PRO A 1 216 ? -4.983 -3.815 24.156 1.00 92.75 216 PRO A O 1
ATOM 1734 N N . LEU A 1 217 ? -5.138 -2.095 25.603 1.00 94.44 217 LEU A N 1
ATOM 1735 C CA . LEU A 1 217 ? -4.111 -1.252 24.981 1.00 94.44 217 LEU A CA 1
ATOM 1736 C C . LEU A 1 217 ? -2.712 -1.881 25.053 1.00 94.44 217 LEU A C 1
ATOM 1738 O O . LEU A 1 217 ? -1.966 -1.861 24.080 1.00 94.44 217 LEU A O 1
ATOM 1742 N N . ILE A 1 218 ? -2.339 -2.402 26.224 1.00 95.50 218 ILE A N 1
ATOM 1743 C CA . ILE A 1 218 ? -1.043 -3.055 26.440 1.00 95.50 218 ILE A CA 1
ATOM 1744 C C . ILE A 1 218 ? -0.972 -4.331 25.606 1.00 95.50 218 ILE A C 1
ATOM 1746 O O . ILE A 1 218 ? 0.027 -4.559 24.935 1.00 95.50 218 ILE A O 1
ATOM 1750 N N . ILE A 1 219 ? -2.040 -5.129 25.592 1.00 96.25 219 ILE A N 1
ATOM 1751 C CA . ILE A 1 219 ? -2.096 -6.363 24.806 1.00 96.25 219 ILE A CA 1
ATOM 1752 C C . ILE A 1 219 ? -2.000 -6.051 23.313 1.00 96.25 219 ILE A C 1
ATOM 1754 O O . ILE A 1 219 ? -1.180 -6.659 22.630 1.00 96.25 219 ILE A O 1
ATOM 1758 N N . SER A 1 220 ? -2.758 -5.072 22.807 1.00 97.06 220 SER A N 1
ATOM 1759 C CA . SER A 1 220 ? -2.670 -4.689 21.395 1.00 97.06 220 SER A CA 1
ATOM 1760 C C . SER A 1 220 ? -1.267 -4.203 21.023 1.00 97.06 220 SER A C 1
ATOM 1762 O O . SER A 1 220 ? -0.759 -4.530 19.953 1.00 97.06 220 SER A O 1
ATOM 1764 N N . PHE A 1 221 ? -0.616 -3.460 21.922 1.00 96.94 221 PHE A N 1
ATOM 1765 C CA . PHE A 1 221 ? 0.753 -2.989 21.730 1.00 96.94 221 PHE A CA 1
ATOM 1766 C C . PHE A 1 221 ? 1.772 -4.137 21.726 1.00 96.94 221 PHE A C 1
ATOM 1768 O O . PHE A 1 221 ? 2.628 -4.202 20.850 1.00 96.94 221 PHE A O 1
ATOM 1775 N N . ILE A 1 222 ? 1.673 -5.072 22.669 1.00 97.50 222 ILE A N 1
ATOM 1776 C CA . ILE A 1 222 ? 2.570 -6.230 22.737 1.00 97.50 222 ILE A CA 1
ATOM 1777 C C . ILE A 1 222 ? 2.422 -7.090 21.478 1.00 97.50 222 ILE A C 1
ATOM 1779 O O . ILE A 1 222 ? 3.427 -7.445 20.869 1.00 97.50 222 ILE A O 1
ATOM 1783 N N . LEU A 1 223 ? 1.188 -7.370 21.046 1.00 97.25 223 LEU A N 1
ATOM 1784 C CA . LEU A 1 223 ? 0.930 -8.177 19.853 1.00 97.25 223 LEU A CA 1
ATOM 1785 C C . LEU A 1 223 ? 1.532 -7.549 18.592 1.00 97.25 223 LEU A C 1
ATOM 1787 O O . LEU A 1 223 ? 2.218 -8.246 17.845 1.00 97.25 223 LEU A O 1
ATOM 1791 N N . ILE A 1 224 ? 1.335 -6.241 18.369 1.00 97.25 224 ILE A N 1
ATOM 1792 C CA . ILE A 1 224 ? 1.877 -5.587 17.170 1.00 97.25 224 ILE A CA 1
ATOM 1793 C C . ILE A 1 224 ? 3.409 -5.544 17.186 1.00 97.25 224 ILE A C 1
ATOM 1795 O O . ILE A 1 224 ? 4.029 -5.753 16.145 1.00 97.25 224 ILE A O 1
ATOM 1799 N N . ILE A 1 225 ? 4.030 -5.323 18.350 1.00 96.88 225 ILE A N 1
ATOM 1800 C CA . ILE A 1 225 ? 5.492 -5.286 18.479 1.00 96.88 225 ILE A CA 1
ATOM 1801 C C . ILE A 1 225 ? 6.097 -6.676 18.288 1.00 96.88 225 ILE A C 1
ATOM 1803 O O . ILE A 1 225 ? 7.049 -6.803 17.523 1.00 96.88 225 ILE A O 1
ATOM 1807 N N . ILE A 1 226 ? 5.528 -7.716 18.908 1.00 96.38 226 ILE A N 1
ATOM 1808 C CA . ILE A 1 226 ? 5.981 -9.102 18.720 1.00 96.38 226 ILE A CA 1
ATOM 1809 C C . ILE A 1 226 ? 5.862 -9.498 17.248 1.00 96.38 226 ILE A C 1
ATOM 1811 O O . ILE A 1 226 ? 6.827 -9.991 16.670 1.00 96.38 226 ILE A O 1
ATOM 1815 N N . TYR A 1 227 ? 4.711 -9.238 16.622 1.00 95.56 227 TYR A N 1
ATOM 1816 C CA . TYR A 1 227 ? 4.505 -9.546 15.209 1.00 95.56 227 TYR A CA 1
ATOM 1817 C C . TYR A 1 227 ? 5.524 -8.820 14.318 1.00 95.56 227 TYR A C 1
ATOM 1819 O O . TYR A 1 227 ? 6.184 -9.446 13.492 1.00 95.56 227 TYR A O 1
ATOM 1827 N N . THR A 1 228 ? 5.707 -7.512 14.526 1.00 94.31 228 THR A N 1
ATOM 1828 C CA . THR A 1 228 ? 6.674 -6.693 13.776 1.00 94.31 228 THR A CA 1
ATOM 1829 C C . THR A 1 228 ? 8.100 -7.220 13.944 1.00 94.31 228 THR A C 1
ATOM 1831 O O . THR A 1 228 ? 8.830 -7.353 12.963 1.00 94.31 228 THR A O 1
ATOM 1834 N N . PHE A 1 229 ? 8.495 -7.545 15.176 1.00 93.00 229 PHE A N 1
ATOM 1835 C CA . PHE A 1 229 ? 9.822 -8.064 15.488 1.00 93.00 229 PHE A CA 1
ATOM 1836 C C . PHE A 1 229 ? 10.084 -9.402 14.791 1.00 93.00 229 PHE A C 1
ATOM 1838 O O . PHE A 1 229 ? 11.102 -9.546 14.118 1.00 93.00 229 PHE A O 1
ATOM 1845 N N . ILE A 1 230 ? 9.143 -10.349 14.875 1.00 92.19 230 ILE A N 1
ATOM 1846 C CA . ILE A 1 230 ? 9.264 -11.646 14.196 1.00 92.19 230 ILE A CA 1
ATOM 1847 C C . ILE A 1 230 ? 9.381 -11.446 12.682 1.00 92.19 230 ILE A C 1
ATOM 1849 O O . ILE A 1 230 ? 10.262 -12.029 12.062 1.00 92.19 230 ILE A O 1
ATOM 1853 N N . GLN A 1 231 ? 8.561 -10.582 12.078 1.00 91.31 231 GLN A N 1
ATOM 1854 C CA . GLN A 1 231 ? 8.628 -10.322 10.636 1.00 91.31 231 GLN A CA 1
ATOM 1855 C C . GLN A 1 231 ? 9.970 -9.710 10.201 1.00 91.31 231 GLN A C 1
ATOM 1857 O O . GLN A 1 231 ? 10.486 -10.068 9.143 1.00 91.31 231 GLN A O 1
ATOM 1862 N N . PHE A 1 232 ? 10.576 -8.843 11.019 1.00 87.94 232 PHE A N 1
ATOM 1863 C CA . PHE A 1 232 ? 11.934 -8.356 10.762 1.00 87.94 232 PHE A CA 1
ATOM 1864 C C . PHE A 1 232 ? 12.990 -9.453 10.861 1.00 87.94 232 PHE A C 1
ATOM 1866 O O . PHE A 1 232 ? 13.869 -9.504 10.004 1.00 87.94 232 PHE A O 1
ATOM 1873 N N . MET A 1 233 ? 12.890 -10.339 11.854 1.00 85.44 233 MET A N 1
ATOM 1874 C CA . MET A 1 233 ? 13.780 -11.501 11.982 1.00 85.44 233 MET A CA 1
ATOM 1875 C C . MET A 1 233 ? 13.643 -12.460 10.799 1.00 85.44 233 MET A C 1
ATOM 1877 O O . MET A 1 233 ? 14.634 -13.001 10.324 1.00 85.44 233 MET A O 1
ATOM 1881 N N . LEU A 1 234 ? 12.430 -12.603 10.265 1.00 85.31 234 LEU A N 1
ATOM 1882 C CA . LEU A 1 234 ? 12.164 -13.342 9.033 1.00 85.31 234 LEU A CA 1
ATOM 1883 C C . LEU A 1 234 ? 12.630 -12.598 7.772 1.00 85.31 234 LEU A C 1
ATOM 1885 O O . LEU A 1 234 ? 12.450 -13.118 6.681 1.00 85.31 234 LEU A O 1
ATOM 1889 N N . GLY A 1 235 ? 13.172 -11.379 7.867 1.00 82.25 235 GLY A N 1
ATOM 1890 C CA . GLY A 1 235 ? 13.600 -10.577 6.714 1.00 82.25 235 GLY A CA 1
ATOM 1891 C C . GLY A 1 235 ? 12.458 -9.927 5.917 1.00 82.25 235 GLY A C 1
ATOM 1892 O O . GLY A 1 235 ? 12.707 -9.272 4.902 1.00 82.25 235 GLY A O 1
ATOM 1893 N N . SER A 1 236 ? 11.203 -10.048 6.365 1.00 84.00 236 SER A N 1
ATOM 1894 C CA . SER A 1 236 ? 10.023 -9.503 5.683 1.00 84.00 236 SER A CA 1
ATOM 1895 C C . SER A 1 236 ? 9.708 -8.064 6.117 1.00 84.00 236 SER A C 1
ATOM 1897 O O . SER A 1 236 ? 8.831 -7.789 6.941 1.00 84.00 236 SER A O 1
ATOM 1899 N N . ARG A 1 237 ? 10.429 -7.106 5.523 1.00 85.94 237 ARG A N 1
ATOM 1900 C CA . ARG A 1 237 ? 10.336 -5.665 5.840 1.00 85.94 237 ARG A CA 1
ATOM 1901 C C . ARG A 1 237 ? 8.919 -5.092 5.691 1.00 85.94 237 ARG A C 1
ATOM 1903 O O . ARG A 1 237 ? 8.448 -4.348 6.552 1.00 85.94 237 ARG A O 1
ATOM 1910 N N . SER A 1 238 ? 8.237 -5.423 4.594 1.00 84.25 238 SER A N 1
ATOM 1911 C CA . SER A 1 238 ? 6.892 -4.917 4.290 1.00 84.25 238 SER A CA 1
ATOM 1912 C C . SER A 1 238 ? 5.846 -5.466 5.256 1.00 84.25 238 SER A C 1
ATOM 1914 O O . SER A 1 238 ? 5.049 -4.693 5.789 1.00 84.25 238 SER A O 1
ATOM 1916 N N . SER A 1 239 ? 5.889 -6.773 5.537 1.00 87.81 239 SER A N 1
ATOM 1917 C CA . SER A 1 239 ? 4.957 -7.417 6.467 1.00 87.81 239 SER A CA 1
ATOM 1918 C C . SER A 1 239 ? 5.119 -6.900 7.894 1.00 87.81 239 SER A C 1
ATOM 1920 O O . SER A 1 239 ? 4.138 -6.867 8.627 1.00 87.81 239 SER A O 1
ATOM 1922 N N . ALA A 1 240 ? 6.320 -6.458 8.283 1.00 90.81 240 ALA A N 1
ATOM 1923 C CA . ALA A 1 240 ? 6.568 -5.842 9.583 1.00 90.81 240 ALA A CA 1
ATOM 1924 C C . ALA A 1 240 ? 5.955 -4.430 9.690 1.00 90.81 240 ALA A C 1
ATOM 1926 O O . ALA A 1 240 ? 5.220 -4.122 10.626 1.00 90.81 240 ALA A O 1
ATOM 1927 N N . ILE A 1 241 ? 6.244 -3.551 8.726 1.00 91.12 241 ILE A N 1
ATOM 1928 C CA . ILE A 1 241 ? 5.960 -2.114 8.878 1.00 91.12 241 ILE A CA 1
ATOM 1929 C C . ILE A 1 241 ? 4.543 -1.711 8.528 1.00 91.12 241 ILE A C 1
ATOM 1931 O O . ILE A 1 241 ? 4.030 -0.771 9.134 1.00 91.12 241 ILE A O 1
ATOM 1935 N N . MET A 1 242 ? 3.893 -2.367 7.570 1.00 91.88 242 MET A N 1
ATOM 1936 C CA . MET A 1 242 ? 2.567 -1.918 7.135 1.00 91.88 242 MET A CA 1
ATOM 1937 C C . MET A 1 242 ? 1.533 -2.001 8.273 1.00 91.88 242 MET A C 1
ATOM 1939 O O . MET A 1 242 ? 0.875 -0.988 8.540 1.00 91.88 242 MET A O 1
ATOM 1943 N N . PRO A 1 243 ? 1.451 -3.109 9.040 1.00 94.75 243 PRO A N 1
ATOM 1944 C CA . PRO A 1 243 ? 0.613 -3.167 10.235 1.00 94.75 243 PRO A CA 1
ATOM 1945 C C . PRO A 1 243 ? 1.035 -2.170 11.320 1.00 94.75 243 PRO A C 1
ATOM 1947 O O . PRO A 1 243 ? 0.174 -1.569 11.965 1.00 94.75 243 PRO A O 1
ATOM 1950 N N . LEU A 1 244 ? 2.341 -1.939 11.501 1.00 95.38 244 LEU A N 1
ATOM 1951 C CA . LEU A 1 244 ? 2.848 -0.972 12.475 1.00 95.38 244 LEU A CA 1
ATOM 1952 C C . LEU A 1 244 ? 2.419 0.463 12.132 1.00 95.38 244 LEU A C 1
ATOM 1954 O O . LEU A 1 244 ? 1.948 1.186 13.006 1.00 95.38 244 LEU A O 1
ATOM 1958 N N . ILE A 1 245 ? 2.521 0.882 10.867 1.00 93.81 245 ILE A N 1
ATOM 1959 C CA . ILE A 1 245 ? 2.067 2.207 10.416 1.00 93.81 245 ILE A CA 1
ATOM 1960 C C . ILE A 1 245 ? 0.558 2.350 10.623 1.00 93.81 245 ILE A C 1
ATOM 1962 O O . ILE A 1 245 ? 0.110 3.383 11.125 1.00 93.81 245 ILE A O 1
ATOM 1966 N N . ALA A 1 246 ? -0.226 1.323 10.283 1.00 95.94 246 ALA A N 1
ATOM 1967 C CA . ALA A 1 246 ? -1.669 1.322 10.510 1.00 95.94 246 ALA A CA 1
ATOM 1968 C C . ALA A 1 246 ? -2.020 1.465 12.002 1.00 95.94 246 ALA A C 1
ATOM 1970 O O . ALA A 1 246 ? -2.881 2.274 12.361 1.00 95.94 246 ALA A O 1
ATOM 1971 N N . TYR A 1 247 ? -1.308 0.742 12.873 1.00 96.69 247 TYR A N 1
ATOM 1972 C CA . TYR A 1 247 ? -1.443 0.829 14.327 1.00 96.69 247 TYR A CA 1
ATOM 1973 C C . TYR A 1 247 ? -1.095 2.225 14.850 1.00 96.69 247 TYR A C 1
ATOM 1975 O O . TYR A 1 247 ? -1.880 2.828 15.583 1.00 96.69 247 TYR A O 1
ATOM 1983 N N . LEU A 1 248 ? 0.055 2.773 14.446 1.00 94.94 248 LEU A N 1
ATOM 1984 C CA . LEU A 1 248 ? 0.492 4.112 14.841 1.00 94.94 248 LEU A CA 1
ATOM 1985 C C . LEU A 1 248 ? -0.492 5.183 14.363 1.00 94.94 248 LEU A C 1
ATOM 1987 O O . LEU A 1 248 ? -0.739 6.151 15.082 1.00 94.94 248 LEU A O 1
ATOM 1991 N N . TRP A 1 249 ? -1.072 5.026 13.168 1.00 94.19 249 TRP A N 1
ATOM 1992 C CA . TRP A 1 249 ? -2.059 5.969 12.640 1.00 94.19 249 TRP A CA 1
ATOM 1993 C C . TRP A 1 249 ? -3.343 5.958 13.465 1.00 94.19 249 TRP A C 1
ATOM 1995 O O . TRP A 1 249 ? -3.820 7.022 13.869 1.00 94.19 249 TRP A O 1
ATOM 2005 N N . LEU A 1 250 ? -3.859 4.771 13.797 1.00 94.81 250 LEU A N 1
ATOM 2006 C CA . LEU A 1 250 ? -5.013 4.642 14.684 1.00 94.81 250 LEU A CA 1
ATOM 2007 C C . LEU A 1 250 ? -4.715 5.217 16.073 1.00 94.81 250 LEU A C 1
ATOM 2009 O O . LEU A 1 250 ? -5.529 5.957 16.626 1.00 94.81 250 LEU A O 1
ATOM 2013 N N . PHE A 1 251 ? -3.529 4.931 16.614 1.00 94.50 251 PHE A N 1
ATOM 2014 C CA . PHE A 1 251 ? -3.081 5.454 17.900 1.00 94.50 251 PHE A CA 1
ATOM 2015 C C . PHE A 1 251 ? -3.032 6.991 17.903 1.00 94.50 251 PHE A C 1
ATOM 2017 O O . PHE A 1 251 ? -3.550 7.611 18.835 1.00 94.50 251 PHE A O 1
ATOM 2024 N N . ASP A 1 252 ? -2.486 7.610 16.848 1.00 91.69 252 ASP A N 1
ATOM 2025 C CA . ASP A 1 252 ? -2.440 9.069 16.695 1.00 91.69 252 ASP A CA 1
ATOM 2026 C C . ASP A 1 252 ? -3.836 9.695 16.622 1.00 91.69 252 ASP A C 1
ATOM 2028 O O . ASP A 1 252 ? -4.052 10.804 17.119 1.00 91.69 252 ASP A O 1
ATOM 2032 N N . MET A 1 253 ? -4.789 9.016 15.978 1.00 88.75 253 MET A N 1
ATOM 2033 C CA . MET A 1 253 ? -6.153 9.520 15.818 1.00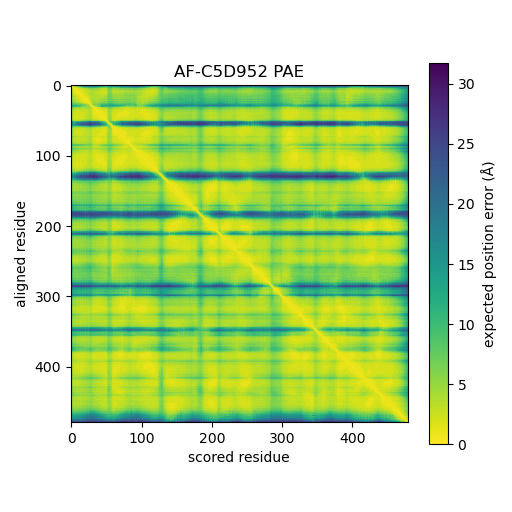 88.75 253 MET A CA 1
ATOM 2034 C C . MET A 1 253 ? -7.006 9.339 17.076 1.00 88.75 253 MET A C 1
ATOM 2036 O O . MET A 1 253 ? -7.733 10.264 17.435 1.00 88.75 253 MET A O 1
ATOM 2040 N N . LYS A 1 254 ? -6.912 8.185 17.747 1.00 90.19 254 LYS A N 1
ATOM 2041 C CA . LYS A 1 254 ? -7.835 7.785 18.820 1.00 90.19 254 LYS A CA 1
ATOM 2042 C C . LYS A 1 254 ? -7.267 7.926 20.232 1.00 90.19 254 LYS A C 1
ATOM 2044 O O . LYS A 1 254 ? -8.012 8.282 21.141 1.00 90.19 254 LYS A O 1
ATOM 2049 N N . ILE A 1 255 ? -5.987 7.621 20.441 1.00 91.69 255 ILE A N 1
ATOM 2050 C CA . ILE A 1 255 ? -5.418 7.469 21.789 1.00 91.69 255 ILE A CA 1
ATOM 2051 C C . ILE A 1 255 ? -4.665 8.721 22.223 1.00 91.69 255 ILE A C 1
ATOM 2053 O O . ILE A 1 255 ? -5.053 9.384 23.186 1.00 91.69 255 ILE A O 1
ATOM 2057 N N . LYS A 1 256 ? -3.563 9.035 21.540 1.00 90.69 256 LYS A N 1
ATOM 2058 C CA . LYS A 1 256 ? -2.717 10.188 21.851 1.00 90.69 256 LYS A CA 1
ATOM 2059 C C . LYS A 1 256 ? -1.942 10.595 20.611 1.00 90.69 256 LYS A C 1
ATOM 2061 O O . LYS A 1 256 ? -1.325 9.760 19.956 1.00 90.69 256 LYS A O 1
ATOM 2066 N N . LYS A 1 257 ? -1.914 11.902 20.343 1.00 89.00 257 LYS A N 1
ATOM 2067 C CA . LYS A 1 257 ? -1.101 12.470 19.267 1.00 89.00 257 LYS A CA 1
ATOM 2068 C C . LYS A 1 257 ? 0.372 12.128 19.472 1.00 89.00 257 LYS A C 1
ATOM 2070 O O . LYS A 1 257 ? 0.933 12.381 20.539 1.00 89.00 257 LYS A O 1
ATOM 2075 N N . ILE A 1 258 ? 0.976 11.557 18.438 1.00 88.50 258 ILE A N 1
ATOM 2076 C CA . ILE A 1 258 ? 2.385 11.184 18.420 1.00 88.50 258 ILE A CA 1
ATOM 2077 C C . ILE A 1 258 ? 3.189 12.430 18.026 1.00 88.50 258 ILE A C 1
ATOM 2079 O O . ILE A 1 258 ? 2.852 13.081 17.027 1.00 88.50 258 ILE A O 1
ATOM 2083 N N . PRO A 1 259 ? 4.242 12.794 18.780 1.00 87.62 259 PRO A N 1
ATOM 2084 C CA . PRO A 1 259 ? 5.104 13.904 18.401 1.00 87.62 259 PRO A CA 1
ATOM 2085 C C . PRO A 1 259 ? 5.741 13.621 17.035 1.00 87.62 259 PRO A C 1
ATOM 2087 O O . PRO A 1 259 ? 6.249 12.530 16.774 1.00 87.62 259 PRO A O 1
ATOM 2090 N N . ARG A 1 260 ? 5.683 14.610 16.138 1.00 85.25 260 ARG A N 1
ATOM 2091 C CA . ARG A 1 260 ? 6.020 14.409 14.720 1.00 85.25 260 ARG A CA 1
ATOM 2092 C C . ARG A 1 260 ? 7.507 14.196 14.491 1.00 85.25 260 ARG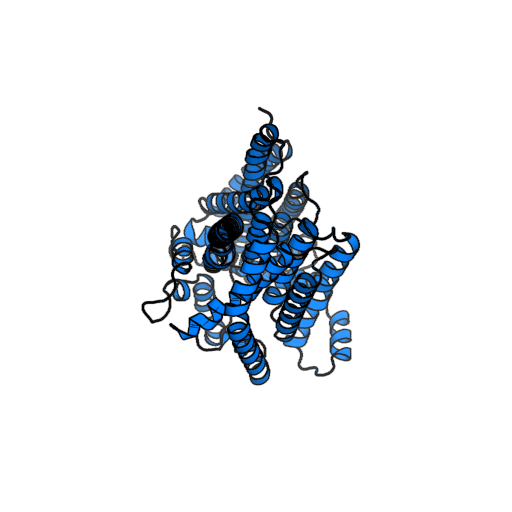 A C 1
ATOM 2094 O O . ARG A 1 260 ? 7.857 13.342 13.691 1.00 85.25 260 ARG A O 1
ATOM 2101 N N . LEU A 1 261 ? 8.357 14.925 15.212 1.00 85.25 261 LEU A N 1
ATOM 2102 C CA . LEU A 1 261 ? 9.804 14.821 15.050 1.00 85.25 261 LEU A CA 1
ATOM 2103 C C . LEU A 1 261 ? 10.320 13.410 15.405 1.00 85.25 261 LEU A C 1
ATOM 2105 O O . LEU A 1 261 ? 10.893 12.789 14.518 1.00 85.25 261 LEU A O 1
ATOM 2109 N N . PRO A 1 262 ? 10.020 12.820 16.584 1.00 86.81 262 PRO A N 1
ATOM 2110 C CA . PRO A 1 262 ? 10.409 11.437 16.878 1.00 86.81 262 PRO A CA 1
ATOM 2111 C C . PRO A 1 262 ? 9.833 10.408 15.902 1.00 86.81 262 PRO A C 1
ATOM 2113 O O . PRO A 1 262 ? 10.525 9.461 15.546 1.00 86.81 262 PRO A O 1
ATOM 2116 N N . LEU A 1 263 ? 8.588 10.590 15.445 1.00 86.75 263 LEU A N 1
ATOM 2117 C CA . LEU A 1 263 ? 7.969 9.696 14.462 1.00 86.75 263 LEU A CA 1
ATOM 2118 C C . LEU A 1 263 ? 8.723 9.717 13.123 1.00 86.75 263 LEU A C 1
ATOM 2120 O O . LEU A 1 263 ? 8.997 8.661 12.559 1.00 86.75 263 LEU A O 1
ATOM 2124 N N . LEU A 1 264 ? 9.070 10.909 12.630 1.00 85.44 264 LEU A N 1
ATOM 2125 C CA . LEU A 1 264 ? 9.839 11.079 11.397 1.00 85.44 264 LEU A CA 1
ATOM 2126 C C . LEU A 1 264 ? 11.271 10.559 11.554 1.00 85.44 264 LEU A C 1
ATOM 2128 O O . LEU A 1 264 ? 11.747 9.858 10.667 1.00 85.44 264 LEU A O 1
ATOM 2132 N N . SER A 1 265 ? 11.931 10.832 12.683 1.00 85.81 265 SER A N 1
ATOM 2133 C CA . SER A 1 265 ? 13.272 10.315 12.979 1.00 85.81 265 SER A CA 1
ATOM 2134 C C . SER A 1 265 ? 13.293 8.787 13.043 1.00 85.81 265 SER A C 1
ATOM 2136 O O . SER A 1 265 ? 14.140 8.165 12.411 1.00 85.81 265 SER A O 1
ATOM 2138 N N . ALA A 1 266 ? 12.340 8.167 13.745 1.00 87.88 266 ALA A N 1
ATOM 2139 C CA . ALA A 1 266 ? 12.232 6.711 13.816 1.00 87.88 266 ALA A CA 1
ATOM 2140 C C . ALA A 1 266 ? 11.946 6.099 12.436 1.00 87.88 266 ALA A C 1
ATOM 2142 O O . ALA A 1 266 ? 12.591 5.127 12.050 1.00 87.88 266 ALA A O 1
ATOM 2143 N N . GLY A 1 267 ? 11.032 6.700 11.665 1.00 86.44 267 GLY A N 1
ATOM 2144 C CA . GLY A 1 267 ? 10.755 6.282 10.291 1.00 86.44 267 GLY A CA 1
ATOM 2145 C C . GLY A 1 267 ? 11.982 6.384 9.381 1.00 86.44 267 GLY A C 1
ATOM 2146 O O . GLY A 1 267 ? 12.246 5.461 8.618 1.00 86.44 267 GLY A O 1
ATOM 2147 N N . ALA A 1 268 ? 12.765 7.459 9.502 1.00 86.62 268 ALA A N 1
ATOM 2148 C CA . ALA A 1 268 ? 14.002 7.649 8.749 1.00 86.62 268 ALA A CA 1
ATOM 2149 C C . ALA A 1 268 ? 15.075 6.617 9.129 1.00 86.62 268 ALA A C 1
ATOM 2151 O O . ALA A 1 268 ? 15.685 6.035 8.241 1.00 86.62 268 ALA A O 1
ATOM 2152 N N . ILE A 1 269 ? 15.269 6.328 10.421 1.00 87.88 269 ILE A N 1
ATOM 2153 C CA . ILE A 1 269 ? 16.202 5.281 10.877 1.00 87.88 269 ILE A CA 1
ATOM 2154 C C . ILE A 1 269 ? 15.791 3.917 10.317 1.00 87.88 269 ILE A C 1
ATOM 2156 O O . ILE A 1 269 ? 16.623 3.177 9.796 1.00 87.88 269 ILE A O 1
ATOM 2160 N N . ILE A 1 270 ? 14.501 3.586 10.379 1.00 87.12 270 ILE A N 1
ATOM 2161 C CA . ILE A 1 270 ? 13.989 2.329 9.834 1.00 87.12 270 ILE A CA 1
ATOM 2162 C C . ILE A 1 270 ? 14.253 2.243 8.323 1.00 87.12 270 ILE A C 1
ATOM 2164 O O . ILE A 1 270 ? 14.795 1.246 7.852 1.00 87.12 270 ILE A O 1
ATOM 2168 N N . LEU A 1 271 ? 13.899 3.292 7.577 1.00 86.06 271 LEU A N 1
ATOM 2169 C CA . LEU A 1 271 ? 13.975 3.309 6.117 1.00 86.06 271 LEU A CA 1
ATOM 2170 C C . LEU A 1 271 ? 15.412 3.362 5.590 1.00 86.06 271 LEU A C 1
ATOM 2172 O O . LEU A 1 271 ? 15.730 2.673 4.629 1.00 86.06 271 LEU A O 1
ATOM 2176 N N . PHE A 1 272 ? 16.268 4.185 6.190 1.00 85.31 272 PHE A N 1
ATOM 2177 C CA . PHE A 1 272 ? 17.608 4.455 5.675 1.00 85.31 272 PHE A CA 1
ATOM 2178 C C . PHE A 1 272 ? 18.698 3.630 6.349 1.00 85.31 272 PHE A C 1
ATOM 2180 O O . PHE A 1 272 ? 19.782 3.554 5.800 1.00 85.31 272 PHE A O 1
ATOM 2187 N N . ILE A 1 273 ? 18.454 3.012 7.507 1.00 84.62 273 ILE A N 1
ATOM 2188 C CA . ILE A 1 273 ? 19.477 2.218 8.206 1.00 84.62 273 ILE A CA 1
ATOM 2189 C C . ILE A 1 273 ? 19.031 0.763 8.304 1.00 84.62 273 ILE A C 1
ATOM 2191 O O . ILE A 1 273 ? 19.665 -0.114 7.725 1.00 84.62 273 ILE A O 1
ATOM 2195 N N . ILE A 1 274 ? 17.917 0.499 8.993 1.00 84.31 274 ILE A N 1
ATOM 2196 C CA . ILE A 1 274 ? 17.492 -0.877 9.301 1.00 84.31 274 ILE A CA 1
ATOM 2197 C C . ILE A 1 274 ? 17.177 -1.656 8.020 1.00 84.31 274 ILE A C 1
ATOM 2199 O O . ILE A 1 274 ? 17.599 -2.799 7.872 1.00 84.31 274 ILE A O 1
ATOM 2203 N N . PHE A 1 275 ? 16.458 -1.045 7.079 1.00 84.12 275 PHE A N 1
ATOM 2204 C CA . PHE A 1 275 ? 16.101 -1.672 5.808 1.00 84.12 275 PHE A CA 1
ATOM 2205 C C . PHE A 1 275 ? 17.322 -2.088 4.984 1.00 84.12 275 PHE A C 1
ATOM 2207 O O . PHE A 1 275 ? 17.476 -3.294 4.767 1.00 84.12 275 PHE A O 1
ATOM 2214 N N . PRO A 1 276 ? 18.199 -1.160 4.552 1.00 81.75 276 PRO A N 1
ATOM 2215 C CA . PRO A 1 276 ? 19.425 -1.521 3.852 1.00 81.75 276 PRO A CA 1
ATOM 2216 C C . PRO A 1 276 ? 20.264 -2.556 4.596 1.00 81.75 276 PRO A C 1
ATOM 2218 O O . PRO A 1 276 ? 20.695 -3.527 3.982 1.00 81.75 276 PRO A O 1
ATOM 2221 N N . PHE A 1 277 ? 20.410 -2.420 5.917 1.00 81.75 277 PHE A N 1
ATOM 2222 C CA . PHE A 1 277 ? 21.206 -3.341 6.725 1.00 81.75 277 PHE A CA 1
ATOM 2223 C C . PHE A 1 277 ? 20.646 -4.771 6.727 1.00 81.75 277 PHE A C 1
ATOM 2225 O O . PHE A 1 277 ? 21.395 -5.722 6.523 1.00 81.75 277 PHE A O 1
ATOM 2232 N N . ILE A 1 278 ? 19.321 -4.943 6.845 1.00 80.25 278 ILE A N 1
ATOM 2233 C CA . ILE A 1 278 ? 18.670 -6.260 6.691 1.00 80.25 278 ILE A CA 1
ATOM 2234 C C . ILE A 1 278 ? 18.939 -6.844 5.295 1.00 80.25 278 ILE A C 1
ATOM 2236 O O . ILE A 1 278 ? 19.075 -8.053 5.139 1.00 80.25 278 ILE A O 1
ATOM 2240 N N . GLY A 1 279 ? 18.998 -6.001 4.259 1.00 77.50 279 GLY A N 1
ATOM 2241 C CA . GLY A 1 279 ? 19.314 -6.445 2.893 1.00 77.50 279 GLY A CA 1
ATOM 2242 C C . GLY A 1 279 ? 20.755 -6.869 2.723 1.00 77.50 279 GLY A C 1
ATOM 2243 O O . GLY A 1 279 ? 21.015 -7.878 2.077 1.00 77.50 279 GLY A O 1
ATOM 2244 N N . PHE A 1 280 ? 21.658 -6.103 3.326 1.00 78.56 280 PHE A N 1
ATOM 2245 C CA . PHE A 1 280 ? 23.082 -6.368 3.340 1.00 78.56 280 PHE A CA 1
ATOM 2246 C C . PHE A 1 280 ? 23.382 -7.703 4.025 1.00 78.56 280 PHE A C 1
ATOM 2248 O O . PHE A 1 280 ? 23.940 -8.582 3.378 1.00 78.56 280 PHE A O 1
ATOM 2255 N N . ILE A 1 281 ? 22.888 -7.910 5.256 1.00 78.19 281 ILE A N 1
ATOM 2256 C CA . ILE A 1 281 ? 23.073 -9.171 6.000 1.00 78.19 281 ILE A CA 1
ATOM 2257 C C . ILE A 1 281 ? 22.542 -10.375 5.218 1.00 78.19 281 ILE A C 1
ATOM 2259 O O . ILE A 1 281 ? 23.126 -11.450 5.251 1.00 78.19 281 ILE A O 1
ATOM 2263 N N . ARG A 1 282 ? 21.430 -10.216 4.491 1.00 71.25 282 ARG A N 1
ATOM 2264 C CA . ARG A 1 282 ? 20.861 -11.313 3.696 1.00 71.25 282 ARG A CA 1
ATOM 2265 C C . ARG A 1 282 ? 21.802 -11.791 2.586 1.00 71.25 282 ARG A C 1
ATOM 2267 O O . ARG A 1 282 ? 21.695 -12.937 2.161 1.00 71.25 282 ARG A O 1
ATOM 2274 N N . ASN A 1 283 ? 22.663 -10.907 2.097 1.00 67.06 283 ASN A N 1
ATOM 2275 C CA . ASN A 1 283 ? 23.557 -11.173 0.978 1.00 67.06 283 ASN A CA 1
ATOM 2276 C C . ASN A 1 283 ? 25.019 -11.360 1.423 1.00 67.06 283 ASN A C 1
ATOM 2278 O O . ASN A 1 283 ? 25.841 -11.745 0.594 1.00 67.06 283 ASN A O 1
ATOM 2282 N N . SER A 1 284 ? 25.354 -11.079 2.687 1.00 66.25 284 SER A N 1
ATOM 2283 C CA . SER A 1 284 ? 26.703 -11.240 3.226 1.00 66.25 284 SER A CA 1
ATOM 2284 C C . SER A 1 284 ? 26.897 -12.636 3.817 1.00 66.25 284 SER A C 1
ATOM 2286 O O . SER A 1 284 ? 26.003 -13.221 4.425 1.00 66.25 284 SER A O 1
ATOM 2288 N N . THR A 1 285 ? 28.102 -13.176 3.661 1.00 61.97 285 THR A N 1
ATOM 2289 C CA . THR A 1 285 ? 28.539 -14.414 4.328 1.00 61.97 285 THR A CA 1
ATOM 2290 C C . THR A 1 285 ? 29.122 -14.148 5.719 1.00 61.97 285 THR A C 1
ATOM 2292 O O . THR A 1 285 ? 29.526 -15.082 6.409 1.00 61.97 285 THR A O 1
ATOM 2295 N N . GLU A 1 286 ? 29.203 -12.877 6.126 1.00 59.00 286 GLU A N 1
ATOM 2296 C CA . GLU A 1 286 ? 29.770 -12.457 7.405 1.00 59.00 286 GLU A CA 1
ATOM 2297 C C . GLU A 1 286 ? 28.853 -12.811 8.581 1.00 59.00 286 GLU A C 1
ATOM 2299 O O . GLU A 1 286 ? 27.696 -12.394 8.642 1.00 59.00 286 GLU A O 1
ATOM 2304 N N . LEU A 1 287 ? 29.393 -13.555 9.550 1.00 60.62 287 LEU A N 1
ATOM 2305 C CA . LEU A 1 287 ? 28.664 -13.992 10.745 1.00 60.62 287 LEU A CA 1
ATOM 2306 C C . LEU A 1 287 ? 28.694 -12.955 11.885 1.00 60.62 287 LEU A C 1
ATOM 2308 O O . LEU A 1 287 ? 27.889 -13.051 12.812 1.00 60.62 287 LEU A O 1
ATOM 2312 N N . ASN A 1 288 ? 29.598 -11.965 11.844 1.00 79.25 288 ASN A N 1
ATOM 2313 C CA . ASN A 1 288 ? 29.709 -10.942 12.887 1.00 79.25 288 ASN A CA 1
ATOM 2314 C C . ASN A 1 288 ? 28.924 -9.672 12.526 1.00 79.25 288 ASN A C 1
ATOM 2316 O O . ASN A 1 288 ? 29.286 -8.929 11.617 1.00 79.25 288 ASN A O 1
ATOM 2320 N N . LEU A 1 289 ? 27.875 -9.379 13.302 1.00 75.62 289 LEU A N 1
ATOM 2321 C CA . LEU A 1 289 ? 27.011 -8.209 13.108 1.00 75.62 289 LEU A CA 1
ATOM 2322 C C . LEU A 1 289 ? 27.756 -6.870 13.196 1.00 75.62 289 LEU A C 1
ATOM 2324 O O . LEU A 1 289 ? 27.351 -5.916 12.535 1.00 75.62 289 LEU A O 1
ATOM 2328 N N . LEU A 1 290 ? 28.803 -6.770 14.022 1.00 79.94 290 LEU A N 1
ATOM 2329 C CA . LEU A 1 290 ? 29.558 -5.523 14.182 1.00 79.94 290 LEU A CA 1
ATOM 2330 C C . LEU A 1 290 ? 30.431 -5.224 12.963 1.00 79.94 290 LEU A C 1
ATOM 2332 O O . LEU A 1 290 ? 30.531 -4.064 12.562 1.00 79.94 290 LEU A O 1
ATOM 2336 N N . ASP A 1 291 ? 31.025 -6.259 12.376 1.00 80.50 291 ASP A N 1
ATOM 2337 C CA . ASP A 1 291 ? 31.871 -6.129 11.191 1.00 80.50 291 ASP A CA 1
ATOM 2338 C C . ASP A 1 291 ? 31.000 -5.851 9.959 1.00 80.50 291 ASP A C 1
ATOM 2340 O O . ASP A 1 291 ? 31.210 -4.839 9.288 1.00 80.50 291 ASP A O 1
ATOM 2344 N N . ALA A 1 292 ? 29.892 -6.586 9.805 1.00 78.50 292 ALA A N 1
ATOM 2345 C CA . ALA A 1 292 ? 28.879 -6.320 8.785 1.00 78.50 292 ALA A CA 1
ATOM 2346 C C . ALA A 1 292 ? 28.302 -4.892 8.872 1.00 78.50 292 ALA A C 1
ATOM 2348 O O . ALA A 1 292 ? 28.052 -4.244 7.856 1.00 78.50 292 ALA A O 1
ATOM 2349 N N . PHE A 1 293 ? 28.088 -4.366 10.085 1.00 80.44 293 PHE A N 1
ATOM 2350 C CA . PHE A 1 293 ? 27.614 -2.992 10.266 1.00 80.44 293 PHE A CA 1
ATOM 2351 C C . PHE A 1 293 ? 28.666 -1.962 9.842 1.00 80.44 293 PHE A C 1
ATOM 2353 O O . PHE A 1 293 ? 28.320 -0.960 9.220 1.00 80.44 293 PHE A O 1
ATOM 2360 N N . ARG A 1 294 ? 29.948 -2.195 10.144 1.00 81.06 294 ARG A N 1
ATOM 2361 C CA . ARG A 1 294 ? 31.041 -1.308 9.714 1.00 81.06 294 ARG A CA 1
ATOM 2362 C C . ARG A 1 294 ? 31.203 -1.320 8.199 1.00 81.06 294 ARG A C 1
ATOM 2364 O O . ARG A 1 294 ? 31.270 -0.248 7.603 1.00 81.06 294 ARG A O 1
ATOM 2371 N N . GLU A 1 295 ? 31.209 -2.501 7.589 1.00 81.25 295 GLU A N 1
ATOM 2372 C CA . GLU A 1 295 ? 31.314 -2.663 6.139 1.00 81.25 295 GLU A CA 1
ATOM 2373 C C . GLU A 1 295 ? 30.154 -1.965 5.417 1.00 81.25 295 GLU A C 1
ATOM 2375 O O . GLU A 1 295 ? 30.371 -1.192 4.482 1.00 81.25 295 GLU A O 1
ATOM 2380 N N . PHE A 1 296 ? 28.926 -2.137 5.917 1.00 80.19 296 PHE A N 1
ATOM 2381 C CA . PHE A 1 296 ? 27.734 -1.517 5.343 1.00 80.19 296 PHE A CA 1
ATOM 2382 C C . PHE A 1 296 ? 27.866 0.011 5.184 1.00 80.19 296 PHE A C 1
ATOM 2384 O O . PHE A 1 296 ? 27.550 0.548 4.121 1.00 80.19 296 PHE A O 1
ATOM 2391 N N . PHE A 1 297 ? 28.375 0.716 6.202 1.00 79.25 297 PHE A N 1
ATOM 2392 C CA . PHE A 1 297 ? 28.568 2.172 6.140 1.00 79.25 297 PHE A CA 1
ATOM 2393 C C . PHE A 1 297 ? 29.795 2.611 5.329 1.00 79.25 297 PHE A C 1
ATOM 2395 O O . PHE A 1 297 ? 29.867 3.777 4.941 1.00 79.25 297 PHE A O 1
ATOM 2402 N N . MET A 1 298 ? 30.753 1.716 5.074 1.00 78.69 298 MET A N 1
ATOM 2403 C CA . MET A 1 298 ? 31.943 2.017 4.272 1.00 78.69 298 MET A CA 1
ATOM 2404 C C . MET A 1 298 ? 31.692 1.878 2.768 1.00 78.69 298 MET A C 1
ATOM 2406 O O . MET A 1 298 ? 32.260 2.639 1.988 1.00 78.69 298 MET A O 1
ATOM 2410 N N . VAL A 1 299 ? 30.854 0.922 2.355 1.00 70.75 299 VAL A N 1
ATOM 2411 C CA . VAL A 1 299 ? 30.700 0.550 0.938 1.00 70.75 299 VAL A CA 1
ATOM 2412 C C . VAL A 1 299 ? 29.588 1.333 0.236 1.00 70.75 299 VAL A C 1
ATOM 2414 O O . VAL A 1 299 ? 29.688 1.593 -0.962 1.00 70.75 299 VAL A O 1
ATOM 2417 N N . GLN A 1 300 ? 28.515 1.717 0.936 1.00 70.00 300 GLN A N 1
ATOM 2418 C CA . GLN A 1 300 ? 27.348 2.330 0.292 1.00 70.00 300 GLN A CA 1
ATOM 2419 C C . GLN A 1 300 ? 26.764 3.480 1.104 1.00 70.00 300 GLN A C 1
ATOM 2421 O O . GLN A 1 300 ? 26.612 3.394 2.319 1.00 70.00 300 GLN A O 1
ATOM 2426 N N . ASN A 1 301 ? 26.336 4.543 0.415 1.00 84.81 301 ASN A N 1
ATOM 2427 C CA . ASN A 1 301 ? 25.458 5.534 1.026 1.00 84.81 301 ASN A CA 1
ATOM 2428 C C . ASN A 1 301 ? 24.069 4.897 1.235 1.00 84.81 301 ASN A C 1
ATOM 2430 O O . ASN A 1 301 ? 23.391 4.602 0.241 1.00 84.81 301 ASN A O 1
ATOM 2434 N N . PRO A 1 302 ? 23.595 4.730 2.484 1.00 83.44 302 PRO A N 1
ATOM 2435 C CA . PRO A 1 302 ? 22.351 4.011 2.753 1.00 83.44 302 PRO A CA 1
ATOM 2436 C C . PRO A 1 302 ? 21.110 4.647 2.108 1.00 83.44 302 PRO A C 1
ATOM 2438 O O . PRO A 1 302 ? 20.172 3.944 1.726 1.00 83.44 302 PRO A O 1
ATOM 2441 N N . ALA A 1 303 ? 21.114 5.975 1.933 1.00 86.12 303 ALA A N 1
ATOM 2442 C CA . ALA A 1 303 ? 20.029 6.699 1.279 1.00 86.12 303 ALA A CA 1
ATOM 2443 C C . ALA A 1 303 ? 19.973 6.424 -0.228 1.00 86.12 303 ALA A C 1
ATOM 2445 O O . ALA A 1 303 ? 18.889 6.237 -0.777 1.00 86.12 303 ALA A O 1
ATOM 2446 N N . ILE A 1 304 ? 21.129 6.342 -0.891 1.00 88.69 304 ILE A N 1
ATOM 2447 C CA . ILE A 1 304 ? 21.200 5.982 -2.312 1.00 88.69 304 ILE A CA 1
ATOM 2448 C C . ILE A 1 304 ? 20.804 4.513 -2.485 1.00 88.69 304 ILE A C 1
ATOM 2450 O O . ILE A 1 304 ? 19.979 4.200 -3.341 1.00 88.69 304 ILE A O 1
ATOM 2454 N N . ALA A 1 305 ? 21.316 3.626 -1.627 1.00 85.38 305 ALA A N 1
ATOM 2455 C CA . ALA A 1 305 ? 21.041 2.194 -1.688 1.00 85.38 305 ALA A CA 1
ATOM 2456 C C . ALA A 1 305 ? 19.540 1.878 -1.597 1.00 85.38 305 ALA A C 1
ATOM 2458 O O . ALA A 1 305 ? 19.019 1.152 -2.444 1.00 85.38 305 ALA A O 1
ATOM 2459 N N . ILE A 1 306 ? 18.815 2.464 -0.632 1.00 87.25 306 ILE A N 1
ATOM 2460 C CA . ILE A 1 306 ? 17.379 2.182 -0.486 1.00 87.25 306 ILE A CA 1
ATOM 2461 C C . ILE A 1 306 ? 16.547 2.743 -1.643 1.00 87.25 306 ILE A C 1
ATOM 2463 O O . ILE A 1 306 ? 15.630 2.074 -2.119 1.00 87.25 306 ILE A O 1
ATOM 2467 N N . LEU A 1 307 ? 16.869 3.948 -2.126 1.00 91.06 307 LEU A N 1
ATOM 2468 C CA . LEU A 1 307 ? 16.177 4.554 -3.266 1.00 91.06 307 LEU A CA 1
ATOM 2469 C C . LEU A 1 307 ? 16.412 3.744 -4.544 1.00 91.06 307 LEU A C 1
ATOM 2471 O O . LEU A 1 307 ? 15.485 3.560 -5.338 1.00 91.06 307 LEU A O 1
ATOM 2475 N N . ASN A 1 308 ? 17.625 3.215 -4.705 1.00 91.31 308 ASN A N 1
ATOM 2476 C CA . ASN A 1 308 ? 17.981 2.344 -5.811 1.00 91.31 308 ASN A CA 1
ATOM 2477 C C . ASN A 1 308 ? 17.261 0.986 -5.722 1.00 91.31 308 ASN A C 1
ATOM 2479 O O . ASN A 1 308 ? 16.696 0.537 -6.719 1.00 91.31 308 ASN A O 1
ATOM 2483 N N . GLU A 1 309 ? 17.220 0.361 -4.537 1.00 88.56 309 GLU A N 1
ATOM 2484 C CA . GLU A 1 309 ? 16.531 -0.917 -4.294 1.00 88.56 309 GLU A CA 1
ATOM 2485 C C . GLU A 1 309 ? 15.019 -0.791 -4.541 1.00 88.56 309 GLU A C 1
ATOM 2487 O O . GLU A 1 309 ? 14.441 -1.563 -5.307 1.00 88.56 309 GLU A O 1
ATOM 2492 N N . MET A 1 310 ? 14.367 0.205 -3.928 1.00 90.81 310 MET A N 1
ATOM 2493 C CA . MET A 1 310 ? 12.923 0.409 -4.070 1.00 90.81 310 MET A CA 1
ATOM 2494 C C . MET A 1 310 ? 12.556 0.756 -5.514 1.00 90.81 310 MET A C 1
ATOM 2496 O O . MET A 1 310 ? 11.656 0.131 -6.083 1.00 90.81 310 MET A O 1
ATOM 2500 N N . GLY A 1 311 ? 13.287 1.696 -6.123 1.00 93.25 311 GLY A N 1
ATOM 2501 C CA . GLY A 1 311 ? 13.038 2.166 -7.483 1.00 93.25 311 GLY A CA 1
ATOM 2502 C C . GLY A 1 311 ? 13.253 1.109 -8.566 1.00 93.25 311 GLY A C 1
ATOM 2503 O O . GLY A 1 311 ? 12.684 1.235 -9.648 1.00 93.25 311 GLY A O 1
ATOM 2504 N N . GLY A 1 312 ? 13.992 0.033 -8.275 1.00 92.19 312 GLY A N 1
ATOM 2505 C CA . GLY A 1 312 ? 14.141 -1.104 -9.186 1.00 92.19 312 GLY A CA 1
ATOM 2506 C C . GLY A 1 312 ? 12.816 -1.796 -9.526 1.00 92.19 312 GLY A C 1
ATOM 2507 O O . GLY A 1 312 ? 12.704 -2.424 -10.580 1.00 92.19 312 GLY A O 1
ATOM 2508 N N . SER A 1 313 ? 11.778 -1.632 -8.697 1.00 93.69 313 SER A N 1
ATOM 2509 C CA . SER A 1 313 ? 10.443 -2.198 -8.955 1.00 93.69 313 SER A CA 1
ATOM 2510 C C . SER A 1 313 ? 9.764 -1.588 -10.189 1.00 93.69 313 SER A C 1
ATOM 2512 O O . SER A 1 313 ? 8.895 -2.229 -10.783 1.00 93.69 313 SER A O 1
ATOM 2514 N N . MET A 1 314 ? 10.205 -0.404 -10.634 1.00 96.56 314 MET A N 1
ATOM 2515 C CA . MET A 1 314 ? 9.768 0.223 -11.886 1.00 96.56 314 MET A CA 1
ATOM 2516 C C . MET A 1 314 ? 10.064 -0.650 -13.121 1.00 96.56 314 MET A C 1
ATOM 2518 O O . MET A 1 314 ? 9.365 -0.533 -14.123 1.00 96.56 314 MET A O 1
ATOM 2522 N N . SER A 1 315 ? 11.020 -1.587 -13.043 1.00 96.69 315 SER A N 1
ATOM 2523 C CA . SER A 1 315 ? 11.269 -2.577 -14.109 1.00 96.69 315 SER A CA 1
ATOM 2524 C C . SER A 1 315 ? 10.021 -3.363 -14.504 1.00 96.69 315 SER A C 1
ATOM 2526 O O . SER A 1 315 ? 9.860 -3.706 -15.669 1.00 96.69 315 SER A O 1
ATOM 2528 N N . THR A 1 316 ? 9.102 -3.599 -13.565 1.00 96.94 316 THR A N 1
ATOM 2529 C CA . THR A 1 316 ? 7.839 -4.289 -13.856 1.00 96.94 316 THR A CA 1
ATOM 2530 C C . THR A 1 316 ? 6.948 -3.490 -14.806 1.00 96.94 316 THR A C 1
ATOM 2532 O O . THR A 1 316 ? 6.273 -4.080 -15.645 1.00 96.94 316 THR A O 1
ATOM 2535 N N . VAL A 1 317 ? 6.989 -2.155 -14.735 1.00 98.06 317 VAL A N 1
ATOM 2536 C CA . VAL A 1 317 ? 6.295 -1.265 -15.673 1.00 98.06 317 VAL A CA 1
ATOM 2537 C C . VAL A 1 317 ? 6.963 -1.336 -17.047 1.00 98.06 317 VAL A C 1
ATOM 2539 O O . VAL A 1 317 ? 6.265 -1.564 -18.029 1.00 98.06 317 VAL A O 1
ATOM 2542 N N . ALA A 1 318 ? 8.297 -1.241 -17.103 1.00 97.69 318 ALA A N 1
ATOM 2543 C CA . ALA A 1 318 ? 9.063 -1.319 -18.351 1.00 97.69 318 ALA A CA 1
ATOM 2544 C C . ALA A 1 318 ? 8.825 -2.635 -19.104 1.00 97.69 318 ALA A C 1
ATOM 2546 O O . ALA A 1 318 ? 8.415 -2.620 -20.262 1.00 97.69 318 ALA A O 1
ATOM 2547 N N . TYR A 1 319 ? 8.968 -3.776 -18.422 1.00 97.69 319 TYR A N 1
ATOM 2548 C CA . TYR A 1 319 ? 8.672 -5.073 -19.026 1.00 97.69 319 TYR A CA 1
ATOM 2549 C C . TYR A 1 319 ? 7.209 -5.191 -19.453 1.00 97.69 319 TYR A C 1
ATOM 2551 O O . TYR A 1 319 ? 6.927 -5.758 -20.500 1.00 97.69 319 TYR A O 1
ATOM 2559 N N . THR A 1 320 ? 6.257 -4.657 -18.682 1.00 97.81 320 THR A N 1
ATOM 2560 C CA . THR A 1 320 ? 4.844 -4.724 -19.087 1.00 97.81 320 THR A CA 1
ATOM 2561 C C . THR A 1 320 ? 4.594 -3.914 -20.364 1.00 97.81 320 THR A C 1
ATOM 2563 O O . THR A 1 320 ? 3.837 -4.378 -21.210 1.00 97.81 320 THR A O 1
ATOM 2566 N N . ILE A 1 321 ? 5.250 -2.761 -20.547 1.00 96.31 321 ILE A N 1
ATOM 2567 C CA . ILE A 1 321 ? 5.182 -1.982 -21.796 1.00 96.31 321 ILE A CA 1
ATOM 2568 C C . ILE A 1 321 ? 5.757 -2.777 -22.976 1.00 96.31 321 ILE A C 1
ATOM 2570 O O . ILE A 1 321 ? 5.128 -2.836 -24.028 1.00 96.31 321 ILE A O 1
ATOM 2574 N N . GLU A 1 322 ? 6.914 -3.426 -22.810 1.00 96.06 322 GLU A N 1
ATOM 2575 C CA . GLU A 1 322 ? 7.540 -4.204 -23.892 1.00 96.06 322 GLU A CA 1
ATOM 2576 C C . GLU A 1 322 ? 6.752 -5.474 -24.243 1.00 96.06 322 GLU A C 1
ATOM 2578 O O . GLU A 1 322 ? 6.671 -5.858 -25.411 1.00 96.06 322 GLU A O 1
ATOM 2583 N N . LEU A 1 323 ? 6.156 -6.127 -23.243 1.00 97.31 323 LEU A N 1
ATOM 2584 C CA . LEU A 1 323 ? 5.467 -7.409 -23.401 1.00 97.31 323 LEU A CA 1
ATOM 2585 C C . LEU A 1 323 ? 3.984 -7.262 -23.769 1.00 97.31 323 LEU A C 1
ATOM 2587 O O . LEU A 1 323 ? 3.422 -8.190 -24.350 1.00 97.31 323 LEU A O 1
ATOM 2591 N N . ILE A 1 324 ? 3.336 -6.138 -23.446 1.00 96.56 324 ILE A N 1
ATOM 2592 C CA . ILE A 1 324 ? 1.917 -5.886 -23.737 1.00 96.56 324 ILE A CA 1
ATOM 2593 C C . ILE A 1 324 ? 1.794 -4.625 -24.609 1.00 96.56 324 ILE A C 1
ATOM 2595 O O . ILE A 1 324 ? 2.139 -3.533 -24.148 1.00 96.56 324 ILE A O 1
ATOM 2599 N N . PRO A 1 325 ? 1.255 -4.727 -25.842 1.00 94.38 325 PRO A N 1
ATOM 2600 C CA . PRO A 1 325 ? 0.491 -5.859 -26.387 1.00 94.38 325 PRO A CA 1
ATOM 2601 C C . PRO A 1 325 ? 1.305 -6.913 -27.169 1.00 94.38 325 PRO A C 1
ATOM 2603 O O . PRO A 1 325 ? 0.712 -7.828 -27.731 1.00 94.38 325 PRO A O 1
ATOM 2606 N N . ASN A 1 326 ? 2.635 -6.795 -27.247 1.00 93.69 326 ASN A N 1
ATOM 2607 C CA . ASN A 1 326 ? 3.447 -7.544 -28.222 1.00 93.69 326 ASN A CA 1
ATOM 2608 C C . ASN A 1 326 ? 3.451 -9.073 -28.031 1.00 93.69 326 ASN A C 1
ATOM 2610 O O . ASN A 1 326 ? 3.365 -9.818 -29.003 1.00 93.69 326 ASN A O 1
ATOM 2614 N N . ILE A 1 327 ? 3.578 -9.544 -26.789 1.00 94.44 327 ILE A N 1
ATOM 2615 C CA . ILE A 1 327 ? 3.608 -10.975 -26.430 1.00 94.44 327 ILE A CA 1
ATOM 2616 C C . ILE A 1 327 ? 2.264 -11.416 -25.850 1.00 94.44 327 ILE A C 1
ATOM 2618 O O . ILE A 1 327 ? 1.828 -12.552 -26.04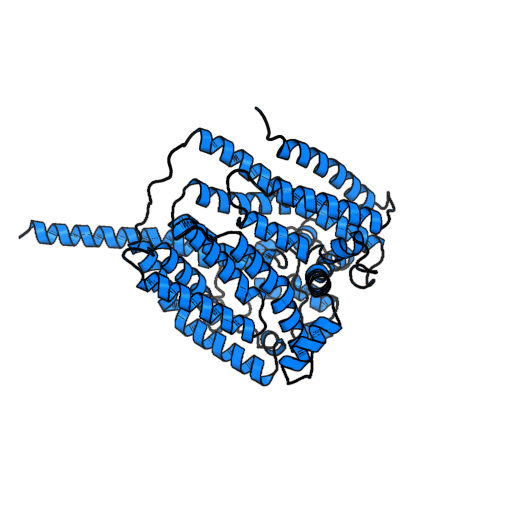5 1.00 94.44 327 ILE A O 1
ATOM 2622 N N . LYS A 1 328 ? 1.598 -10.522 -25.119 1.00 93.62 328 LYS A N 1
ATOM 2623 C CA . LYS A 1 328 ? 0.322 -10.788 -24.466 1.00 93.62 328 LYS A CA 1
ATOM 2624 C C . LYS A 1 328 ? -0.647 -9.642 -24.725 1.00 93.62 328 LYS A C 1
ATOM 2626 O O . LYS A 1 328 ? -0.291 -8.482 -24.562 1.00 93.62 328 LYS A O 1
ATOM 2631 N N . ASN A 1 329 ? -1.885 -9.982 -25.073 1.00 96.44 329 ASN A N 1
ATOM 2632 C CA . ASN A 1 329 ? -2.958 -9.005 -25.256 1.00 96.44 329 ASN A CA 1
ATOM 2633 C C . ASN A 1 329 ? -3.319 -8.298 -23.941 1.00 96.44 329 ASN A C 1
ATOM 2635 O O . ASN A 1 329 ? -3.103 -8.832 -22.851 1.00 96.44 329 ASN A O 1
ATOM 2639 N N . PHE A 1 330 ? -3.946 -7.127 -24.056 1.00 97.31 330 PHE A N 1
ATOM 2640 C CA . PHE A 1 330 ? -4.544 -6.451 -22.908 1.00 97.31 330 PHE A CA 1
ATOM 2641 C C . PHE A 1 330 ? -5.585 -7.342 -22.205 1.00 97.31 330 PHE A C 1
ATOM 2643 O O . PHE A 1 330 ? -6.327 -8.088 -22.841 1.00 97.31 330 PHE A O 1
ATOM 2650 N N . GLU A 1 331 ? -5.649 -7.243 -20.877 1.00 96.00 331 GLU A N 1
ATOM 2651 C CA . GLU A 1 331 ? -6.541 -8.039 -20.019 1.00 96.00 331 GLU A CA 1
ATOM 2652 C C . GLU A 1 331 ? -7.956 -7.442 -19.900 1.00 96.00 331 GLU A C 1
ATOM 2654 O O . GLU A 1 331 ? -8.847 -8.088 -19.360 1.00 96.00 331 GLU A O 1
ATOM 2659 N N . PHE A 1 332 ? -8.190 -6.212 -20.372 1.00 95.94 332 PHE A N 1
ATOM 2660 C CA . PHE A 1 332 ? -9.508 -5.551 -20.391 1.00 95.94 332 PHE A CA 1
ATOM 2661 C C . PHE A 1 332 ? -10.272 -5.574 -19.052 1.00 95.94 332 PHE A C 1
ATOM 2663 O O . PHE A 1 332 ? -11.500 -5.621 -19.015 1.00 95.94 332 PHE A O 1
ATOM 2670 N N . GLY A 1 333 ? -9.556 -5.526 -17.929 1.00 95.88 333 GLY A N 1
ATOM 2671 C CA . GLY A 1 333 ? -10.125 -5.537 -16.582 1.00 95.88 333 GLY A CA 1
ATOM 2672 C C . GLY A 1 333 ? -10.097 -6.905 -15.891 1.00 95.88 333 GLY A C 1
ATOM 2673 O O . GLY A 1 333 ? -10.444 -6.994 -14.710 1.00 95.88 333 GLY A O 1
ATOM 2674 N N . MET A 1 334 ? -9.675 -7.971 -16.579 1.00 95.25 334 MET A N 1
ATOM 2675 C CA . MET A 1 334 ? -9.694 -9.330 -16.040 1.00 95.25 334 MET A CA 1
ATOM 2676 C C . MET A 1 334 ? -8.826 -9.496 -14.792 1.00 95.25 334 MET A C 1
ATOM 2678 O O . MET A 1 334 ? -9.235 -10.229 -13.891 1.00 95.25 334 MET A O 1
ATOM 2682 N N . SER A 1 335 ? -7.694 -8.788 -14.658 1.00 95.12 335 SER A N 1
ATOM 2683 C CA . SER A 1 335 ? -6.889 -8.879 -13.426 1.00 95.12 335 SER A CA 1
ATOM 2684 C C . SER A 1 335 ? -7.668 -8.388 -12.199 1.00 95.12 335 SER A C 1
ATOM 2686 O O . SER A 1 335 ? -7.634 -9.027 -11.146 1.00 95.12 335 SER A O 1
ATOM 2688 N N . TYR A 1 336 ? -8.464 -7.323 -12.352 1.00 96.12 336 TYR A N 1
ATOM 2689 C CA . TYR A 1 336 ? -9.336 -6.801 -11.299 1.00 96.12 336 TYR A CA 1
ATOM 2690 C C . TYR A 1 336 ? -10.496 -7.754 -10.994 1.00 96.12 336 TYR A C 1
ATOM 2692 O O . TYR A 1 336 ? -10.846 -7.933 -9.828 1.00 96.12 336 TYR A O 1
ATOM 2700 N N . ILE A 1 337 ? -11.067 -8.410 -12.012 1.00 95.56 337 ILE A N 1
ATOM 2701 C CA . ILE A 1 337 ? -12.117 -9.429 -11.835 1.00 95.56 337 ILE A CA 1
ATOM 2702 C C . ILE A 1 337 ? -11.565 -10.639 -11.071 1.00 95.56 337 ILE A C 1
ATOM 2704 O O . ILE A 1 337 ? -12.181 -11.100 -10.106 1.00 95.56 337 ILE A O 1
ATOM 2708 N N . TYR A 1 338 ? -10.373 -11.123 -11.432 1.00 93.12 338 TYR A N 1
ATOM 2709 C CA . TYR A 1 338 ? -9.693 -12.167 -10.668 1.00 93.12 338 TYR A CA 1
ATOM 2710 C C . TYR A 1 338 ? -9.392 -11.700 -9.242 1.00 93.12 338 TYR A C 1
ATOM 2712 O O . TYR A 1 338 ? -9.594 -12.464 -8.298 1.00 93.12 338 TYR A O 1
ATOM 2720 N N . GLY A 1 339 ? -9.011 -10.438 -9.050 1.00 93.00 339 GLY A N 1
ATOM 2721 C CA . GLY A 1 339 ? -8.887 -9.839 -7.727 1.00 93.00 339 GLY A CA 1
ATOM 2722 C C . GLY A 1 339 ? -10.181 -9.879 -6.923 1.00 93.00 339 GLY A C 1
ATOM 2723 O O . GLY A 1 339 ? -10.169 -10.346 -5.785 1.00 93.00 339 GLY A O 1
ATOM 2724 N N . LEU A 1 340 ? -11.310 -9.486 -7.507 1.00 94.31 340 LEU A N 1
ATOM 2725 C CA . LEU A 1 340 ? -12.622 -9.567 -6.862 1.00 94.31 340 LEU A CA 1
ATOM 2726 C C . LEU A 1 340 ? -12.989 -11.005 -6.493 1.00 94.31 340 LEU A C 1
ATOM 2728 O O . LEU A 1 340 ? -13.507 -11.244 -5.403 1.00 94.31 340 LEU A O 1
ATOM 2732 N N . SER A 1 341 ? -12.651 -11.978 -7.343 1.00 92.38 341 SER A N 1
ATOM 2733 C CA . SER A 1 341 ? -12.918 -13.388 -7.046 1.00 92.38 341 SER A CA 1
ATOM 2734 C C . SER A 1 341 ? -12.223 -13.870 -5.764 1.00 92.38 341 SER A C 1
ATOM 2736 O O . SER A 1 341 ? -12.740 -14.766 -5.109 1.00 92.38 341 SER A O 1
ATOM 2738 N N . THR A 1 342 ? -11.125 -13.229 -5.325 1.00 90.69 342 THR A N 1
ATOM 2739 C CA . THR A 1 342 ? -10.442 -13.574 -4.059 1.00 90.69 342 THR A CA 1
ATOM 2740 C C . THR A 1 342 ? -11.293 -13.360 -2.810 1.00 90.69 342 THR A C 1
ATOM 2742 O O . THR A 1 342 ? -10.960 -13.912 -1.757 1.00 90.69 342 THR A O 1
ATOM 2745 N N . ILE A 1 343 ? -12.372 -12.574 -2.898 1.00 92.19 343 ILE A N 1
ATOM 2746 C CA . ILE A 1 343 ? -13.339 -12.397 -1.808 1.00 92.19 343 ILE A CA 1
ATOM 2747 C C . ILE A 1 343 ? -14.014 -13.733 -1.486 1.00 92.19 343 ILE A C 1
ATOM 2749 O O . ILE A 1 343 ? -14.345 -13.987 -0.329 1.00 92.19 343 ILE A O 1
ATOM 2753 N N . LEU A 1 344 ? -14.200 -14.594 -2.487 1.00 88.81 344 LEU A N 1
ATOM 2754 C CA . LEU A 1 344 ? -14.793 -15.902 -2.291 1.00 88.81 344 LEU A CA 1
ATOM 2755 C C . LEU A 1 344 ? -13.729 -16.873 -1.751 1.00 88.81 344 LEU A C 1
ATOM 2757 O O . LEU A 1 344 ? -12.614 -16.947 -2.278 1.00 88.81 344 LEU A O 1
ATOM 2761 N N . PRO A 1 345 ? -14.029 -17.613 -0.671 1.00 79.81 345 PRO A N 1
ATOM 2762 C CA . PRO A 1 345 ? -13.129 -18.638 -0.180 1.00 79.81 345 PRO A CA 1
ATOM 2763 C C . PRO A 1 345 ? -13.073 -19.797 -1.179 1.00 79.81 345 PRO A C 1
ATOM 2765 O O . PRO A 1 345 ? -14.049 -20.109 -1.861 1.00 79.81 345 PRO A O 1
ATOM 2768 N N . ASN A 1 346 ? -11.925 -20.467 -1.245 1.00 78.94 346 ASN A N 1
ATOM 2769 C CA . ASN A 1 346 ? -11.717 -21.596 -2.145 1.00 78.94 346 ASN A CA 1
ATOM 2770 C C . ASN A 1 346 ? -12.372 -22.880 -1.595 1.00 78.94 346 ASN A C 1
ATOM 2772 O O . ASN A 1 346 ? -11.689 -23.757 -1.069 1.00 78.94 346 ASN A O 1
ATOM 2776 N N . ILE A 1 347 ? -13.704 -22.949 -1.661 1.00 72.81 347 ILE A N 1
ATOM 2777 C CA . ILE A 1 347 ? -14.519 -24.037 -1.087 1.00 72.81 347 ILE A CA 1
ATOM 2778 C C . ILE A 1 347 ? -14.685 -25.246 -2.016 1.00 72.81 347 ILE A C 1
ATOM 2780 O O . ILE A 1 347 ? -15.080 -26.311 -1.556 1.00 72.81 347 ILE A O 1
ATOM 2784 N N . PHE A 1 348 ? -14.362 -25.101 -3.304 1.00 70.25 348 PHE A N 1
ATOM 2785 C CA . PHE A 1 348 ? -14.558 -26.142 -4.323 1.00 70.25 348 PHE A CA 1
ATOM 2786 C C . PHE A 1 348 ? -13.314 -27.017 -4.569 1.00 70.25 348 PHE A C 1
ATOM 2788 O O . PHE A 1 348 ? -13.322 -27.861 -5.460 1.00 70.25 348 PHE A O 1
ATOM 2795 N N . GLY A 1 349 ? -12.259 -26.850 -3.764 1.00 68.56 349 GLY A N 1
ATOM 2796 C CA . GLY A 1 349 ? -10.994 -27.578 -3.908 1.00 68.56 349 GLY A CA 1
ATOM 2797 C C . GLY A 1 349 ? -10.087 -27.032 -5.022 1.00 68.56 349 GLY A C 1
ATOM 2798 O O . GLY A 1 349 ? -10.484 -26.202 -5.834 1.00 68.56 349 GLY A O 1
ATOM 2799 N N . GLY A 1 350 ? -8.826 -27.476 -5.038 1.00 77.62 350 GLY A N 1
ATOM 2800 C CA . GLY A 1 350 ? -7.827 -27.063 -6.036 1.00 77.62 350 GLY A CA 1
ATOM 2801 C C . GLY A 1 350 ? -7.151 -25.717 -5.739 1.00 77.62 350 GLY A C 1
ATOM 2802 O O . GLY A 1 350 ? -7.176 -25.227 -4.608 1.00 77.62 350 GLY A O 1
ATOM 2803 N N . ILE A 1 351 ? -6.496 -25.125 -6.744 1.00 77.25 351 ILE A N 1
ATOM 2804 C CA . ILE A 1 351 ? -5.877 -23.793 -6.647 1.00 77.25 351 ILE A CA 1
ATOM 2805 C C . ILE A 1 351 ? -6.913 -22.750 -7.070 1.00 77.25 351 ILE A C 1
ATOM 2807 O O . ILE A 1 351 ? -7.491 -22.843 -8.149 1.00 77.25 351 ILE A O 1
ATOM 2811 N N . HIS A 1 352 ? -7.128 -21.735 -6.233 1.00 82.31 352 HIS A N 1
ATOM 2812 C CA . HIS A 1 352 ? -8.064 -20.656 -6.539 1.00 82.31 352 HIS A CA 1
ATOM 2813 C C . HIS A 1 352 ? -7.683 -19.963 -7.866 1.00 82.31 352 HIS A C 1
ATOM 2815 O O . HIS A 1 352 ? -6.514 -19.593 -8.009 1.00 82.31 352 HIS A O 1
ATOM 2821 N N . PRO A 1 353 ? -8.623 -19.692 -8.798 1.00 82.94 353 PRO A N 1
ATOM 2822 C CA . PRO A 1 353 ? -8.310 -19.125 -10.116 1.00 82.94 353 PRO A CA 1
ATOM 2823 C C . PRO A 1 353 ? -7.437 -17.869 -10.051 1.00 82.94 353 PRO A C 1
ATOM 2825 O O . PRO A 1 353 ? -6.408 -17.791 -10.720 1.00 82.94 353 PRO A O 1
ATOM 2828 N N . ALA A 1 354 ? -7.766 -16.942 -9.148 1.00 84.06 354 ALA A N 1
ATOM 2829 C CA . ALA A 1 354 ? -6.962 -15.745 -8.899 1.00 84.06 354 ALA A CA 1
ATOM 2830 C C . ALA A 1 354 ? -5.479 -16.052 -8.602 1.00 84.06 354 ALA A C 1
ATOM 2832 O O . ALA A 1 354 ? -4.592 -15.377 -9.105 1.00 84.06 354 ALA A O 1
ATOM 2833 N N . ALA A 1 355 ? -5.171 -17.114 -7.853 1.00 81.88 355 ALA A N 1
ATOM 2834 C CA . ALA A 1 355 ? -3.789 -17.460 -7.523 1.00 81.88 355 ALA A CA 1
ATOM 2835 C C . ALA A 1 355 ? -2.966 -17.940 -8.735 1.00 81.88 355 ALA A C 1
ATOM 2837 O O . ALA A 1 355 ? -1.741 -17.933 -8.656 1.00 81.88 355 ALA A O 1
ATOM 2838 N N . THR A 1 356 ? -3.624 -18.336 -9.831 1.00 83.25 356 THR A N 1
ATOM 2839 C CA . THR A 1 356 ? -2.985 -18.761 -11.093 1.00 83.25 356 THR A CA 1
ATOM 2840 C C . THR A 1 356 ? -2.885 -17.643 -12.132 1.00 83.25 356 THR A C 1
ATOM 2842 O O . THR A 1 356 ? -2.165 -17.782 -13.115 1.00 83.25 356 THR A O 1
ATOM 2845 N N . LYS A 1 357 ? -3.616 -16.539 -11.936 1.00 87.94 357 LYS A N 1
ATOM 2846 C CA . LYS A 1 357 ? -3.746 -15.434 -12.901 1.00 87.94 357 LYS A CA 1
ATOM 2847 C C . LYS A 1 357 ? -3.097 -14.136 -12.411 1.00 87.94 357 LYS A C 1
ATOM 2849 O O . LYS A 1 357 ? -3.455 -13.059 -12.872 1.00 87.94 357 LYS A O 1
ATOM 2854 N N . LYS A 1 358 ? -2.148 -14.243 -11.479 1.00 91.12 358 LYS A N 1
ATOM 2855 C CA . LYS A 1 358 ? -1.343 -13.114 -10.998 1.00 91.12 358 LYS A CA 1
ATOM 2856 C C . LYS A 1 358 ? -0.452 -12.585 -12.117 1.00 91.12 358 LYS A C 1
ATOM 2858 O O . LYS A 1 358 ? 0.297 -13.359 -12.717 1.00 91.12 358 LYS A O 1
ATOM 2863 N N . LEU A 1 359 ? -0.496 -11.279 -12.368 1.00 94.00 359 LEU A N 1
ATOM 2864 C CA . LEU A 1 359 ? 0.375 -10.641 -13.354 1.00 94.00 359 LEU A CA 1
ATOM 2865 C C . LEU A 1 359 ? 1.833 -10.671 -12.898 1.00 94.00 359 LEU A C 1
ATOM 2867 O O . LEU A 1 359 ? 2.713 -10.831 -13.736 1.00 94.00 359 LEU A O 1
ATOM 2871 N N . ALA A 1 360 ? 2.086 -10.604 -11.587 1.00 92.88 360 ALA A N 1
ATOM 2872 C CA . ALA A 1 360 ? 3.431 -10.733 -11.031 1.00 92.88 360 ALA A CA 1
ATOM 2873 C C . ALA A 1 360 ? 4.077 -12.088 -11.384 1.00 92.88 360 ALA A C 1
ATOM 2875 O O . ALA A 1 360 ? 5.201 -12.122 -11.886 1.00 92.88 360 ALA A O 1
ATOM 2876 N N . ASP A 1 361 ? 3.345 -13.190 -11.160 1.00 92.12 361 ASP A N 1
ATOM 2877 C CA . ASP A 1 361 ? 3.806 -14.561 -11.433 1.00 92.12 361 ASP A CA 1
ATOM 2878 C C . ASP A 1 361 ? 3.990 -14.775 -12.951 1.00 92.12 361 ASP A C 1
ATOM 2880 O O . ASP A 1 361 ? 4.976 -15.371 -13.387 1.00 92.12 361 ASP A O 1
ATOM 2884 N N . TRP A 1 362 ? 3.075 -14.246 -13.775 1.00 94.19 362 TRP A N 1
ATOM 2885 C CA . TRP A 1 362 ? 3.207 -14.274 -15.238 1.00 94.19 362 TRP A CA 1
ATOM 2886 C C . TRP A 1 362 ? 4.445 -13.506 -15.721 1.00 94.19 362 TRP A C 1
ATOM 2888 O O . TRP A 1 362 ? 5.191 -14.008 -16.559 1.00 94.19 362 TRP A O 1
ATOM 2898 N N . LEU A 1 363 ? 4.685 -12.309 -15.183 1.00 95.44 363 LEU A N 1
ATOM 2899 C CA . LEU A 1 363 ? 5.798 -11.471 -15.606 1.00 95.44 363 LEU A CA 1
ATOM 2900 C C . LEU A 1 363 ? 7.130 -12.170 -15.332 1.00 95.44 363 LEU A C 1
ATOM 2902 O O . LEU A 1 363 ? 7.915 -12.354 -16.257 1.00 95.44 363 LEU A O 1
ATOM 2906 N N . VAL A 1 364 ? 7.362 -12.605 -14.086 1.00 94.06 364 VAL A N 1
ATOM 2907 C CA . VAL A 1 364 ? 8.625 -13.260 -13.706 1.00 94.06 364 VAL A CA 1
ATOM 2908 C C . VAL A 1 364 ? 8.843 -14.557 -14.483 1.00 94.06 364 VAL A C 1
ATOM 2910 O O . VAL A 1 364 ? 9.939 -14.773 -14.983 1.00 94.06 364 VAL A O 1
ATOM 2913 N N . SER A 1 365 ? 7.801 -15.373 -14.675 1.00 93.94 365 SER A N 1
ATOM 2914 C CA . SER A 1 365 ? 7.912 -16.613 -15.459 1.00 93.94 365 SER A CA 1
ATOM 2915 C C . SER A 1 365 ? 8.175 -16.380 -16.946 1.00 93.94 365 SER A C 1
ATOM 2917 O O . SER A 1 365 ? 8.697 -17.273 -17.604 1.00 93.94 365 SER A O 1
ATOM 2919 N N . THR A 1 366 ? 7.853 -15.194 -17.468 1.00 94.88 366 THR A N 1
ATOM 2920 C CA . THR A 1 366 ? 8.131 -14.821 -18.861 1.00 94.88 366 THR A CA 1
ATOM 2921 C C . THR A 1 366 ? 9.557 -14.295 -19.032 1.00 94.88 366 THR A C 1
ATOM 2923 O O . THR A 1 366 ? 10.221 -14.656 -19.999 1.00 94.88 366 THR A O 1
ATOM 2926 N N . ILE A 1 367 ? 10.039 -13.453 -18.111 1.00 94.50 367 ILE A N 1
ATOM 2927 C CA . ILE A 1 367 ? 11.332 -12.757 -18.264 1.00 94.50 367 ILE A CA 1
ATOM 2928 C C . ILE A 1 367 ? 12.517 -13.496 -17.633 1.00 94.50 367 ILE A C 1
ATOM 2930 O O . ILE A 1 367 ? 13.640 -13.348 -18.102 1.00 94.50 367 ILE A O 1
ATOM 2934 N N . ASP A 1 368 ? 12.282 -14.272 -16.573 1.00 94.00 368 ASP A N 1
ATOM 2935 C CA . ASP A 1 368 ? 13.309 -15.053 -15.877 1.00 94.00 368 ASP A CA 1
ATOM 2936 C C . ASP A 1 368 ? 12.701 -16.365 -15.335 1.00 94.00 368 ASP A C 1
ATOM 2938 O O . ASP A 1 368 ? 12.405 -16.490 -14.138 1.00 94.00 368 ASP A O 1
ATOM 2942 N N . PRO A 1 369 ? 12.486 -17.367 -16.214 1.00 92.94 369 PRO A N 1
ATOM 2943 C CA . PRO A 1 369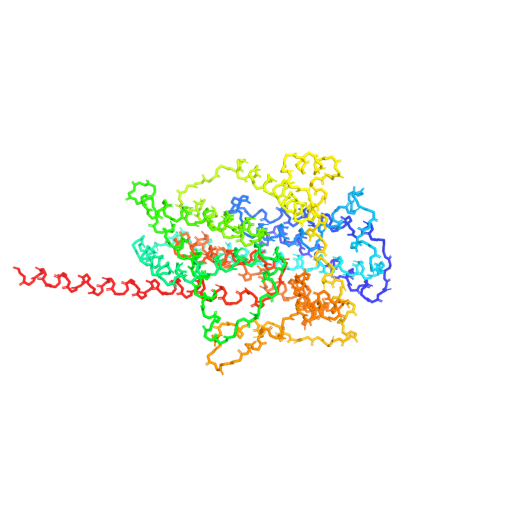 ? 11.900 -18.648 -15.823 1.00 92.94 369 PRO A CA 1
ATOM 2944 C C . PRO A 1 369 ? 12.717 -19.374 -14.747 1.00 92.94 369 PRO A C 1
ATOM 2946 O O . PRO A 1 369 ? 12.145 -20.029 -13.875 1.00 92.94 369 PRO A O 1
ATOM 2949 N N . SER A 1 370 ? 14.049 -19.236 -14.778 1.00 92.00 370 SER A N 1
ATOM 2950 C CA . SER A 1 370 ? 14.949 -19.789 -13.763 1.00 92.00 370 SER A CA 1
ATOM 2951 C C . SER A 1 370 ? 14.662 -19.209 -12.385 1.00 92.00 370 SER A C 1
ATOM 2953 O O . SER A 1 370 ? 14.444 -19.970 -11.443 1.00 92.00 370 SER A O 1
ATOM 2955 N N . PHE A 1 371 ? 14.583 -17.884 -12.263 1.00 89.19 371 PHE A N 1
ATOM 2956 C CA . PHE A 1 371 ? 14.266 -17.222 -11.003 1.00 89.19 371 PHE A CA 1
ATOM 2957 C C . PHE A 1 371 ? 12.840 -17.536 -10.541 1.00 89.19 371 PHE A C 1
ATOM 2959 O O . PHE A 1 371 ? 12.633 -17.825 -9.363 1.00 89.19 371 PHE A O 1
ATOM 2966 N N . ALA A 1 372 ? 11.870 -17.578 -11.460 1.00 89.19 372 ALA A N 1
ATOM 2967 C CA . ALA A 1 372 ? 10.495 -17.972 -11.154 1.00 89.19 372 ALA A CA 1
ATOM 2968 C C . ALA A 1 372 ? 10.412 -19.399 -10.577 1.00 89.19 372 ALA A C 1
ATOM 2970 O O . ALA A 1 372 ? 9.701 -19.628 -9.598 1.00 89.19 372 ALA A O 1
ATOM 2971 N N . SER A 1 373 ? 11.164 -20.348 -11.151 1.00 86.50 373 SER A N 1
ATOM 2972 C CA . SER A 1 373 ? 11.132 -21.769 -10.764 1.00 86.50 373 SER A CA 1
ATOM 2973 C C . SER A 1 373 ? 11.573 -22.022 -9.322 1.00 86.50 373 SER A C 1
ATOM 2975 O O . SER A 1 373 ? 11.094 -22.956 -8.683 1.00 86.50 373 SER A O 1
ATOM 2977 N N . ILE A 1 374 ? 12.437 -21.157 -8.788 1.00 84.00 374 ILE A N 1
ATOM 2978 C CA . ILE A 1 374 ? 12.931 -21.247 -7.415 1.00 84.00 374 ILE A CA 1
ATOM 2979 C C . ILE A 1 374 ? 12.114 -20.378 -6.442 1.00 84.00 374 ILE A C 1
ATOM 2981 O O . ILE A 1 374 ? 12.492 -20.263 -5.283 1.00 84.00 374 ILE A O 1
ATOM 2985 N N . GLY A 1 375 ? 10.993 -19.785 -6.873 1.00 79.81 375 GLY A N 1
ATOM 2986 C CA . GLY A 1 375 ? 10.120 -18.944 -6.037 1.00 79.81 375 GLY A CA 1
ATOM 2987 C C . GLY A 1 375 ? 10.451 -17.448 -6.074 1.00 79.81 375 GLY A C 1
ATOM 2988 O O . GLY A 1 375 ? 9.940 -16.670 -5.269 1.00 79.81 375 GLY A O 1
ATOM 2989 N N . GLY A 1 376 ? 11.306 -17.023 -7.003 1.00 82.44 376 GLY A N 1
ATOM 2990 C CA . GLY A 1 376 ? 11.662 -15.627 -7.202 1.00 82.44 376 GLY A CA 1
ATOM 2991 C C . GLY A 1 376 ? 10.501 -14.793 -7.734 1.00 82.44 376 GLY A C 1
ATOM 2992 O O . GLY A 1 376 ? 9.657 -15.264 -8.493 1.00 82.44 376 GLY A O 1
ATOM 2993 N N . GLY A 1 377 ? 10.469 -13.519 -7.347 1.00 84.88 377 GLY A N 1
ATOM 2994 C CA . GLY A 1 377 ? 9.469 -12.573 -7.823 1.00 84.88 377 GLY A CA 1
ATOM 2995 C C . GLY A 1 377 ? 9.976 -11.139 -7.768 1.00 84.88 377 GLY A C 1
ATOM 2996 O O . GLY A 1 377 ? 10.657 -10.736 -6.825 1.00 84.88 377 GLY A O 1
ATOM 2997 N N . TYR A 1 378 ? 9.611 -10.342 -8.770 1.00 85.44 378 TYR A N 1
ATOM 2998 C CA . TYR A 1 378 ? 9.953 -8.915 -8.818 1.00 85.44 378 TYR A CA 1
ATOM 2999 C C . TYR A 1 378 ? 8.938 -8.030 -8.074 1.00 85.44 378 TYR A C 1
ATOM 3001 O O . TYR A 1 378 ? 9.185 -6.842 -7.839 1.00 85.44 378 TYR A O 1
ATOM 3009 N N . GLY A 1 379 ? 7.822 -8.618 -7.634 1.00 87.56 379 GLY A N 1
ATOM 3010 C CA . GLY A 1 379 ? 6.612 -7.884 -7.277 1.00 87.56 379 GLY A CA 1
ATOM 3011 C C . GLY A 1 379 ? 5.865 -7.460 -8.541 1.00 87.56 379 GLY A C 1
ATOM 3012 O O . GLY A 1 379 ? 6.028 -8.064 -9.600 1.00 87.56 379 GLY A O 1
ATOM 3013 N N . TYR A 1 380 ? 5.049 -6.417 -8.431 1.00 94.62 380 TYR A N 1
ATOM 3014 C CA . TYR A 1 380 ? 4.406 -5.793 -9.584 1.00 94.62 380 TYR A CA 1
ATOM 3015 C C . TYR A 1 380 ? 4.182 -4.304 -9.314 1.00 94.62 380 TYR A C 1
ATOM 3017 O O . TYR A 1 380 ? 4.658 -3.769 -8.309 1.00 94.62 380 TYR A O 1
ATOM 3025 N N . SER A 1 381 ? 3.448 -3.635 -10.192 1.00 96.81 381 SER A N 1
ATOM 3026 C CA . SER A 1 381 ? 3.071 -2.238 -10.025 1.00 96.81 381 SER A CA 1
ATOM 3027 C C . SER A 1 381 ? 1.591 -2.059 -10.327 1.00 96.81 381 SER A C 1
ATOM 3029 O O . SER A 1 381 ? 1.101 -2.529 -11.350 1.00 96.81 381 SER A O 1
ATOM 3031 N N . PHE A 1 382 ? 0.888 -1.310 -9.478 1.00 97.81 382 PHE A N 1
ATOM 3032 C CA . PHE A 1 382 ? -0.507 -0.946 -9.725 1.00 97.81 382 PHE A CA 1
ATOM 3033 C C . PHE A 1 382 ? -0.670 -0.091 -10.994 1.00 97.81 382 PHE A C 1
ATOM 3035 O O . PHE A 1 382 ? -1.743 -0.071 -11.593 1.00 97.81 382 PHE A O 1
ATOM 3042 N N . ILE A 1 383 ? 0.402 0.592 -11.420 1.00 98.44 383 ILE A N 1
ATOM 3043 C CA . ILE A 1 383 ? 0.466 1.332 -12.685 1.00 98.44 383 ILE A CA 1
ATOM 3044 C C . ILE A 1 383 ? 0.647 0.354 -13.851 1.00 98.44 383 ILE A C 1
ATOM 3046 O O . ILE A 1 383 ? -0.067 0.462 -14.846 1.00 98.44 383 ILE A O 1
ATOM 3050 N N . ALA A 1 384 ? 1.538 -0.636 -13.708 1.00 98.12 384 ALA A N 1
ATOM 3051 C CA . ALA A 1 384 ? 1.700 -1.700 -14.701 1.00 98.12 384 ALA A CA 1
ATOM 3052 C C . ALA A 1 384 ? 0.407 -2.508 -14.884 1.00 98.12 384 ALA A C 1
ATOM 3054 O O . ALA A 1 384 ? 0.036 -2.807 -16.010 1.00 98.12 384 ALA A O 1
ATOM 3055 N N . GLU A 1 385 ? -0.326 -2.800 -13.805 1.00 98.31 385 GLU A N 1
ATOM 3056 C CA . GLU A 1 385 ? -1.622 -3.482 -13.879 1.00 98.31 385 GLU A CA 1
ATOM 3057 C C . GLU A 1 385 ? -2.656 -2.658 -14.646 1.00 98.31 385 GLU A C 1
ATOM 3059 O O . GLU A 1 385 ? -3.339 -3.191 -15.522 1.00 98.31 385 GLU A O 1
ATOM 3064 N N . ALA A 1 386 ? -2.757 -1.356 -14.363 1.00 98.38 386 ALA A N 1
ATOM 3065 C CA . ALA A 1 386 ? -3.660 -0.475 -15.096 1.00 98.38 386 ALA A CA 1
ATOM 3066 C C . ALA A 1 386 ? -3.346 -0.487 -16.605 1.00 98.38 386 ALA A C 1
ATOM 3068 O O . ALA A 1 386 ? -4.265 -0.582 -17.423 1.00 98.38 386 ALA A O 1
ATOM 3069 N N . TYR A 1 387 ? -2.058 -0.502 -16.960 1.00 98.06 387 TYR A N 1
ATOM 3070 C CA . TYR A 1 387 ? -1.594 -0.602 -18.344 1.00 98.06 387 TYR A CA 1
ATOM 3071 C C . TYR A 1 387 ? -1.862 -1.961 -18.976 1.00 98.06 387 TYR A C 1
ATOM 3073 O O . TYR A 1 387 ? -2.435 -2.016 -20.061 1.00 98.06 387 TYR A O 1
ATOM 3081 N N . ALA A 1 388 ? -1.560 -3.052 -18.277 1.00 98.19 388 ALA A N 1
ATOM 3082 C CA . ALA A 1 388 ? -1.841 -4.407 -18.736 1.00 98.19 388 ALA A CA 1
ATOM 3083 C C . ALA A 1 388 ? -3.330 -4.624 -19.042 1.00 98.19 388 ALA A C 1
ATOM 3085 O O . ALA A 1 388 ? -3.672 -5.428 -19.904 1.00 98.19 388 ALA A O 1
ATOM 3086 N N . ASN A 1 389 ? -4.228 -3.906 -18.362 1.00 98.31 389 ASN A N 1
ATOM 3087 C CA . ASN A 1 389 ? -5.664 -4.011 -18.602 1.00 98.31 389 ASN A CA 1
ATOM 3088 C C . ASN A 1 389 ? -6.176 -3.044 -19.669 1.00 98.31 389 ASN A C 1
ATOM 3090 O O . ASN A 1 389 ? -7.048 -3.429 -20.444 1.00 98.31 389 ASN A O 1
ATOM 3094 N N . PHE A 1 390 ? -5.693 -1.801 -19.693 1.00 97.56 390 PHE A N 1
ATOM 3095 C CA . PHE A 1 390 ? -6.369 -0.729 -20.428 1.00 97.56 390 PHE A CA 1
ATOM 3096 C C . PHE A 1 390 ? -5.454 0.130 -21.316 1.00 97.56 390 PHE A C 1
ATOM 3098 O O . PHE A 1 390 ? -5.917 1.117 -21.894 1.00 97.56 390 PHE A O 1
ATOM 3105 N N . GLY A 1 391 ? -4.168 -0.210 -21.419 1.00 95.19 391 GLY A N 1
ATOM 3106 C CA . GLY A 1 391 ? -3.187 0.506 -22.235 1.00 95.19 391 GLY A CA 1
ATOM 3107 C C . GLY A 1 391 ? -3.000 1.974 -21.840 1.00 95.19 391 GLY A C 1
ATOM 3108 O O . GLY A 1 391 ? -3.398 2.412 -20.757 1.00 95.19 391 GLY A O 1
ATOM 3109 N N . TRP A 1 392 ? -2.396 2.760 -22.731 1.00 92.38 392 TRP A N 1
ATOM 3110 C CA . TRP A 1 392 ? -2.027 4.159 -22.475 1.00 92.38 392 TRP A CA 1
ATOM 3111 C C . TRP A 1 392 ? -3.204 5.072 -22.128 1.00 92.38 392 TRP A C 1
ATOM 3113 O O . TRP A 1 392 ? -3.091 5.900 -21.228 1.00 92.38 392 TRP A O 1
ATOM 3123 N N . LEU A 1 393 ? -4.341 4.914 -22.811 1.00 89.44 393 LEU A N 1
ATOM 3124 C CA . LEU A 1 393 ? -5.499 5.795 -22.631 1.00 89.44 393 LEU A CA 1
ATOM 3125 C C . LEU A 1 393 ? -6.381 5.398 -21.445 1.00 89.44 393 LEU A C 1
ATOM 3127 O O . LEU A 1 393 ? -6.968 6.268 -20.803 1.00 89.44 393 LEU A O 1
ATOM 3131 N N . GLY A 1 394 ? -6.488 4.105 -21.130 1.00 93.94 394 GLY A N 1
ATOM 3132 C CA . GLY A 1 394 ? -7.361 3.643 -20.054 1.00 93.94 394 GLY A CA 1
ATOM 3133 C C . GLY A 1 394 ? -6.682 3.537 -18.685 1.00 93.94 394 GLY A C 1
ATOM 3134 O O . GLY A 1 394 ? -7.359 3.692 -17.666 1.00 93.94 394 GLY A O 1
ATOM 3135 N N . SER A 1 395 ? -5.352 3.370 -18.629 1.00 96.06 395 SER A N 1
ATOM 3136 C CA . SER A 1 395 ? -4.604 3.381 -17.355 1.00 96.06 395 SER A CA 1
ATOM 3137 C C . SER A 1 395 ? -4.856 4.626 -16.504 1.00 96.06 395 SER A C 1
ATOM 3139 O O . SER A 1 395 ? -5.132 4.482 -15.310 1.00 96.06 395 SER A O 1
ATOM 3141 N N . PRO A 1 396 ? -4.805 5.851 -17.067 1.00 96.12 396 PRO A N 1
ATOM 3142 C CA . PRO A 1 396 ? -5.019 7.070 -16.299 1.00 96.12 396 PRO A CA 1
ATOM 3143 C C . PRO A 1 396 ? -6.417 7.097 -15.670 1.00 96.12 396 PRO A C 1
ATOM 3145 O O . PRO A 1 396 ? -6.566 7.452 -14.502 1.00 96.12 396 PRO A O 1
ATOM 3148 N N . LEU A 1 397 ? -7.444 6.644 -16.396 1.00 96.25 397 LEU A N 1
ATOM 3149 C CA . LEU A 1 397 ? -8.810 6.580 -15.877 1.00 96.25 397 LEU A CA 1
ATOM 3150 C C . LEU A 1 397 ? -8.939 5.575 -14.722 1.00 96.25 397 LEU A C 1
ATOM 3152 O O . LEU A 1 397 ? -9.514 5.909 -13.684 1.00 96.25 397 LEU A O 1
ATOM 3156 N N . ALA A 1 398 ? -8.368 4.376 -14.864 1.00 97.38 398 ALA A N 1
ATOM 3157 C CA . ALA A 1 398 ? -8.367 3.374 -13.799 1.00 97.38 398 ALA A CA 1
ATOM 3158 C C . ALA A 1 398 ? -7.675 3.903 -12.529 1.00 97.38 398 ALA A C 1
ATOM 3160 O O . ALA A 1 398 ? -8.205 3.784 -11.422 1.00 97.38 398 ALA A O 1
ATOM 3161 N N . LEU A 1 399 ? -6.526 4.563 -12.686 1.00 98.25 399 LEU A N 1
ATOM 3162 C CA . LEU A 1 399 ? -5.757 5.120 -11.573 1.00 98.25 399 LEU A CA 1
ATOM 3163 C C . LEU A 1 399 ? -6.460 6.308 -10.908 1.00 98.25 399 LEU A C 1
ATOM 3165 O O . LEU A 1 399 ? -6.421 6.420 -9.682 1.00 98.25 399 LEU A O 1
ATOM 3169 N N . LEU A 1 400 ? -7.177 7.136 -11.673 1.00 98.06 400 LEU A N 1
ATOM 3170 C CA . LEU A 1 400 ? -8.052 8.179 -11.132 1.00 98.06 400 LEU A CA 1
ATOM 3171 C C . LEU A 1 400 ? -9.155 7.593 -10.256 1.00 98.06 400 LEU A C 1
ATOM 3173 O O . LEU A 1 400 ? -9.378 8.089 -9.149 1.00 98.06 400 LEU A O 1
ATOM 3177 N N . ILE A 1 401 ? -9.816 6.526 -10.711 1.00 98.00 401 ILE A N 1
ATOM 3178 C CA . ILE A 1 401 ? -10.861 5.847 -9.935 1.00 98.00 401 ILE A CA 1
ATOM 3179 C C . ILE A 1 401 ? -10.271 5.295 -8.634 1.00 98.00 401 ILE A C 1
ATOM 3181 O O . ILE A 1 401 ? -10.812 5.549 -7.558 1.00 98.00 401 ILE A O 1
ATOM 3185 N N . ILE A 1 402 ? -9.132 4.602 -8.703 1.00 97.69 402 ILE A N 1
ATOM 3186 C CA . ILE A 1 402 ? -8.451 4.054 -7.522 1.00 97.69 402 ILE A CA 1
ATOM 3187 C C . ILE A 1 402 ? -8.083 5.173 -6.537 1.00 97.69 402 ILE A C 1
ATOM 3189 O O . ILE A 1 402 ? -8.386 5.067 -5.346 1.00 97.69 402 ILE A O 1
ATOM 3193 N N . GLY A 1 403 ? -7.479 6.264 -7.016 1.00 97.06 403 GLY A N 1
ATOM 3194 C CA . GLY A 1 403 ? -7.107 7.410 -6.186 1.00 97.06 403 GLY A CA 1
ATOM 3195 C C . GLY A 1 403 ? -8.310 8.073 -5.515 1.00 97.06 403 GLY A C 1
ATOM 3196 O O . GLY A 1 403 ? -8.275 8.369 -4.315 1.00 97.06 403 GLY A O 1
ATOM 3197 N N . TYR A 1 404 ? -9.411 8.229 -6.256 1.00 97.06 404 TYR A N 1
ATOM 3198 C CA . TYR A 1 404 ? -10.674 8.745 -5.734 1.00 97.06 404 TYR A CA 1
ATOM 3199 C C . TYR A 1 404 ? -11.265 7.838 -4.654 1.00 97.06 404 TYR A C 1
ATOM 3201 O O . TYR A 1 404 ? -11.625 8.323 -3.577 1.00 97.06 404 TYR A O 1
ATOM 3209 N N . LEU A 1 405 ? -11.357 6.530 -4.907 1.00 96.94 405 LEU A N 1
ATOM 3210 C CA . LEU A 1 405 ? -11.933 5.564 -3.971 1.00 96.94 405 LEU A CA 1
ATOM 3211 C C . LEU A 1 405 ? -11.106 5.479 -2.688 1.00 96.94 405 LEU A C 1
ATOM 3213 O O . LEU A 1 405 ? -11.661 5.588 -1.593 1.00 96.94 405 LEU A O 1
ATOM 3217 N N . TYR A 1 406 ? -9.782 5.366 -2.810 1.00 95.94 406 TYR A N 1
ATOM 3218 C CA . TYR A 1 406 ? -8.886 5.283 -1.661 1.00 95.94 406 TYR A CA 1
ATOM 3219 C C . TYR A 1 406 ? -8.960 6.541 -0.790 1.00 95.94 406 TYR A C 1
ATOM 3221 O O . TYR A 1 406 ? -9.139 6.458 0.430 1.00 95.94 406 TYR A O 1
ATOM 3229 N N . ARG A 1 407 ? -8.897 7.729 -1.406 1.00 93.62 407 ARG A N 1
ATOM 3230 C CA . ARG A 1 407 ? -8.997 8.986 -0.660 1.00 93.62 407 ARG A CA 1
ATOM 3231 C C . ARG A 1 407 ? -10.368 9.155 -0.011 1.00 93.62 407 ARG A C 1
ATOM 3233 O O . ARG A 1 407 ? -10.432 9.576 1.144 1.00 93.62 407 ARG A O 1
ATOM 3240 N N . SER A 1 408 ? -11.440 8.786 -0.711 1.00 93.38 408 SER A N 1
ATOM 3241 C CA . SER A 1 408 ? -12.811 8.849 -0.193 1.00 93.38 408 SER A CA 1
ATOM 3242 C C . SER A 1 408 ? -12.993 7.944 1.019 1.00 93.38 408 SER A C 1
ATOM 3244 O O . SER A 1 408 ? -13.601 8.355 2.006 1.00 93.38 408 SER A O 1
ATOM 3246 N N . PHE A 1 409 ? -12.426 6.738 0.972 1.00 94.25 409 PHE A N 1
ATOM 3247 C CA . PHE A 1 409 ? -12.469 5.781 2.072 1.00 94.25 409 PHE A CA 1
ATOM 3248 C C . PHE A 1 409 ? -11.822 6.342 3.348 1.00 94.25 409 PHE A C 1
ATOM 3250 O O . PHE A 1 409 ? -12.428 6.300 4.419 1.00 94.25 409 PHE A O 1
ATOM 3257 N N . ILE A 1 410 ? -10.641 6.960 3.226 1.00 92.88 410 ILE A N 1
ATOM 3258 C CA . ILE A 1 410 ? -9.944 7.602 4.352 1.00 92.88 410 ILE A CA 1
ATOM 3259 C C . ILE A 1 410 ? -10.707 8.836 4.852 1.00 92.88 410 ILE A C 1
ATOM 3261 O O . ILE A 1 410 ? -10.940 8.972 6.056 1.00 92.88 410 ILE A O 1
ATOM 3265 N N . LEU A 1 411 ? -11.099 9.737 3.942 1.00 90.00 411 LEU A N 1
ATOM 3266 C CA . LEU A 1 411 ? -11.764 10.993 4.293 1.00 90.00 411 LEU A CA 1
ATOM 3267 C C . LEU A 1 411 ? -13.082 10.745 5.013 1.00 90.00 411 LEU A C 1
ATOM 3269 O O . LEU A 1 411 ? -13.336 11.377 6.032 1.00 90.00 411 LEU A O 1
ATOM 3273 N N . LYS A 1 412 ? -13.888 9.789 4.543 1.00 89.50 412 LYS A N 1
ATOM 3274 C CA . LYS A 1 412 ? -15.173 9.455 5.162 1.00 89.50 412 LYS A CA 1
ATOM 3275 C C . LYS A 1 412 ? -15.013 9.052 6.631 1.00 89.50 412 LYS A C 1
ATOM 3277 O O . LYS A 1 412 ? -15.795 9.493 7.471 1.00 89.50 412 LYS A O 1
ATOM 3282 N N . ALA A 1 413 ? -13.987 8.266 6.964 1.00 89.94 413 ALA A N 1
ATOM 3283 C CA . ALA A 1 413 ? -13.699 7.913 8.352 1.00 89.94 413 ALA A CA 1
ATOM 3284 C C . ALA A 1 413 ? -13.197 9.119 9.162 1.00 89.94 413 ALA A C 1
ATOM 3286 O O . ALA A 1 413 ? -13.718 9.385 10.244 1.00 89.94 413 ALA A O 1
ATOM 3287 N N . GLN A 1 414 ? -12.241 9.882 8.623 1.00 87.81 414 GLN A N 1
ATOM 3288 C CA . GLN A 1 414 ? -11.659 11.049 9.299 1.00 87.81 414 GLN A CA 1
ATOM 3289 C C . GLN A 1 414 ? -12.689 12.143 9.600 1.00 87.81 414 GLN A C 1
ATOM 3291 O O . GLN A 1 414 ? -12.699 12.681 10.703 1.00 87.81 414 GLN A O 1
ATOM 3296 N N . ILE A 1 415 ? -13.552 12.443 8.630 1.00 85.44 415 ILE A N 1
ATOM 3297 C CA . ILE A 1 415 ? -14.615 13.445 8.733 1.00 85.44 415 ILE A CA 1
ATOM 3298 C C . ILE A 1 415 ? -15.651 13.019 9.769 1.00 85.44 415 ILE A C 1
ATOM 3300 O O . ILE A 1 415 ? -15.989 13.796 10.658 1.00 85.44 415 ILE A O 1
ATOM 3304 N N . SER A 1 416 ? -16.114 11.766 9.694 1.00 86.88 416 SER A N 1
ATOM 3305 C CA . SER A 1 416 ? -17.102 11.266 10.652 1.00 86.88 416 SER A CA 1
ATOM 3306 C C . SER A 1 416 ? -16.588 11.305 12.094 1.00 86.88 416 SER A C 1
ATOM 3308 O O . SER A 1 416 ? -17.371 11.510 13.018 1.00 86.88 416 SER A O 1
ATOM 3310 N N . GLY A 1 417 ? -15.278 11.101 12.286 1.00 84.75 417 GLY A N 1
ATOM 3311 C CA . GLY A 1 417 ? -14.641 10.981 13.595 1.00 84.75 417 GLY A CA 1
ATOM 3312 C C . GLY A 1 417 ? -15.015 9.711 14.369 1.00 84.75 417 GLY A C 1
ATOM 3313 O O . GLY A 1 417 ? -14.539 9.544 15.487 1.00 84.75 417 GLY A O 1
ATOM 3314 N N . GLU A 1 418 ? -15.836 8.829 13.792 1.00 90.81 418 GLU A N 1
ATOM 3315 C CA . GLU A 1 418 ? -16.319 7.600 14.425 1.00 90.81 418 GLU A CA 1
ATOM 3316 C C . GLU A 1 418 ? -15.173 6.595 14.577 1.00 90.81 418 GLU A C 1
ATOM 3318 O O . GLU A 1 418 ? -14.522 6.209 13.597 1.00 90.81 418 GLU A O 1
ATOM 3323 N N . THR A 1 419 ? -14.950 6.119 15.803 1.00 93.69 419 THR A N 1
ATOM 3324 C CA . THR A 1 419 ? -13.831 5.222 16.115 1.00 93.69 419 THR A CA 1
ATOM 3325 C C . THR A 1 419 ? -13.900 3.933 15.294 1.00 93.69 419 THR A C 1
ATOM 3327 O O . THR A 1 419 ? -12.887 3.481 14.765 1.00 93.69 419 THR A O 1
ATOM 3330 N N . ALA A 1 420 ? -15.094 3.364 15.116 1.00 96.06 420 ALA A N 1
ATOM 3331 C CA . ALA A 1 420 ? -15.283 2.135 14.349 1.00 96.06 420 ALA A CA 1
ATOM 3332 C C . ALA A 1 420 ? -14.888 2.284 12.868 1.00 96.06 420 ALA A C 1
ATOM 3334 O O . ALA A 1 420 ? -14.253 1.391 12.306 1.00 96.06 420 ALA A O 1
ATOM 3335 N N . LYS A 1 421 ? -15.191 3.430 12.242 1.00 95.50 421 LYS A N 1
ATOM 3336 C CA . LYS A 1 421 ? -14.766 3.714 10.862 1.00 95.50 421 LYS A CA 1
ATOM 3337 C C . LYS A 1 421 ? -13.257 3.933 10.773 1.00 95.50 421 LYS A C 1
ATOM 3339 O O . LYS A 1 421 ? -12.645 3.497 9.802 1.00 95.50 421 LYS A O 1
ATOM 3344 N N . LEU A 1 422 ? -12.645 4.571 11.775 1.00 95.19 422 LEU A N 1
ATOM 3345 C CA . LEU A 1 422 ? -11.187 4.706 11.839 1.00 95.19 422 LEU A CA 1
ATOM 3346 C C . LEU A 1 422 ? -10.511 3.333 11.928 1.00 95.19 422 LEU A C 1
ATOM 3348 O O . LEU A 1 422 ? -9.606 3.071 11.146 1.00 95.19 422 LEU A O 1
ATOM 3352 N N . VAL A 1 423 ? -10.994 2.438 12.796 1.00 97.31 423 VAL A N 1
ATOM 3353 C CA . VAL A 1 423 ? -10.495 1.055 12.917 1.00 97.31 423 VAL A CA 1
ATOM 3354 C C . VAL A 1 423 ? -10.672 0.274 11.612 1.00 97.31 423 VAL A C 1
ATOM 3356 O O . VAL A 1 423 ? -9.743 -0.411 11.181 1.00 97.31 423 VAL A O 1
ATOM 3359 N N . MET A 1 424 ? -11.832 0.400 10.956 1.00 97.69 424 MET A N 1
ATOM 3360 C CA . MET A 1 424 ? -12.092 -0.196 9.641 1.00 97.69 424 MET A CA 1
ATOM 3361 C C . MET A 1 424 ? -11.034 0.259 8.628 1.00 97.69 424 MET A C 1
ATOM 3363 O O . MET A 1 424 ? -10.394 -0.576 7.985 1.00 97.69 424 MET A O 1
ATOM 3367 N N . VAL A 1 425 ? -10.788 1.569 8.530 1.00 96.81 425 VAL A N 1
ATOM 3368 C CA . VAL A 1 425 ? -9.757 2.119 7.641 1.00 96.81 425 VAL A CA 1
ATOM 3369 C C . VAL A 1 425 ? -8.370 1.604 8.020 1.00 96.81 425 VAL A C 1
ATOM 3371 O O . VAL A 1 425 ? -7.674 1.093 7.150 1.00 96.81 425 VAL A O 1
ATOM 3374 N N . SER A 1 426 ? -7.976 1.656 9.297 1.00 96.56 426 SER A N 1
ATOM 3375 C CA . SER A 1 426 ? -6.676 1.145 9.763 1.00 96.56 426 SER A CA 1
ATOM 3376 C C . SER A 1 426 ? -6.456 -0.316 9.389 1.00 96.56 426 SER A C 1
ATOM 3378 O O . SER A 1 426 ? -5.367 -0.677 8.954 1.00 96.56 426 SER A O 1
ATOM 3380 N N . SER A 1 427 ? -7.493 -1.144 9.514 1.00 97.56 427 SER A N 1
ATOM 3381 C CA . SER A 1 427 ? -7.399 -2.572 9.209 1.00 97.56 427 SER A CA 1
ATOM 3382 C C . S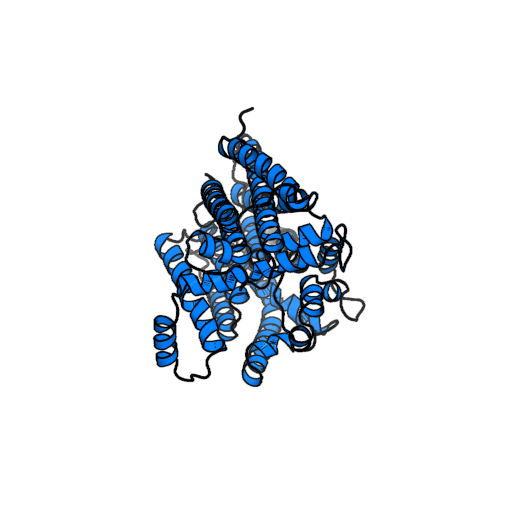ER A 1 427 ? -7.119 -2.816 7.728 1.00 97.56 427 SER A C 1
ATOM 3384 O O . SER A 1 427 ? -6.336 -3.696 7.399 1.00 97.56 427 SER A O 1
ATOM 3386 N N . PHE A 1 428 ? -7.665 -1.989 6.831 1.00 97.31 428 PHE A N 1
ATOM 3387 C CA . PHE A 1 428 ? -7.328 -2.050 5.407 1.00 97.31 428 PHE A CA 1
ATOM 3388 C C . PHE A 1 428 ? -5.937 -1.471 5.101 1.00 97.31 428 PHE A C 1
ATOM 3390 O O . PHE A 1 428 ? -5.195 -2.033 4.296 1.00 97.31 428 PHE A O 1
ATOM 3397 N N . LEU A 1 429 ? -5.550 -0.376 5.766 1.00 94.94 429 LEU A N 1
ATOM 3398 C CA . LEU A 1 429 ? -4.245 0.270 5.570 1.00 94.94 429 LEU A CA 1
ATOM 3399 C C . LEU A 1 429 ? -3.065 -0.664 5.844 1.00 94.94 429 LEU A C 1
ATOM 3401 O O . LEU A 1 429 ? -2.038 -0.542 5.179 1.00 94.94 429 LEU A O 1
ATOM 3405 N N . ALA A 1 430 ? -3.222 -1.614 6.769 1.00 92.31 430 ALA A N 1
ATOM 3406 C CA . ALA A 1 430 ? -2.211 -2.629 7.054 1.00 92.31 430 ALA A CA 1
ATOM 3407 C C . ALA A 1 430 ? -1.821 -3.476 5.824 1.00 92.31 430 ALA A C 1
ATOM 3409 O O . ALA A 1 430 ? -0.735 -4.048 5.816 1.00 92.31 430 ALA A O 1
ATOM 3410 N N . TYR A 1 431 ? -2.666 -3.515 4.788 1.00 92.44 431 TYR A N 1
ATOM 3411 C CA . TYR A 1 431 ? -2.441 -4.254 3.541 1.00 92.44 431 TYR A CA 1
ATOM 3412 C C . TYR A 1 431 ? -2.274 -3.322 2.335 1.00 92.44 431 TYR A C 1
ATOM 3414 O O . TYR A 1 431 ? -1.446 -3.579 1.461 1.00 92.44 431 TYR A O 1
ATOM 3422 N N . PHE A 1 432 ? -3.014 -2.208 2.298 1.00 94.50 432 PHE A N 1
ATOM 3423 C CA . PHE A 1 432 ? -3.052 -1.326 1.130 1.00 94.50 432 PHE A CA 1
ATOM 3424 C C . PHE A 1 432 ? -1.707 -0.674 0.796 1.00 94.50 432 PHE A C 1
ATOM 3426 O O . PHE A 1 432 ? -1.415 -0.422 -0.370 1.00 94.50 432 PHE A O 1
ATOM 3433 N N . PHE A 1 433 ? -0.835 -0.442 1.783 1.00 91.31 433 PHE A N 1
ATOM 3434 C CA . PHE A 1 433 ? 0.505 0.085 1.504 1.00 91.31 433 PHE A CA 1
ATOM 3435 C C . PHE A 1 433 ? 1.343 -0.833 0.603 1.00 91.31 433 PHE A C 1
ATOM 3437 O O . PHE A 1 433 ? 2.218 -0.335 -0.105 1.00 91.31 433 PHE A O 1
ATOM 3444 N N . PHE A 1 434 ? 1.056 -2.140 0.564 1.00 89.56 434 PHE A N 1
ATOM 3445 C CA . PHE A 1 434 ? 1.721 -3.076 -0.344 1.00 89.56 434 PHE A CA 1
ATOM 3446 C C . PHE A 1 434 ? 1.358 -2.829 -1.809 1.00 89.56 434 PHE A C 1
ATOM 3448 O O . PHE A 1 434 ? 2.152 -3.113 -2.700 1.00 89.56 434 PHE A O 1
ATOM 3455 N N . PHE A 1 435 ? 0.194 -2.231 -2.072 1.00 94.62 435 PHE A N 1
ATOM 3456 C CA . PHE A 1 435 ? -0.281 -1.971 -3.426 1.00 94.62 435 PHE A CA 1
ATOM 3457 C C . PHE A 1 435 ? 0.621 -1.005 -4.210 1.00 94.62 435 PHE A C 1
ATOM 3459 O O . PHE A 1 435 ? 0.687 -1.087 -5.432 1.00 94.62 435 PHE A O 1
ATOM 3466 N N . ALA A 1 436 ? 1.400 -0.159 -3.520 1.00 93.75 436 ALA A N 1
ATOM 3467 C CA . ALA A 1 436 ? 2.412 0.697 -4.147 1.00 93.75 436 ALA A CA 1
ATOM 3468 C C . ALA A 1 436 ? 3.452 -0.101 -4.965 1.00 93.75 436 ALA A C 1
ATOM 3470 O O . ALA A 1 436 ? 4.027 0.434 -5.914 1.00 93.75 436 ALA A O 1
ATOM 3471 N N . ARG A 1 437 ? 3.655 -1.377 -4.605 1.00 91.50 437 ARG A N 1
ATOM 3472 C CA . ARG A 1 437 ? 4.513 -2.365 -5.269 1.00 91.50 437 ARG A CA 1
ATOM 3473 C C . ARG A 1 437 ? 3.777 -3.707 -5.426 1.00 91.50 437 ARG A C 1
ATOM 3475 O O . ARG A 1 437 ? 4.309 -4.775 -5.116 1.00 91.50 437 ARG A O 1
ATOM 3482 N N . GLY A 1 438 ? 2.516 -3.654 -5.840 1.00 92.81 438 GLY A N 1
ATOM 3483 C CA . GLY A 1 438 ? 1.681 -4.841 -5.970 1.00 92.81 438 GLY A CA 1
ATOM 3484 C C . GLY A 1 438 ? 0.595 -4.686 -7.022 1.00 92.81 438 GLY A C 1
ATOM 3485 O O . GLY A 1 438 ? 0.563 -3.713 -7.766 1.00 92.81 438 GLY A O 1
ATOM 3486 N N . GLU A 1 439 ? -0.299 -5.668 -7.054 1.00 94.19 439 GLU A N 1
ATOM 3487 C CA . GLU A 1 439 ? -1.461 -5.719 -7.942 1.00 94.19 439 GLU A CA 1
ATOM 3488 C C . GLU A 1 439 ? -2.755 -5.902 -7.129 1.00 94.19 439 GLU A C 1
ATOM 3490 O O . GLU A 1 439 ? -2.744 -6.332 -5.964 1.00 94.19 439 GLU A O 1
ATOM 3495 N N . SER A 1 440 ? -3.887 -5.580 -7.747 1.00 94.50 440 SER A N 1
ATOM 3496 C CA . SER A 1 440 ? -5.203 -5.461 -7.119 1.00 94.50 440 SER A CA 1
ATOM 3497 C C . SER A 1 440 ? -5.685 -6.769 -6.495 1.00 94.50 440 SER A C 1
ATOM 3499 O O . SER A 1 440 ? -6.456 -6.761 -5.532 1.00 94.50 440 SER A O 1
ATOM 3501 N N . ILE A 1 441 ? -5.146 -7.899 -6.962 1.00 91.44 441 ILE A N 1
ATOM 3502 C CA . ILE A 1 441 ? -5.448 -9.241 -6.468 1.00 91.44 441 ILE A CA 1
ATOM 3503 C C . ILE A 1 441 ? -5.243 -9.404 -4.960 1.00 91.44 441 ILE A C 1
ATOM 3505 O O . ILE A 1 441 ? -5.906 -10.209 -4.314 1.00 91.44 441 ILE A O 1
ATOM 3509 N N . SER A 1 442 ? -4.336 -8.613 -4.390 1.00 89.62 442 SER A N 1
ATOM 3510 C CA . SER A 1 442 ? -3.993 -8.630 -2.968 1.00 89.62 442 SER A CA 1
ATOM 3511 C C . SER A 1 442 ? -4.801 -7.636 -2.128 1.00 89.62 442 SER A C 1
ATOM 3513 O O . SER A 1 442 ? -4.582 -7.548 -0.926 1.00 89.62 442 SER A O 1
ATOM 3515 N N . GLN A 1 443 ? -5.732 -6.889 -2.731 1.00 94.38 443 GLN A N 1
ATOM 3516 C CA . GLN A 1 443 ? -6.392 -5.745 -2.090 1.00 94.38 443 GLN A CA 1
ATOM 3517 C C . GLN A 1 443 ? -7.863 -6.005 -1.752 1.00 94.38 443 GLN A C 1
ATOM 3519 O O . GLN A 1 443 ? -8.341 -5.584 -0.697 1.00 94.38 443 GLN A O 1
ATOM 3524 N N . PHE A 1 444 ? -8.585 -6.739 -2.602 1.00 94.75 444 PHE A N 1
ATOM 3525 C CA . PHE A 1 444 ? -10.025 -6.949 -2.421 1.00 94.75 444 PHE A CA 1
ATOM 3526 C C . PHE A 1 444 ? -10.362 -7.803 -1.197 1.00 94.75 444 PHE A C 1
ATOM 3528 O O . PHE A 1 444 ? -11.213 -7.408 -0.399 1.00 94.75 444 PHE A O 1
ATOM 3535 N N . ARG A 1 445 ? -9.683 -8.943 -0.996 1.00 93.12 445 ARG A N 1
ATOM 3536 C CA . ARG A 1 445 ? -9.906 -9.769 0.199 1.00 93.12 445 ARG A CA 1
ATOM 3537 C C . ARG A 1 445 ? -9.628 -8.987 1.489 1.00 93.12 445 ARG A C 1
ATOM 3539 O O . ARG A 1 445 ? -10.540 -8.956 2.309 1.00 93.12 445 ARG A O 1
ATOM 3546 N N . PRO A 1 446 ? -8.479 -8.307 1.683 1.00 95.06 446 PRO A N 1
ATOM 3547 C CA . PRO A 1 446 ? -8.275 -7.505 2.887 1.00 95.06 446 PRO A CA 1
ATOM 3548 C C . PRO A 1 446 ? -9.310 -6.404 3.110 1.00 95.06 446 PRO A C 1
ATOM 3550 O O . PRO A 1 446 ? -9.758 -6.206 4.240 1.00 95.06 446 PRO A O 1
ATOM 3553 N N . LEU A 1 447 ? -9.745 -5.722 2.046 1.00 96.69 447 LEU A N 1
ATOM 3554 C CA . LEU A 1 447 ? -10.803 -4.718 2.149 1.00 96.69 447 LEU A CA 1
ATOM 3555 C C . LEU A 1 447 ? -12.110 -5.326 2.676 1.00 96.69 447 LEU A C 1
ATOM 3557 O O . LEU A 1 447 ? -12.735 -4.773 3.579 1.00 96.69 447 LEU A O 1
ATOM 3561 N N . ILE A 1 448 ? -12.527 -6.470 2.135 1.00 96.88 448 ILE A N 1
ATOM 3562 C CA . ILE A 1 448 ? -13.797 -7.085 2.522 1.00 96.88 448 ILE A CA 1
ATOM 3563 C C . ILE A 1 448 ? -13.675 -7.835 3.853 1.00 96.88 448 ILE A C 1
ATOM 3565 O O . ILE A 1 448 ? -14.402 -7.529 4.793 1.00 96.88 448 ILE A O 1
ATOM 3569 N N . TRP A 1 449 ? -12.754 -8.791 3.958 1.00 95.88 449 TRP A N 1
ATOM 3570 C CA . TRP A 1 449 ? -12.651 -9.725 5.083 1.00 95.88 449 TRP A CA 1
ATOM 3571 C C . TRP A 1 449 ? -12.056 -9.108 6.336 1.00 95.88 449 TRP A C 1
ATOM 3573 O O . TRP A 1 449 ? -12.522 -9.396 7.431 1.00 95.88 449 TRP A O 1
ATOM 3583 N N . TYR A 1 450 ? -11.039 -8.264 6.196 1.00 96.25 450 TYR A N 1
ATOM 3584 C CA . TYR A 1 450 ? -10.261 -7.783 7.339 1.00 96.25 450 TYR A CA 1
ATOM 3585 C C . TYR A 1 450 ? -10.667 -6.371 7.768 1.00 96.25 450 TYR A C 1
ATOM 3587 O O . TYR A 1 450 ? -10.286 -5.919 8.844 1.00 96.25 450 TYR A O 1
ATOM 3595 N N . SER A 1 451 ? -11.480 -5.682 6.963 1.00 97.50 451 SER A N 1
ATOM 3596 C CA . SER A 1 451 ? -11.924 -4.313 7.221 1.00 97.50 451 SER A CA 1
ATOM 3597 C C . SER A 1 451 ? -13.453 -4.193 7.269 1.00 97.50 451 SER A C 1
ATOM 3599 O O . SER A 1 451 ? -14.005 -3.947 8.345 1.00 97.50 451 SER A O 1
ATOM 3601 N N . ILE A 1 452 ? -14.160 -4.409 6.153 1.00 97.50 452 ILE A N 1
ATOM 3602 C CA . ILE A 1 452 ? -15.612 -4.166 6.071 1.00 97.50 452 ILE A CA 1
ATOM 3603 C C . ILE A 1 452 ? -16.423 -5.181 6.886 1.00 97.50 452 ILE A C 1
ATOM 3605 O O . ILE A 1 452 ? -17.290 -4.774 7.656 1.00 97.50 452 ILE A O 1
ATOM 3609 N N . ILE A 1 453 ? -16.157 -6.485 6.760 1.00 97.44 453 ILE A N 1
ATOM 3610 C CA . ILE A 1 453 ? -16.899 -7.531 7.484 1.00 97.44 453 ILE A CA 1
ATOM 3611 C C . ILE A 1 453 ? -16.795 -7.342 9.011 1.00 97.44 453 ILE A C 1
ATOM 3613 O O . ILE A 1 453 ? -17.842 -7.298 9.659 1.00 97.44 453 ILE A O 1
ATOM 3617 N N . PRO A 1 454 ? -15.602 -7.145 9.611 1.00 97.81 454 PRO A N 1
ATOM 3618 C CA . PRO A 1 454 ? -15.473 -6.826 11.031 1.00 97.81 454 PRO A CA 1
ATOM 3619 C C . PRO A 1 454 ? -16.236 -5.571 11.460 1.00 97.81 454 PRO A C 1
ATOM 3621 O O . PRO A 1 454 ? -16.857 -5.560 12.521 1.00 97.81 454 PRO A O 1
ATOM 3624 N N . TYR A 1 455 ? -16.238 -4.518 10.637 1.00 97.62 455 TYR A N 1
ATOM 3625 C CA . TYR A 1 455 ? -17.033 -3.320 10.915 1.00 97.62 455 TYR A CA 1
ATOM 3626 C C . TYR A 1 455 ? -18.536 -3.628 10.920 1.00 97.62 455 TYR A C 1
ATOM 3628 O O . TYR A 1 455 ? -19.245 -3.222 11.839 1.00 97.62 455 TYR A O 1
ATOM 3636 N N . LEU A 1 456 ? -19.026 -4.386 9.934 1.00 97.38 456 LEU A N 1
ATOM 3637 C CA . LEU A 1 456 ? -20.428 -4.802 9.874 1.00 97.38 456 LEU A CA 1
ATOM 3638 C C . LEU A 1 456 ? -20.807 -5.718 11.046 1.00 97.38 456 LEU A C 1
ATOM 3640 O O . LEU A 1 456 ? -21.897 -5.588 11.601 1.00 97.38 456 LEU A O 1
ATOM 3644 N N . GLY A 1 457 ? -19.896 -6.585 11.490 1.00 97.25 457 GLY A N 1
ATOM 3645 C CA . GLY A 1 457 ? -20.107 -7.450 12.648 1.00 97.25 457 GLY A CA 1
ATOM 3646 C C . GLY A 1 457 ? -20.321 -6.687 13.963 1.00 97.25 457 GLY A C 1
ATOM 3647 O O . GLY A 1 457 ? -20.922 -7.233 14.886 1.00 97.25 457 GLY A O 1
ATOM 3648 N N . LEU A 1 458 ? -19.920 -5.411 14.056 1.00 97.50 458 LEU A N 1
ATOM 3649 C CA . LEU A 1 458 ? -20.250 -4.572 15.213 1.00 97.50 458 LEU A CA 1
ATOM 3650 C C . LEU A 1 458 ? -21.759 -4.344 15.366 1.00 97.50 458 LEU A C 1
ATOM 3652 O O . LEU A 1 458 ? -22.231 -4.238 16.497 1.00 97.50 458 LEU A O 1
ATOM 3656 N N . TYR A 1 459 ? -22.524 -4.289 14.267 1.00 96.62 459 TYR A N 1
ATOM 3657 C CA . TYR A 1 459 ? -23.987 -4.177 14.334 1.00 96.62 459 TYR A CA 1
ATOM 3658 C C . TYR A 1 459 ? -24.592 -5.413 15.000 1.00 96.62 459 TYR A C 1
ATOM 3660 O O . TYR A 1 459 ? -25.375 -5.275 15.936 1.00 96.62 459 TYR A O 1
ATOM 3668 N N . LEU A 1 460 ? -24.130 -6.606 14.614 1.00 95.44 460 LEU A N 1
ATOM 3669 C CA . LEU A 1 460 ? -24.570 -7.860 15.224 1.00 95.44 460 LEU A CA 1
ATOM 3670 C C . LEU A 1 460 ? -24.254 -7.904 16.727 1.00 95.44 460 LEU A C 1
ATOM 3672 O O . LEU A 1 460 ? -25.119 -8.248 17.528 1.00 95.44 460 LEU A O 1
ATOM 3676 N N . ILE A 1 461 ? -23.035 -7.518 17.126 1.00 95.31 461 ILE A N 1
ATOM 3677 C CA . ILE A 1 461 ? -22.651 -7.472 18.548 1.00 95.31 461 ILE A CA 1
ATOM 3678 C C . ILE A 1 461 ? -23.557 -6.500 19.310 1.00 95.31 461 ILE A C 1
ATOM 3680 O O . ILE A 1 461 ? -24.074 -6.842 20.374 1.00 95.31 461 ILE A O 1
ATOM 3684 N N . LYS A 1 462 ? -23.777 -5.303 18.761 1.00 94.44 462 LYS A N 1
ATOM 3685 C CA . LYS A 1 462 ? -24.623 -4.282 19.377 1.00 94.44 462 LYS A CA 1
ATOM 3686 C C . LYS A 1 462 ? -26.056 -4.783 19.577 1.00 94.44 462 LYS A C 1
ATOM 3688 O O . LYS A 1 462 ? -26.611 -4.605 20.661 1.00 94.44 462 LYS A O 1
ATOM 3693 N N . ASP A 1 463 ? -26.635 -5.436 18.573 1.00 93.25 463 ASP A N 1
ATOM 3694 C CA . ASP A 1 463 ? -27.993 -5.983 18.637 1.00 93.25 463 ASP A CA 1
ATOM 3695 C C . ASP A 1 463 ? -28.116 -7.070 19.713 1.00 93.25 463 ASP A C 1
ATOM 3697 O O . ASP A 1 463 ? -29.032 -7.024 20.541 1.00 93.25 463 ASP A O 1
ATOM 3701 N N . ILE A 1 464 ? -27.139 -7.982 19.787 1.00 92.06 464 ILE A N 1
ATOM 3702 C CA . ILE A 1 464 ? -27.067 -9.013 20.833 1.00 92.06 464 ILE A CA 1
ATOM 3703 C C . ILE A 1 464 ? -26.992 -8.369 22.227 1.00 92.06 464 ILE A C 1
ATOM 3705 O O . ILE A 1 464 ? -27.726 -8.766 23.140 1.00 92.06 464 ILE A O 1
ATOM 3709 N N . CYS A 1 465 ? -26.160 -7.338 22.404 1.00 89.19 465 CYS A N 1
ATOM 3710 C CA . CYS A 1 465 ? -26.041 -6.620 23.675 1.00 89.19 465 CYS A CA 1
ATOM 3711 C C . CYS A 1 465 ? -27.345 -5.912 24.074 1.00 89.19 465 CYS A C 1
ATOM 3713 O O . CYS A 1 465 ? -27.756 -5.978 25.236 1.00 89.19 465 CYS A O 1
ATOM 3715 N N . MET A 1 466 ? -28.028 -5.266 23.125 1.00 88.31 466 MET A N 1
ATOM 3716 C CA . MET A 1 466 ? -29.310 -4.601 23.378 1.00 88.31 466 MET A CA 1
ATOM 3717 C C . MET A 1 466 ? -30.401 -5.599 23.784 1.00 88.31 466 MET A C 1
ATOM 3719 O O . MET A 1 466 ? -31.151 -5.341 24.731 1.00 88.31 466 MET A O 1
ATOM 3723 N N . MET A 1 467 ? -30.469 -6.759 23.123 1.00 87.88 467 MET A N 1
ATOM 3724 C CA . MET A 1 467 ? -31.401 -7.833 23.482 1.00 87.88 467 MET A CA 1
ATOM 3725 C C . MET A 1 467 ? -31.165 -8.345 24.906 1.00 87.88 467 MET A C 1
ATOM 3727 O O . MET A 1 467 ? -32.120 -8.503 25.674 1.00 87.88 467 MET A O 1
ATOM 3731 N N . TYR A 1 468 ? -29.902 -8.566 25.277 1.00 86.06 468 TYR A N 1
ATOM 3732 C CA . TYR A 1 468 ? -29.540 -9.059 26.604 1.00 86.06 468 TYR A CA 1
ATOM 3733 C C . TYR A 1 468 ? -29.898 -8.054 27.709 1.00 86.06 468 TYR A C 1
ATOM 3735 O O . TYR A 1 468 ? -30.555 -8.418 28.687 1.00 86.06 468 TYR A O 1
ATOM 3743 N N . ASN A 1 469 ? -29.584 -6.770 27.509 1.00 83.44 469 ASN A N 1
ATOM 3744 C CA . ASN A 1 469 ? -29.939 -5.707 28.453 1.00 83.44 469 ASN A CA 1
ATOM 3745 C C . ASN A 1 469 ? -31.458 -5.574 28.634 1.00 83.44 469 ASN A C 1
ATOM 3747 O O . ASN A 1 469 ? -31.940 -5.432 29.756 1.00 83.44 469 ASN A O 1
ATOM 3751 N N . LYS A 1 470 ? -32.241 -5.688 27.552 1.00 83.75 470 LYS A N 1
ATOM 3752 C CA . LYS A 1 470 ? -33.711 -5.664 27.631 1.00 83.75 470 LYS A CA 1
ATOM 3753 C C . LYS A 1 470 ? -34.261 -6.845 28.435 1.00 83.75 470 LYS A C 1
ATOM 3755 O O . LYS A 1 470 ? -35.221 -6.674 29.185 1.00 83.75 470 LYS A O 1
ATOM 3760 N N . LYS A 1 471 ? -33.662 -8.033 28.297 1.00 82.12 471 LYS A N 1
ATOM 3761 C CA . LYS A 1 471 ? -34.048 -9.229 29.061 1.00 82.12 471 LYS A CA 1
ATOM 3762 C C . LYS A 1 471 ? -33.742 -9.068 30.552 1.00 82.12 471 LYS A C 1
ATOM 3764 O O . LYS A 1 471 ? -34.609 -9.368 31.366 1.00 82.12 471 LYS A O 1
ATOM 3769 N N . ILE A 1 472 ? -32.564 -8.546 30.901 1.00 79.50 472 ILE A N 1
ATOM 3770 C CA . ILE A 1 472 ? -32.200 -8.254 32.296 1.00 79.50 472 ILE A CA 1
ATOM 3771 C C . ILE A 1 472 ? -33.149 -7.221 32.898 1.00 79.50 472 ILE A C 1
ATOM 3773 O O . ILE A 1 472 ? -33.714 -7.468 33.957 1.00 79.50 472 ILE A O 1
ATOM 3777 N N . ASN A 1 473 ? -33.386 -6.104 32.207 1.00 79.25 473 ASN A N 1
ATOM 3778 C CA . ASN A 1 473 ? -34.259 -5.050 32.723 1.00 79.25 473 ASN A CA 1
ATOM 3779 C C . ASN A 1 473 ? -35.687 -5.554 32.962 1.00 79.25 473 ASN A C 1
ATOM 3781 O O . ASN A 1 473 ? -36.291 -5.191 33.965 1.00 79.25 473 ASN A O 1
ATOM 3785 N N . ARG A 1 474 ? -36.200 -6.442 32.097 1.00 76.50 474 ARG A N 1
ATOM 3786 C CA . ARG A 1 474 ? -37.491 -7.111 32.321 1.00 76.50 474 ARG A CA 1
ATOM 3787 C C . ARG A 1 474 ? -37.485 -7.968 33.587 1.00 76.50 474 ARG A C 1
ATOM 3789 O O . ARG A 1 474 ? -38.403 -7.834 34.383 1.00 76.50 474 ARG A O 1
ATOM 3796 N N . LEU A 1 475 ? -36.454 -8.793 33.786 1.00 74.25 475 LEU A N 1
ATOM 3797 C CA . LEU A 1 475 ? -36.324 -9.659 34.967 1.00 74.25 475 LEU A CA 1
ATOM 3798 C C . LEU A 1 475 ? -36.191 -8.868 36.276 1.00 74.25 475 LEU A C 1
ATOM 3800 O O . LEU A 1 475 ? -36.683 -9.316 37.309 1.00 74.25 475 LEU A O 1
ATOM 3804 N N . VAL A 1 476 ? -35.538 -7.704 36.230 1.00 75.19 476 VAL A N 1
ATOM 3805 C CA . VAL A 1 476 ? -35.393 -6.803 37.382 1.00 75.19 476 VAL A CA 1
ATOM 3806 C C . VAL A 1 476 ? -36.689 -6.039 37.660 1.00 75.19 476 VAL A C 1
ATOM 3808 O O . VAL A 1 476 ? -37.014 -5.856 38.819 1.00 75.19 476 VAL A O 1
ATOM 3811 N N . SER A 1 477 ? -37.458 -5.648 36.636 1.00 72.00 477 SER A N 1
ATOM 3812 C CA . SER A 1 477 ? -38.751 -4.959 36.820 1.00 72.00 477 SER A CA 1
ATOM 3813 C C . SER A 1 477 ? -39.901 -5.857 37.294 1.00 72.00 477 SER A C 1
ATOM 3815 O O . SER A 1 477 ? -40.951 -5.350 37.669 1.00 72.00 477 SER A O 1
ATOM 3817 N N . THR A 1 478 ? -39.739 -7.181 37.215 1.00 67.75 478 THR A N 1
ATOM 3818 C CA . THR A 1 478 ? -40.729 -8.176 37.674 1.00 67.75 478 THR A CA 1
ATOM 3819 C C . THR A 1 478 ? -40.471 -8.689 39.095 1.00 67.75 478 THR A C 1
ATOM 3821 O O . THR A 1 478 ? -41.198 -9.564 39.558 1.00 67.75 478 THR A O 1
ATOM 3824 N N . LYS A 1 479 ? -39.426 -8.190 39.760 1.00 50.75 479 LYS A N 1
ATOM 3825 C CA . LYS A 1 479 ? -39.188 -8.347 41.198 1.00 50.75 479 LYS A CA 1
ATOM 3826 C C . LYS A 1 479 ? -39.473 -7.020 41.878 1.00 50.75 479 LYS A C 1
ATOM 3828 O O . LYS A 1 479 ? -39.922 -7.079 43.040 1.00 50.75 479 LYS A O 1
#

Secondary structure (DSSP, 8-state):
----HHHHHHHHHHHHHHHHHHHHHTT-----HHHHHHHHHHHHHHHHHHHS-TTS-S--HHHHHHHHHHHHHHHHHHHHHTTS-S-GGGG-S-HHHHHHHHHHHHHHHHHHHHHHHHHHHHHHHHHTT--SPPPPSS-HHHHHHHHHHHHHHHHHHHHHHHHHHHHHHHHHTTTHHHHS----GGGGHHHHHHTTHHHHHHHHHHT-BTTTBHHHHHHHHHHHHHHHHHHHHTT-HHHHHHHHHHHHHHHHHHT-PPPHHHHHHHHHHIIIIIHHHHHHHHH-----HHHHHHHHHHH--HHHHHHHHHHGGGHHHHHHHHHTTTTS---TTHHHHHHHHTTS---SSSS-HHHHS-HHHHHHHHH-HHHHHTT------HHHHHHHHHHHHHHHHHHHHHHHHHHHHHHHHHHH--HHHHHHHHHHHHHHGGGGGS-GGGTHHIIIIIIIHHHHHHHHHHHHHHHHHHHHHHHHHT-

Mean predicted aligned error: 6.35 Å

Nearest PDB structures (foldseek):
  3o43-assembly1_A  TM=2.395E-01  e=8.697E+00  synthetic construct